Protein AF-A0A1T5NK84-F1 (afdb_monomer_lite)

pLDDT: mean 93.51, std 9.57, range [36.28, 98.75]

Organism: NCBI:txid393003

Radius of gyration: 29.42 Å; chains: 1; bounding box: 71×47×74 Å

Foldseek 3Di:
DVQLVVLQVQQVCVVVAQEAEAELDDHDDAFDAQLNLQVVDPQAPFVVQWDADPVNQWIDGNLVCQCVQAFVLADPVLSVVCSVPDDTDGRVRRHDGHHHDCVGSVPHQYEYEAACAHNHQHSVSVVVSCVVSVHDHYHYDPGYNCCCRRPVPVVVVVVVVVVVPDDCPLVQQKWKKKKKFQFDPVCLVVLLVLLQVLQVVLVPDPQWLDWFKWAFPVDNRIIMIITIGSHPVSVVVSCVDPSVVSNVVCSVPTGPDDMDMWIKRWDPDDGSVLNPQDAALPFDKKKKKFKFQFAPPCLVVLSVLCVVCVVVQCVQPFWSDWIKIATPVDSRMIMIITMGRYPVSVVCVVVPVSCVSVCVCCPPTTPDPDSCVRMTIIDTDPPPDSD

InterPro domains:
  IPR007138 Antibiotic biosynthesis monooxygenase domain [PF03992] (176-247)
  IPR007138 Antibiotic biosynthesis monooxygenase domain [PF03992] (286-353)
  IPR007138 Antibiotic biosynthesis monooxygenase domain [PS51725] (175-263)
  IPR007138 Antibiotic biosynthesis monooxygenase domain [PS51725] (286-375)
  IPR011008 Dimeric alpha-beta barrel [SSF54909] (178-265)
  IPR011008 Dimeric alpha-beta barrel [SSF54909] (285-371)
  IPR029058 Alpha/Beta hydrolase fold [G3DSA:3.40.50.1820] (1-165)
  IPR029058 Alpha/Beta hydrolase fold [SSF53474] (1-161)
  IPR050744 AI-2 Signaling Cycle Isomerase LsrG [PTHR33336] (280-368)

Sequence (387 aa):
MGGMVITDVAEKIPSKIRKLVYIGAFLPSSGQALTDLSYSDPDSKLGPLLIPSADQLTLDVKRDSLTYLFINDGSDAAKQQVLNHYRAEPAIPFTGKVTLTRENFGAVEKVYIKTLQDMVISPGLQDRMIAGAGIKTIYSVNTSHSPFLSRPHELSDLLLKIGKQEKPDRLNSVVARLIRYEVQPEFQAAFRQAVSDYVFHSLKSETNVLSEAYHEQADTTVLWVIERWSNKNELDKANKSSRFKAIESLSRSALKQPAKIIYVKDLEPLSKQQWRSVAQKQDQPLTIMLFVDAKPGTENNFKEVYHTVMPQFRSEPGVISYQLSQLEEDSTQFVTYEKFRNEDAFQYHLNFPPIQPVIDYLNTSIKQQPFETGLHRLIEFAPVIRQ

Structure (mmCIF, N/CA/C/O backbone):
data_AF-A0A1T5NK84-F1
#
_entry.id   AF-A0A1T5NK84-F1
#
loop_
_atom_site.group_PDB
_atom_site.id
_atom_site.type_symbol
_atom_site.label_atom_id
_atom_site.label_alt_id
_atom_site.label_comp_id
_atom_site.label_asym_id
_atom_site.label_entity_id
_atom_site.label_seq_id
_atom_site.pdbx_PDB_ins_code
_atom_site.Cartn_x
_atom_site.Cartn_y
_atom_site.Cartn_z
_atom_site.occupancy
_atom_site.B_iso_or_equiv
_atom_site.auth_seq_id
_atom_site.auth_comp_id
_atom_site.auth_asym_id
_atom_site.auth_atom_id
_atom_site.pdbx_PDB_model_num
ATOM 1 N N . MET A 1 1 ? 19.108 -3.271 -26.938 1.00 83.88 1 MET A N 1
ATOM 2 C CA . MET A 1 1 ? 17.937 -3.917 -27.592 1.00 83.88 1 MET A CA 1
ATOM 3 C C . MET A 1 1 ? 16.759 -4.199 -26.659 1.00 83.88 1 MET A C 1
ATOM 5 O O . MET A 1 1 ? 15.631 -4.133 -27.129 1.00 83.88 1 MET A O 1
ATOM 9 N N . GLY A 1 2 ? 16.967 -4.486 -25.365 1.00 90.31 2 GLY A N 1
ATOM 10 C CA . GLY A 1 2 ? 15.885 -4.898 -24.448 1.00 90.31 2 GLY A CA 1
ATOM 11 C C . GLY A 1 2 ? 14.645 -3.992 -24.425 1.00 90.31 2 GLY A C 1
ATOM 12 O O . GLY A 1 2 ? 13.531 -4.494 -24.323 1.00 90.31 2 GLY A O 1
ATOM 13 N N . GLY A 1 3 ? 14.813 -2.682 -24.622 1.00 95.44 3 GLY A N 1
ATOM 14 C CA . GLY A 1 3 ? 13.697 -1.741 -24.726 1.00 95.44 3 GLY A CA 1
ATOM 15 C C . GLY A 1 3 ? 12.720 -2.024 -25.881 1.00 95.44 3 GLY A C 1
ATOM 16 O O . GLY A 1 3 ? 11.512 -1.918 -25.683 1.00 95.44 3 GLY A O 1
ATOM 17 N N . MET A 1 4 ? 13.196 -2.496 -27.042 1.00 95.00 4 MET A N 1
ATOM 18 C CA . MET A 1 4 ? 12.323 -2.948 -28.141 1.00 95.00 4 MET A CA 1
ATOM 19 C C . MET A 1 4 ? 11.502 -4.172 -27.720 1.00 95.00 4 MET A C 1
ATOM 21 O O . MET A 1 4 ? 10.293 -4.222 -27.933 1.00 95.00 4 MET A O 1
ATOM 25 N N . VAL A 1 5 ? 12.162 -5.137 -27.070 1.00 94.06 5 VAL A N 1
ATOM 26 C CA . VAL A 1 5 ? 11.559 -6.412 -26.661 1.00 94.06 5 VAL A CA 1
ATOM 27 C C . VAL A 1 5 ? 10.460 -6.187 -25.631 1.00 94.06 5 VAL A C 1
ATOM 29 O O . VAL A 1 5 ? 9.336 -6.631 -25.834 1.00 94.06 5 VAL A O 1
ATOM 32 N N . ILE A 1 6 ? 10.743 -5.466 -24.542 1.00 96.75 6 ILE A N 1
ATOM 33 C CA . ILE A 1 6 ? 9.738 -5.248 -23.490 1.00 96.75 6 ILE A CA 1
ATOM 34 C C . ILE A 1 6 ? 8.552 -4.412 -23.987 1.00 96.75 6 ILE A C 1
ATOM 36 O O . ILE A 1 6 ? 7.444 -4.573 -23.484 1.00 96.75 6 ILE A O 1
ATOM 40 N N . THR A 1 7 ? 8.777 -3.558 -24.990 1.00 97.31 7 THR A N 1
ATOM 41 C CA . THR A 1 7 ? 7.727 -2.770 -25.643 1.00 97.31 7 THR A CA 1
ATOM 42 C C . THR A 1 7 ? 6.770 -3.676 -26.423 1.00 97.31 7 THR A C 1
ATOM 44 O O . THR A 1 7 ? 5.564 -3.610 -26.205 1.00 97.31 7 THR A O 1
ATOM 47 N N . ASP A 1 8 ? 7.294 -4.584 -27.251 1.00 96.00 8 ASP A N 1
ATOM 48 C CA . ASP A 1 8 ? 6.483 -5.558 -28.000 1.00 96.00 8 ASP A CA 1
ATOM 49 C C . ASP A 1 8 ? 5.783 -6.577 -27.080 1.00 96.00 8 ASP A C 1
ATOM 51 O O . ASP A 1 8 ? 4.620 -6.929 -27.274 1.00 96.00 8 ASP A O 1
ATOM 55 N N . VAL A 1 9 ? 6.452 -7.020 -26.011 1.00 97.50 9 VAL A N 1
ATOM 56 C CA . VAL A 1 9 ? 5.838 -7.918 -25.021 1.00 97.50 9 VAL A CA 1
ATOM 57 C C . VAL A 1 9 ? 4.685 -7.221 -24.289 1.00 97.50 9 VAL A C 1
ATOM 59 O O . VAL A 1 9 ? 3.639 -7.834 -24.079 1.00 97.50 9 VAL A O 1
ATOM 62 N N . ALA A 1 10 ? 4.836 -5.945 -23.926 1.00 97.88 10 ALA A N 1
ATOM 63 C CA . ALA A 1 10 ? 3.771 -5.176 -23.286 1.00 97.88 10 ALA A CA 1
ATOM 64 C C . ALA A 1 10 ? 2.571 -4.918 -24.196 1.00 97.88 10 ALA A C 1
ATOM 66 O O . ALA A 1 10 ? 1.456 -4.823 -23.693 1.00 97.88 10 ALA A O 1
ATOM 67 N N . GLU A 1 11 ? 2.770 -4.864 -25.511 1.00 98.00 11 GLU A N 1
ATOM 68 C CA . GLU A 1 11 ? 1.655 -4.881 -26.455 1.00 98.00 11 GLU A CA 1
ATOM 69 C C . GLU A 1 11 ? 0.909 -6.224 -26.424 1.00 98.00 11 GLU A C 1
ATOM 71 O O . GLU A 1 11 ? -0.318 -6.261 -26.426 1.00 98.00 11 GLU A O 1
ATOM 76 N N . LYS A 1 12 ? 1.633 -7.346 -26.364 1.00 98.06 12 LYS A N 1
ATOM 77 C CA . LYS A 1 12 ? 1.036 -8.689 -26.453 1.00 98.06 12 LYS A CA 1
ATOM 78 C C . LYS A 1 12 ? 0.339 -9.146 -25.173 1.00 98.06 12 LYS A C 1
ATOM 80 O O . LYS A 1 12 ? -0.655 -9.865 -25.241 1.00 98.06 12 LYS A O 1
ATOM 85 N N . ILE A 1 13 ? 0.876 -8.794 -24.005 1.00 97.25 13 ILE A N 1
ATOM 86 C CA . ILE A 1 13 ? 0.387 -9.273 -22.699 1.00 97.25 13 ILE A CA 1
ATOM 87 C C . ILE A 1 13 ? 0.307 -8.156 -21.639 1.00 97.25 13 ILE A C 1
ATOM 89 O O . ILE A 1 13 ? 0.807 -8.332 -20.522 1.00 97.25 13 ILE A O 1
ATOM 93 N N . PRO A 1 14 ? -0.352 -7.017 -21.929 1.00 94.25 14 PRO A N 1
ATOM 94 C CA . PRO A 1 14 ? -0.360 -5.844 -21.048 1.00 94.25 14 PRO A CA 1
ATOM 95 C C . PRO A 1 14 ? -0.889 -6.160 -19.644 1.00 94.25 14 PRO A C 1
ATOM 97 O O . PRO A 1 14 ? -0.352 -5.683 -18.650 1.00 94.25 14 PRO A O 1
ATOM 100 N N . SER A 1 15 ? -1.890 -7.039 -19.530 1.00 91.00 15 SER A N 1
ATOM 101 C CA . SER A 1 15 ? -2.501 -7.420 -18.249 1.00 91.00 15 SER A CA 1
ATOM 102 C C . SER A 1 15 ? -1.565 -8.181 -17.303 1.00 91.00 15 SER A C 1
ATOM 104 O O . SER A 1 15 ? -1.815 -8.218 -16.099 1.00 91.00 15 SER A O 1
ATOM 106 N N . LYS A 1 16 ? -0.481 -8.774 -17.819 1.00 95.12 16 LYS A N 1
ATOM 107 C CA . LYS A 1 16 ? 0.531 -9.478 -17.016 1.00 95.12 16 LYS A CA 1
ATOM 108 C C . LYS A 1 16 ? 1.680 -8.571 -16.585 1.00 95.12 16 LYS A C 1
ATOM 110 O O . LYS A 1 16 ? 2.538 -9.001 -15.817 1.00 95.12 16 LYS A O 1
ATOM 115 N N . ILE A 1 17 ? 1.716 -7.332 -17.072 1.00 94.94 17 ILE A N 1
ATOM 116 C CA . ILE A 1 17 ? 2.828 -6.414 -16.858 1.00 94.94 17 ILE A CA 1
ATOM 117 C C . ILE A 1 17 ? 2.321 -5.207 -16.092 1.00 94.94 17 ILE A C 1
ATOM 119 O O . ILE A 1 17 ? 1.598 -4.359 -16.601 1.00 94.94 17 ILE A O 1
ATOM 123 N N . ARG A 1 18 ? 2.756 -5.106 -14.837 1.00 88.00 18 ARG A N 1
ATOM 124 C CA . ARG A 1 18 ? 2.422 -3.956 -13.994 1.00 88.00 18 ARG A CA 1
ATOM 125 C C . ARG A 1 18 ? 3.087 -2.673 -14.487 1.00 88.00 18 ARG A C 1
ATOM 127 O O . ARG A 1 18 ? 2.479 -1.611 -14.436 1.00 88.00 18 ARG A O 1
ATOM 134 N N . LYS A 1 19 ? 4.368 -2.761 -14.842 1.00 94.31 19 LYS A N 1
ATOM 135 C CA . LYS A 1 19 ? 5.227 -1.600 -15.069 1.00 94.31 19 LYS A CA 1
ATOM 136 C C . LYS A 1 19 ? 6.412 -1.982 -15.943 1.00 94.31 19 LYS A C 1
ATOM 138 O O . LYS A 1 19 ? 6.991 -3.049 -15.748 1.00 94.31 19 LYS A O 1
ATOM 143 N N . LEU A 1 20 ? 6.784 -1.089 -16.849 1.00 97.62 20 LEU A N 1
ATOM 144 C CA . LEU A 1 20 ? 8.005 -1.171 -17.642 1.00 97.62 20 LEU A CA 1
ATOM 145 C C . LEU A 1 20 ? 9.028 -0.179 -17.094 1.00 97.62 20 LEU A C 1
ATOM 147 O O . LEU A 1 20 ? 8.696 0.984 -16.858 1.00 97.62 20 LEU A O 1
ATOM 151 N N . VAL A 1 21 ? 10.267 -0.629 -16.911 1.00 97.88 21 VAL A N 1
ATOM 152 C CA . VAL A 1 21 ? 11.386 0.236 -16.526 1.00 97.88 21 VAL A CA 1
ATOM 153 C C . VAL A 1 21 ? 12.432 0.181 -17.628 1.00 97.88 21 VAL A C 1
ATOM 155 O O . VAL A 1 21 ? 13.027 -0.864 -17.876 1.00 97.88 21 VAL A O 1
ATOM 158 N N . TYR A 1 22 ? 12.632 1.311 -18.297 1.00 98.50 22 TYR A N 1
ATOM 159 C CA . TYR A 1 22 ? 13.654 1.492 -19.323 1.00 98.50 22 TYR A CA 1
ATOM 160 C C . TYR A 1 22 ? 14.902 2.081 -18.674 1.00 98.50 22 TYR A C 1
ATOM 162 O O . TYR A 1 22 ? 14.792 3.019 -17.890 1.00 98.50 22 TYR A O 1
ATOM 170 N N . ILE A 1 23 ? 16.079 1.548 -18.991 1.00 98.44 23 ILE A N 1
ATOM 171 C CA . ILE A 1 23 ? 17.361 2.012 -18.447 1.00 98.44 23 ILE A CA 1
ATOM 172 C C . ILE A 1 23 ? 18.268 2.284 -19.637 1.00 98.44 23 ILE A C 1
ATOM 174 O O . ILE A 1 23 ? 18.687 1.324 -20.278 1.00 98.44 23 ILE A O 1
ATOM 178 N N . GLY A 1 24 ? 18.489 3.559 -19.977 1.00 97.19 24 GLY A N 1
ATOM 179 C CA . GLY A 1 24 ? 19.297 3.944 -21.143 1.00 97.19 24 GLY A CA 1
ATOM 180 C C . GLY A 1 24 ? 18.946 3.145 -22.406 1.00 97.19 24 GLY A C 1
ATOM 181 O O . GLY A 1 24 ? 19.832 2.634 -23.079 1.00 97.19 24 GLY A O 1
ATOM 182 N N . ALA A 1 25 ? 17.654 2.923 -22.675 1.00 97.56 25 ALA A N 1
ATOM 183 C CA . ALA A 1 25 ? 17.180 1.925 -23.632 1.00 97.56 25 ALA A CA 1
ATOM 184 C C . ALA A 1 25 ? 16.347 2.544 -24.762 1.00 97.56 25 ALA A C 1
ATOM 186 O O . ALA A 1 25 ? 15.612 3.505 -24.555 1.00 97.56 25 ALA A O 1
ATOM 187 N N . PHE A 1 26 ? 16.385 1.928 -25.947 1.00 97.75 26 PHE A N 1
ATOM 188 C CA . PHE A 1 26 ? 15.475 2.280 -27.039 1.00 97.75 26 PHE A CA 1
ATOM 189 C C . PHE A 1 26 ? 14.011 2.134 -26.611 1.00 97.75 26 PHE A C 1
ATOM 191 O O . PHE A 1 26 ? 13.622 1.120 -26.034 1.00 97.75 26 PHE A O 1
ATOM 198 N N . LEU A 1 27 ? 13.200 3.130 -26.941 1.00 97.88 27 LEU A N 1
ATOM 199 C CA . LEU A 1 27 ? 11.773 3.186 -26.656 1.00 97.88 27 LEU A CA 1
ATOM 200 C C . LEU A 1 27 ? 11.058 3.601 -27.956 1.00 97.88 27 LEU A C 1
ATOM 202 O O . LEU A 1 27 ? 10.982 4.793 -28.257 1.00 97.88 27 LEU A O 1
ATOM 206 N N . PRO A 1 28 ? 10.615 2.628 -28.772 1.00 97.38 28 PRO A N 1
ATOM 207 C CA . PRO A 1 28 ? 10.039 2.896 -30.086 1.00 97.38 28 PRO A CA 1
ATOM 208 C C . PRO A 1 28 ? 8.605 3.421 -30.004 1.00 97.38 28 PRO A C 1
ATOM 210 O O . PRO A 1 28 ? 7.840 3.070 -29.105 1.00 97.38 28 PRO A O 1
ATOM 213 N N . SER A 1 29 ? 8.222 4.208 -31.007 1.00 97.19 29 SER A N 1
ATOM 214 C CA . SER A 1 29 ? 6.822 4.478 -31.344 1.00 97.19 29 SER A CA 1
ATOM 215 C C . SER A 1 29 ? 6.269 3.386 -32.265 1.00 97.19 29 SER A C 1
ATOM 217 O O . SER A 1 29 ? 7.021 2.636 -32.891 1.00 97.19 29 SER A O 1
ATOM 219 N N . SER A 1 30 ? 4.939 3.309 -32.382 1.00 97.62 30 SER A N 1
ATOM 220 C CA . SER A 1 30 ? 4.283 2.379 -33.310 1.00 97.62 30 SER A CA 1
ATOM 221 C C . SER A 1 30 ? 4.807 2.574 -34.739 1.00 97.62 30 SER A C 1
ATOM 223 O O . SER A 1 30 ? 4.918 3.702 -35.219 1.00 97.62 30 SER A O 1
ATOM 225 N N . GLY A 1 31 ? 5.153 1.477 -35.408 1.00 96.94 31 GLY A N 1
ATOM 226 C CA . GLY A 1 31 ? 5.719 1.449 -36.754 1.00 96.94 31 GLY A CA 1
ATOM 227 C C . GLY A 1 31 ? 7.239 1.634 -36.837 1.00 96.94 31 GLY A C 1
ATOM 228 O O . GLY A 1 31 ? 7.774 1.531 -37.942 1.00 96.94 31 GLY A O 1
ATOM 229 N N . GLN A 1 32 ? 7.938 1.880 -35.722 1.00 96.75 32 GLN A N 1
ATOM 230 C CA . GLN A 1 32 ? 9.396 2.051 -35.715 1.00 96.75 32 GLN A CA 1
ATOM 231 C C . GLN A 1 32 ? 10.133 0.734 -35.456 1.00 96.75 32 GLN A C 1
ATOM 233 O O . GLN A 1 32 ? 9.726 -0.079 -34.621 1.00 96.75 32 GLN A O 1
ATOM 238 N N . ALA A 1 33 ? 11.247 0.555 -36.159 1.00 95.69 33 ALA A N 1
ATOM 239 C CA . ALA A 1 33 ? 12.293 -0.404 -35.835 1.00 95.69 33 ALA A CA 1
ATOM 240 C C . ALA A 1 33 ? 13.417 0.279 -35.033 1.00 95.69 33 ALA A C 1
ATOM 242 O O . ALA A 1 33 ? 13.483 1.507 -34.934 1.00 95.69 33 ALA A O 1
ATOM 243 N N . LEU A 1 34 ? 14.338 -0.510 -34.475 1.00 94.62 34 LEU A N 1
ATOM 244 C CA . LEU A 1 34 ? 15.497 0.033 -33.759 1.00 94.62 34 LEU A CA 1
ATOM 245 C C . LEU A 1 34 ? 16.382 0.864 -34.695 1.00 94.62 34 LEU A C 1
ATOM 247 O O . LEU A 1 34 ? 16.837 1.934 -34.298 1.00 94.62 34 LEU A O 1
ATOM 251 N N . THR A 1 35 ? 16.577 0.413 -35.938 1.00 93.81 35 THR A N 1
ATOM 252 C CA . THR A 1 35 ? 17.369 1.140 -36.944 1.00 93.81 35 THR A CA 1
ATOM 253 C C . THR A 1 35 ? 16.839 2.544 -37.210 1.00 93.81 35 THR A C 1
ATOM 255 O O . THR A 1 35 ? 17.628 3.477 -37.340 1.00 93.81 35 THR A O 1
ATOM 258 N N . ASP A 1 36 ? 15.514 2.718 -37.232 1.00 96.00 36 ASP A N 1
ATOM 259 C CA . ASP A 1 36 ? 14.889 4.029 -37.444 1.00 96.00 36 ASP A CA 1
ATOM 260 C C . ASP A 1 36 ? 15.275 5.005 -36.321 1.00 96.00 36 ASP A C 1
ATOM 262 O O . ASP A 1 36 ? 15.583 6.171 -36.570 1.00 96.00 36 ASP A O 1
ATOM 266 N N . LEU A 1 37 ? 15.315 4.514 -35.077 1.00 96.31 37 LEU A N 1
ATOM 267 C CA . LEU A 1 37 ? 15.739 5.296 -33.917 1.00 96.31 37 LEU A CA 1
ATOM 268 C C . LEU A 1 37 ? 17.240 5.583 -33.957 1.00 96.31 37 LEU A C 1
ATOM 270 O O . LEU A 1 37 ? 17.630 6.738 -33.794 1.00 96.31 37 LEU A O 1
ATOM 274 N N . SER A 1 38 ? 18.075 4.568 -34.201 1.00 93.38 38 SER A N 1
ATOM 275 C CA . SER A 1 38 ? 19.531 4.734 -34.206 1.00 93.38 38 SER A CA 1
ATOM 276 C C . SER A 1 38 ? 20.006 5.674 -35.311 1.00 93.38 38 SER A C 1
ATOM 278 O O . SER A 1 38 ? 20.892 6.484 -35.073 1.00 93.38 38 SER A O 1
ATOM 280 N N . TYR A 1 39 ? 19.399 5.627 -36.503 1.00 94.44 39 TYR A N 1
ATOM 281 C CA . TYR A 1 39 ? 19.740 6.558 -37.585 1.00 94.44 39 TYR A CA 1
ATOM 282 C C . TYR A 1 39 ? 19.302 7.994 -37.304 1.00 94.44 39 TYR A C 1
ATOM 284 O O . TYR A 1 39 ? 19.842 8.929 -37.889 1.00 94.44 39 TYR A O 1
ATOM 292 N N . SER A 1 40 ? 18.349 8.184 -36.392 1.00 96.12 40 SER A N 1
ATOM 293 C CA . SER A 1 40 ? 17.927 9.510 -35.954 1.00 96.12 40 SER A CA 1
ATOM 294 C C . SER A 1 40 ? 18.818 10.105 -34.857 1.00 96.12 40 SER A C 1
ATOM 296 O O . SER A 1 40 ? 18.556 11.237 -34.448 1.00 96.12 40 SER A O 1
ATOM 298 N N . ASP A 1 41 ? 19.811 9.368 -34.342 1.00 97.81 41 ASP A N 1
ATOM 299 C CA . ASP A 1 41 ? 20.695 9.779 -33.244 1.00 97.81 41 ASP A CA 1
ATOM 300 C C . ASP A 1 41 ? 22.081 10.213 -33.758 1.00 97.81 41 ASP A C 1
ATOM 302 O O . ASP A 1 41 ? 22.974 9.374 -33.895 1.00 97.81 41 ASP A O 1
ATOM 306 N N . PRO A 1 42 ? 22.292 11.513 -34.044 1.00 95.81 42 PRO A N 1
ATOM 307 C CA . PRO A 1 42 ? 23.557 11.997 -34.602 1.00 95.81 42 PRO A CA 1
ATOM 308 C C . PRO A 1 42 ? 24.732 11.899 -33.618 1.00 95.81 42 PRO A C 1
ATOM 310 O O . PRO A 1 42 ? 25.890 11.939 -34.035 1.00 95.81 42 PRO A O 1
ATOM 313 N N . ASP A 1 43 ? 24.446 11.770 -32.321 1.00 97.44 43 ASP A N 1
ATOM 314 C CA . ASP A 1 43 ? 25.460 11.771 -31.270 1.00 97.44 43 ASP A CA 1
ATOM 315 C C . ASP A 1 43 ? 25.940 10.359 -30.907 1.00 97.44 43 ASP A C 1
ATOM 317 O O . ASP A 1 43 ? 26.984 10.218 -30.259 1.00 97.44 43 ASP A O 1
ATOM 321 N N . SER A 1 44 ? 25.238 9.315 -31.369 1.00 97.50 44 SER A N 1
ATOM 322 C CA . SER A 1 44 ? 25.632 7.924 -31.143 1.00 97.50 44 SER A CA 1
ATOM 323 C C . SER A 1 44 ? 26.992 7.616 -31.772 1.00 97.50 44 SER A C 1
ATOM 325 O O . SER A 1 44 ? 27.272 7.933 -32.930 1.00 97.50 44 SER A O 1
ATOM 327 N N . LYS A 1 45 ? 27.857 6.948 -31.006 1.00 97.62 45 LYS A N 1
ATOM 328 C CA . LYS A 1 45 ? 29.181 6.483 -31.449 1.00 97.62 45 LYS A CA 1
ATOM 329 C C . LYS A 1 45 ? 29.184 5.014 -31.862 1.00 97.62 45 LYS A C 1
ATOM 331 O O . LYS A 1 45 ? 30.199 4.534 -32.356 1.00 97.62 45 LYS A O 1
ATOM 336 N N . LEU A 1 46 ? 28.069 4.302 -31.682 1.00 95.38 46 LEU A N 1
ATOM 337 C CA . LEU A 1 46 ? 27.992 2.858 -31.911 1.00 95.38 46 LEU A CA 1
ATOM 338 C C . LEU A 1 46 ? 28.090 2.488 -33.399 1.00 95.38 46 LEU A C 1
ATOM 340 O O . LEU A 1 46 ? 28.819 1.564 -33.742 1.00 95.38 46 LEU A O 1
ATOM 344 N N . GLY A 1 47 ? 27.370 3.196 -34.275 1.00 92.62 47 GLY A N 1
ATOM 345 C CA . GLY A 1 47 ? 27.163 2.800 -35.677 1.00 92.62 47 GLY A CA 1
ATOM 346 C C . GLY A 1 47 ? 28.441 2.427 -36.447 1.00 92.62 47 GLY A C 1
ATOM 347 O O . GLY A 1 47 ? 28.516 1.310 -36.956 1.00 92.62 47 GLY A O 1
ATOM 348 N N . PRO A 1 48 ? 29.472 3.294 -36.493 1.00 94.56 48 PRO A N 1
ATOM 349 C CA . PRO A 1 48 ? 30.732 3.009 -37.193 1.00 94.56 48 PRO A CA 1
ATOM 350 C C . PRO A 1 48 ? 31.558 1.853 -36.608 1.00 94.56 48 PRO A C 1
ATOM 352 O O . PRO A 1 48 ? 32.547 1.443 -37.210 1.00 94.56 48 PRO A O 1
ATOM 355 N N . LEU A 1 49 ? 31.203 1.374 -35.415 1.00 96.81 49 LEU A N 1
ATOM 356 C CA . LEU A 1 49 ? 31.936 0.354 -34.666 1.00 96.81 49 LEU A CA 1
ATOM 357 C C . LEU A 1 49 ? 31.225 -1.005 -34.682 1.00 96.81 49 LEU A C 1
ATOM 359 O O . LEU A 1 49 ? 31.730 -1.951 -34.073 1.00 96.81 49 LEU A O 1
ATOM 363 N N . LEU A 1 50 ? 30.086 -1.107 -35.374 1.00 95.12 50 LEU A N 1
ATOM 364 C CA . LEU A 1 50 ? 29.373 -2.361 -35.591 1.00 95.12 50 LEU A CA 1
ATOM 365 C C . LEU A 1 50 ? 30.076 -3.222 -36.646 1.00 95.12 50 LEU A C 1
ATOM 367 O O . LEU A 1 50 ? 30.536 -2.725 -37.673 1.00 95.12 50 LEU A O 1
ATOM 371 N N . ILE A 1 51 ? 30.118 -4.529 -36.400 1.00 96.62 51 ILE A N 1
ATOM 372 C CA . ILE A 1 51 ? 30.730 -5.530 -37.273 1.00 96.62 51 ILE A CA 1
ATOM 373 C C . ILE A 1 51 ? 29.677 -6.608 -37.564 1.00 96.62 51 ILE A C 1
ATOM 375 O O . ILE A 1 51 ? 29.388 -7.420 -36.683 1.00 96.62 51 ILE A O 1
ATOM 379 N N . PRO A 1 52 ? 29.075 -6.637 -38.764 1.00 95.19 52 PRO A N 1
ATOM 380 C CA . PRO A 1 52 ? 28.172 -7.719 -39.135 1.00 95.19 52 PRO A CA 1
ATOM 381 C C . PRO A 1 52 ? 28.928 -9.035 -39.314 1.00 95.19 52 PRO A C 1
ATOM 383 O O . PRO A 1 52 ? 30.046 -9.061 -39.837 1.00 95.19 52 PRO A O 1
ATOM 386 N N . SER A 1 53 ? 28.301 -10.138 -38.906 1.00 96.50 53 SER A N 1
ATOM 387 C CA . SER A 1 53 ? 28.788 -11.480 -39.223 1.00 96.50 53 SER A CA 1
ATOM 388 C C . SER A 1 53 ? 28.717 -11.755 -40.729 1.00 96.50 53 SER A C 1
ATOM 390 O O . SER A 1 53 ? 27.954 -11.127 -41.465 1.00 96.50 53 SER A O 1
ATOM 392 N N . ALA A 1 54 ? 29.492 -12.736 -41.203 1.00 96.12 54 ALA A N 1
ATOM 393 C CA . ALA A 1 54 ? 29.507 -13.119 -42.617 1.00 96.12 54 ALA A CA 1
ATOM 394 C C . ALA A 1 54 ? 28.128 -13.581 -43.134 1.00 96.12 54 ALA A C 1
ATOM 396 O O . ALA A 1 54 ? 27.796 -13.343 -44.292 1.00 96.12 54 ALA A O 1
ATOM 397 N N . ASP A 1 55 ? 27.324 -14.207 -42.270 1.00 95.19 55 ASP A N 1
ATOM 398 C CA . ASP A 1 55 ? 25.950 -14.642 -42.553 1.00 95.19 55 ASP A CA 1
ATOM 399 C C . ASP A 1 55 ? 24.885 -13.567 -42.254 1.00 95.19 55 ASP A C 1
ATOM 401 O O . ASP A 1 55 ? 23.700 -13.802 -42.479 1.00 95.19 55 ASP A O 1
ATOM 405 N N . GLN A 1 56 ? 25.297 -12.392 -41.761 1.00 91.19 56 GLN A N 1
ATOM 406 C CA . GLN A 1 56 ? 24.443 -11.265 -41.368 1.00 91.19 56 G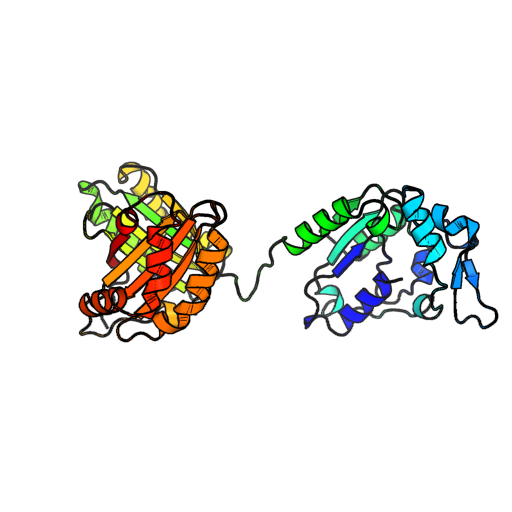LN A CA 1
ATOM 407 C C . GLN A 1 56 ? 23.402 -11.584 -40.278 1.00 91.19 56 GLN A C 1
ATOM 409 O O . GLN A 1 56 ? 22.472 -10.806 -40.060 1.00 91.19 56 GLN A O 1
ATOM 414 N N . LEU A 1 57 ? 23.544 -12.708 -39.568 1.00 93.31 57 LEU A N 1
ATOM 415 C CA . LEU A 1 57 ? 22.621 -13.099 -38.501 1.00 93.31 57 LEU A CA 1
ATOM 416 C C . LEU A 1 57 ? 22.930 -12.412 -37.168 1.00 93.31 57 LEU A C 1
ATOM 418 O O . LEU A 1 57 ? 22.039 -12.313 -36.317 1.00 93.31 57 LEU A O 1
ATOM 422 N N . THR A 1 58 ? 24.153 -11.909 -36.983 1.00 95.50 58 THR A N 1
ATOM 423 C CA . THR A 1 58 ? 24.564 -11.184 -35.777 1.00 95.50 58 THR A CA 1
ATOM 424 C C . THR A 1 58 ? 25.282 -9.874 -36.094 1.00 95.50 58 THR A C 1
ATOM 426 O O . THR A 1 58 ? 25.852 -9.675 -37.170 1.00 95.50 58 THR A O 1
ATOM 429 N N . LEU A 1 59 ? 25.231 -8.960 -35.127 1.00 94.25 59 LEU A N 1
ATOM 430 C CA . LEU A 1 59 ? 25.987 -7.715 -35.111 1.00 94.25 59 LEU A CA 1
ATOM 431 C C . LEU A 1 59 ? 26.886 -7.713 -33.876 1.00 94.25 59 LEU A C 1
ATOM 433 O O . LEU A 1 59 ? 26.414 -7.774 -32.738 1.00 94.25 59 LEU A O 1
ATOM 437 N N . ASP A 1 60 ? 28.189 -7.652 -34.113 1.00 96.62 60 ASP A N 1
ATOM 438 C CA . ASP A 1 60 ? 29.205 -7.493 -33.081 1.00 96.62 60 ASP A CA 1
ATOM 439 C C . ASP A 1 60 ? 29.637 -6.019 -32.979 1.00 96.62 60 ASP A C 1
ATOM 441 O O . ASP A 1 60 ? 29.269 -5.182 -33.805 1.00 96.62 60 ASP A O 1
ATOM 445 N N . VAL A 1 61 ? 30.423 -5.686 -31.960 1.00 97.44 61 VAL A N 1
ATOM 446 C CA . VAL A 1 61 ? 31.052 -4.377 -31.777 1.00 97.44 61 VAL A CA 1
ATOM 447 C C . VAL A 1 61 ? 32.559 -4.569 -31.742 1.00 97.44 61 VAL A C 1
ATOM 449 O O . VAL A 1 61 ? 33.065 -5.505 -31.122 1.00 97.44 61 VAL A O 1
ATOM 452 N N . LYS A 1 62 ? 33.304 -3.660 -32.378 1.00 97.75 62 LYS A N 1
ATOM 453 C CA . LYS A 1 62 ? 34.769 -3.670 -32.341 1.00 97.75 62 LYS A CA 1
ATOM 454 C C . LYS A 1 62 ? 35.265 -3.803 -30.897 1.00 97.75 62 LYS A C 1
ATOM 456 O O . LYS A 1 62 ? 35.014 -2.937 -30.061 1.00 97.75 62 LYS A O 1
ATOM 461 N N . ARG A 1 63 ? 36.005 -4.884 -30.628 1.00 96.44 63 ARG A N 1
ATOM 462 C CA . ARG A 1 63 ? 36.372 -5.316 -29.270 1.00 96.44 63 ARG A CA 1
ATOM 463 C C . ARG A 1 63 ? 37.043 -4.221 -28.437 1.00 96.44 63 ARG A C 1
ATOM 465 O O . ARG A 1 63 ? 36.653 -4.008 -27.292 1.00 96.44 63 ARG A O 1
ATOM 472 N N . ASP A 1 64 ? 37.976 -3.483 -29.032 1.00 97.06 64 ASP A N 1
ATOM 473 C CA . ASP A 1 64 ? 38.720 -2.410 -28.350 1.00 97.06 64 ASP A CA 1
ATOM 474 C C . ASP A 1 64 ? 37.851 -1.191 -28.002 1.00 97.06 64 ASP A C 1
ATOM 476 O O . ASP A 1 64 ? 38.265 -0.319 -27.243 1.00 97.06 64 ASP A O 1
ATOM 480 N N . SER A 1 65 ? 36.635 -1.113 -28.544 1.00 97.94 65 SER A N 1
ATOM 481 C CA . SER A 1 65 ? 35.687 -0.031 -28.288 1.00 97.94 65 SER A CA 1
ATOM 482 C C . SER A 1 65 ? 34.624 -0.384 -27.247 1.00 97.94 65 SER A C 1
ATOM 484 O O . SER A 1 65 ? 33.879 0.502 -26.838 1.00 97.94 65 SER A O 1
ATOM 486 N N . LEU A 1 66 ? 34.546 -1.640 -26.790 1.00 98.06 66 LEU A N 1
ATOM 487 C CA . LEU A 1 66 ? 33.482 -2.109 -25.893 1.00 98.06 66 LEU A CA 1
ATOM 488 C C . LEU A 1 66 ? 33.423 -1.322 -24.581 1.00 98.06 66 LEU A C 1
ATOM 490 O O . LEU A 1 66 ? 32.362 -0.854 -24.176 1.00 98.06 66 LEU A O 1
ATOM 494 N N . THR A 1 67 ? 34.563 -1.156 -23.913 1.00 98.19 67 THR A N 1
ATOM 495 C CA . THR A 1 67 ? 34.617 -0.475 -22.613 1.00 98.19 67 THR A CA 1
ATOM 496 C C . THR A 1 67 ? 34.404 1.025 -22.755 1.00 98.19 67 THR A C 1
ATOM 498 O O . THR A 1 67 ? 33.716 1.612 -21.925 1.00 98.19 67 THR A O 1
ATOM 501 N N . TYR A 1 68 ? 34.921 1.623 -23.831 1.00 97.94 68 TYR A N 1
ATOM 502 C CA . TYR A 1 68 ? 34.672 3.017 -24.187 1.00 97.94 68 TYR A CA 1
ATOM 503 C C . TYR A 1 68 ? 33.181 3.276 -24.426 1.00 97.94 68 TYR A C 1
ATOM 505 O O . TYR A 1 68 ? 32.632 4.205 -23.852 1.00 97.94 68 TYR A O 1
ATOM 513 N N . LEU A 1 69 ? 32.501 2.446 -25.219 1.00 97.81 69 LEU A N 1
ATOM 514 C CA . LEU A 1 69 ? 31.094 2.657 -25.565 1.00 97.81 69 LEU A CA 1
ATOM 515 C C . LEU A 1 69 ? 30.140 2.360 -24.404 1.00 97.81 69 LEU A C 1
ATOM 517 O O . LEU A 1 69 ? 29.240 3.150 -24.124 1.00 97.81 69 LEU A O 1
ATOM 521 N N . PHE A 1 70 ? 30.313 1.211 -23.748 1.00 97.81 70 PHE A N 1
ATOM 522 C CA . PHE A 1 70 ? 29.282 0.666 -22.867 1.00 97.81 70 PHE A CA 1
ATOM 523 C C . PHE A 1 70 ? 29.502 0.945 -21.381 1.00 97.81 70 PHE A C 1
ATOM 525 O O . PHE A 1 70 ? 28.532 0.905 -20.622 1.00 97.81 70 PHE A O 1
ATOM 532 N N . ILE A 1 71 ? 30.745 1.174 -20.944 1.00 98.06 71 ILE A N 1
ATOM 533 C CA . ILE A 1 71 ? 31.075 1.290 -19.517 1.00 98.06 71 ILE A CA 1
ATOM 534 C C . ILE A 1 71 ? 32.280 2.219 -19.254 1.00 98.06 71 ILE A C 1
ATOM 536 O O . ILE A 1 71 ? 33.183 1.904 -18.474 1.00 98.06 71 ILE A O 1
ATOM 540 N N . ASN A 1 72 ? 32.327 3.381 -19.916 1.00 97.88 72 ASN A N 1
ATOM 541 C CA . ASN A 1 72 ? 33.485 4.287 -19.866 1.00 97.88 72 ASN A CA 1
ATOM 542 C C . ASN A 1 72 ? 33.858 4.705 -18.427 1.00 97.88 72 ASN A C 1
ATOM 544 O O . ASN A 1 72 ? 35.036 4.755 -18.066 1.00 97.88 72 ASN A O 1
ATOM 548 N N . ASP A 1 73 ? 32.836 4.930 -17.598 1.00 97.69 73 ASP A N 1
ATOM 549 C CA . ASP A 1 73 ? 32.896 5.294 -16.177 1.00 97.69 73 ASP A CA 1
ATOM 550 C C . ASP A 1 73 ? 33.090 4.096 -15.226 1.00 97.69 73 ASP A C 1
ATOM 552 O O . ASP A 1 73 ? 33.143 4.275 -14.010 1.00 97.69 73 ASP A O 1
ATOM 556 N N . GLY A 1 74 ? 33.181 2.871 -15.751 1.00 96.88 74 GLY A N 1
ATOM 557 C CA . GLY A 1 74 ? 33.383 1.664 -14.953 1.00 96.88 74 GLY A CA 1
ATOM 558 C C . GLY A 1 74 ? 34.800 1.527 -14.402 1.00 96.88 74 GLY A C 1
ATOM 559 O O . GLY A 1 74 ? 35.775 1.971 -15.016 1.00 96.88 74 GLY A O 1
ATOM 560 N N . SER A 1 75 ? 34.909 0.830 -13.269 1.00 97.69 75 SER A N 1
ATOM 561 C CA . SER A 1 75 ? 36.193 0.355 -12.746 1.00 97.69 75 SER A CA 1
ATOM 562 C C . SER A 1 75 ? 36.852 -0.630 -13.714 1.00 97.69 75 SER A C 1
ATOM 564 O O . SER A 1 75 ? 36.171 -1.268 -14.521 1.00 97.69 75 SER A O 1
ATOM 566 N N . ASP A 1 76 ? 38.166 -0.818 -13.603 1.00 98.00 76 ASP A N 1
ATOM 567 C CA . ASP A 1 76 ? 38.895 -1.778 -14.445 1.00 98.00 76 ASP A CA 1
ATOM 568 C C . ASP A 1 76 ? 38.346 -3.201 -14.300 1.00 98.00 76 ASP A C 1
ATOM 570 O O . ASP A 1 76 ? 38.187 -3.918 -15.287 1.00 98.00 76 ASP A O 1
ATOM 574 N N . ALA A 1 77 ? 37.947 -3.581 -13.083 1.00 97.69 77 ALA A N 1
ATOM 575 C CA . ALA A 1 77 ? 37.281 -4.852 -12.831 1.00 97.69 77 ALA A CA 1
ATOM 576 C C . ALA A 1 77 ? 35.960 -4.965 -13.613 1.00 97.69 77 ALA A C 1
ATOM 578 O O . ALA A 1 77 ? 35.735 -5.966 -14.291 1.00 97.69 77 ALA A O 1
ATOM 579 N N . ALA A 1 78 ? 35.101 -3.940 -13.577 1.00 97.38 78 ALA A N 1
ATOM 580 C CA . ALA A 1 78 ? 33.834 -3.940 -14.309 1.00 97.38 78 ALA A CA 1
ATOM 581 C C . ALA A 1 78 ? 34.042 -3.916 -15.837 1.00 97.38 78 ALA A C 1
ATOM 583 O O . ALA A 1 78 ? 33.351 -4.620 -16.574 1.00 97.38 78 ALA A O 1
ATOM 584 N N . LYS A 1 79 ? 35.043 -3.174 -16.321 1.00 98.25 79 LYS A N 1
ATOM 585 C CA . LYS A 1 79 ? 35.467 -3.170 -17.729 1.00 98.25 79 LYS A CA 1
ATOM 586 C C . LYS A 1 79 ? 35.914 -4.559 -18.184 1.00 98.25 79 LYS A C 1
ATOM 588 O O . LYS A 1 79 ? 35.490 -5.023 -19.242 1.00 98.25 79 LYS A O 1
ATOM 593 N N . GLN A 1 80 ? 36.693 -5.260 -17.362 1.00 97.94 80 GLN A N 1
ATOM 594 C CA . GLN A 1 80 ? 37.106 -6.631 -17.648 1.00 97.94 80 GLN A CA 1
ATOM 595 C C . GLN A 1 80 ? 35.912 -7.596 -17.681 1.00 97.94 80 GLN A C 1
ATOM 597 O O . GLN A 1 80 ? 35.866 -8.480 -18.539 1.00 97.94 80 GLN A O 1
ATOM 602 N N . GLN A 1 81 ? 34.918 -7.409 -16.803 1.00 96.69 81 GLN A N 1
ATOM 603 C CA . GLN A 1 81 ? 33.677 -8.192 -16.845 1.00 96.69 81 GLN A CA 1
ATOM 604 C C . GLN A 1 81 ? 32.958 -8.031 -18.189 1.00 96.69 81 GLN A C 1
ATOM 606 O O . GLN A 1 81 ? 32.560 -9.041 -18.771 1.00 96.69 81 GLN A O 1
ATOM 611 N N . VAL A 1 82 ? 32.859 -6.807 -18.723 1.00 97.44 82 VAL A N 1
ATOM 612 C CA . VAL A 1 82 ? 32.291 -6.567 -20.062 1.00 97.44 82 VAL A CA 1
ATOM 613 C C . VAL A 1 82 ? 33.097 -7.302 -21.134 1.00 97.44 82 VAL A C 1
ATOM 615 O O . VAL A 1 82 ? 32.525 -8.072 -21.899 1.00 97.44 82 VAL A O 1
ATOM 618 N N . LEU A 1 83 ? 34.423 -7.152 -21.164 1.00 97.56 83 LEU A N 1
ATOM 619 C CA . LEU A 1 83 ? 35.271 -7.790 -22.183 1.00 97.56 83 LEU A CA 1
ATOM 620 C C . LEU A 1 83 ? 35.197 -9.328 -22.178 1.00 97.56 83 LEU A C 1
ATOM 622 O O . LEU A 1 83 ? 35.321 -9.952 -23.238 1.00 97.56 83 LEU A O 1
ATOM 626 N N . ASN A 1 84 ? 35.010 -9.937 -21.006 1.00 97.50 84 ASN A N 1
ATOM 627 C CA . ASN A 1 84 ? 34.936 -11.392 -20.845 1.00 97.50 84 ASN A CA 1
ATOM 628 C C . ASN A 1 84 ? 33.568 -11.964 -21.263 1.00 97.50 84 ASN A C 1
ATOM 630 O O . ASN A 1 84 ? 33.491 -13.053 -21.845 1.00 97.50 84 ASN A O 1
ATOM 634 N N . HIS A 1 85 ? 32.486 -11.234 -20.987 1.00 96.56 85 HIS A N 1
ATOM 635 C CA . HIS A 1 85 ? 31.120 -11.748 -21.121 1.00 96.56 85 HIS A CA 1
ATOM 636 C C . HIS A 1 85 ? 30.356 -11.200 -22.326 1.00 96.56 85 HIS A C 1
ATOM 638 O O . HIS A 1 85 ? 29.339 -11.781 -22.692 1.00 96.56 85 HIS A O 1
ATOM 644 N N . TYR A 1 86 ? 30.845 -10.140 -22.975 1.00 96.31 86 TYR A N 1
ATOM 645 C CA . TYR A 1 86 ? 30.219 -9.592 -24.175 1.00 96.31 86 TYR A CA 1
ATOM 646 C C . TYR A 1 86 ? 30.113 -10.646 -25.288 1.00 96.31 86 TYR A C 1
ATOM 648 O O . TYR A 1 86 ? 31.033 -11.446 -25.497 1.00 96.31 86 TYR A O 1
ATOM 656 N N . ARG A 1 87 ? 28.986 -10.645 -26.003 1.00 95.81 87 ARG A N 1
ATOM 657 C CA . ARG A 1 87 ? 28.698 -11.503 -27.158 1.00 95.81 87 ARG A CA 1
ATOM 658 C C . ARG A 1 87 ? 28.016 -10.672 -28.241 1.00 95.81 87 ARG A C 1
ATOM 660 O O . ARG A 1 87 ? 27.321 -9.713 -27.920 1.00 95.81 87 ARG A O 1
ATOM 667 N N . ALA A 1 88 ? 28.205 -11.067 -29.498 1.00 95.62 88 ALA A N 1
ATOM 668 C CA . ALA A 1 88 ? 27.469 -10.493 -30.616 1.00 95.62 88 ALA A CA 1
ATOM 669 C C . ALA A 1 88 ? 25.957 -10.687 -30.422 1.00 95.62 88 ALA A C 1
ATOM 671 O O . ALA A 1 88 ? 25.509 -11.736 -29.949 1.00 95.62 88 ALA A O 1
ATOM 672 N N . GLU A 1 89 ? 25.184 -9.678 -30.802 1.00 92.38 89 GLU A N 1
ATOM 673 C CA . GLU A 1 89 ? 23.733 -9.662 -30.633 1.00 92.38 89 GLU A CA 1
ATOM 674 C C . GLU A 1 89 ? 23.035 -10.167 -31.905 1.00 92.38 89 GLU A C 1
ATOM 676 O O . GLU A 1 89 ? 23.539 -9.943 -33.012 1.00 92.38 89 GLU A O 1
ATOM 681 N N . PRO A 1 90 ? 21.856 -10.809 -31.804 1.00 92.00 90 PRO A N 1
ATOM 682 C CA . PRO A 1 90 ? 21.055 -11.149 -32.975 1.00 92.00 90 PRO A CA 1
ATOM 683 C C . PRO A 1 90 ? 20.712 -9.903 -33.805 1.00 92.00 90 PRO A C 1
ATOM 685 O O . PRO A 1 90 ? 20.257 -8.896 -33.263 1.00 92.00 90 PRO A O 1
ATOM 688 N N . ALA A 1 91 ? 20.861 -9.972 -35.128 1.00 88.81 91 ALA A N 1
ATOM 689 C CA . ALA A 1 91 ? 20.591 -8.838 -36.015 1.00 88.81 91 ALA A CA 1
ATOM 690 C C . ALA A 1 91 ? 19.084 -8.606 -36.252 1.00 88.81 91 ALA A C 1
ATOM 692 O O . ALA A 1 91 ? 18.651 -7.479 -36.475 1.00 88.81 91 ALA A O 1
ATOM 693 N N . ILE A 1 92 ? 18.255 -9.653 -36.164 1.00 84.81 92 ILE A N 1
ATOM 694 C CA . ILE A 1 92 ? 16.815 -9.598 -36.497 1.00 84.81 92 ILE A CA 1
ATOM 695 C C . ILE A 1 92 ? 16.051 -8.495 -35.732 1.00 84.81 92 ILE A C 1
ATOM 697 O O . ILE A 1 92 ? 15.303 -7.747 -36.367 1.00 84.81 92 ILE A O 1
ATOM 701 N N . PRO A 1 93 ? 16.223 -8.308 -34.407 1.00 82.12 93 PRO A N 1
ATOM 702 C CA . PRO A 1 93 ? 15.473 -7.284 -33.682 1.00 82.12 93 PRO A CA 1
ATOM 703 C C . PRO A 1 93 ? 15.852 -5.841 -34.052 1.00 82.12 93 PRO A C 1
ATOM 705 O O . PRO A 1 93 ? 15.193 -4.915 -33.583 1.00 82.12 93 PRO A O 1
ATOM 708 N N . PHE A 1 94 ? 16.883 -5.621 -34.880 1.00 85.88 94 PHE A N 1
ATOM 709 C CA . PHE A 1 94 ? 17.225 -4.283 -35.362 1.00 85.88 94 PHE A CA 1
ATOM 710 C C . PHE A 1 94 ? 16.201 -3.750 -36.371 1.00 85.88 94 PHE A C 1
ATOM 712 O O . PHE A 1 94 ? 15.890 -2.560 -36.349 1.00 85.88 94 PHE A O 1
ATOM 719 N N . THR A 1 95 ? 15.660 -4.624 -37.225 1.00 88.62 95 THR A N 1
ATOM 720 C CA . THR A 1 95 ? 14.780 -4.255 -38.350 1.00 88.62 95 THR A CA 1
ATOM 721 C C . THR A 1 95 ? 13.303 -4.557 -38.094 1.00 88.62 95 THR A C 1
ATOM 723 O O . THR A 1 95 ? 12.433 -4.046 -38.800 1.00 88.62 95 THR A O 1
ATOM 726 N N . GLY A 1 96 ? 12.997 -5.357 -37.068 1.00 89.50 96 GLY A N 1
ATOM 727 C CA . GLY A 1 96 ? 11.627 -5.657 -36.662 1.00 89.50 96 GLY A CA 1
ATOM 728 C C . GLY A 1 96 ? 10.889 -4.411 -36.169 1.00 89.50 96 GLY A C 1
ATOM 729 O O . GLY A 1 96 ? 11.256 -3.824 -35.151 1.00 89.50 96 GLY A O 1
ATOM 730 N N . LYS A 1 97 ? 9.826 -4.026 -36.880 1.00 95.38 97 LYS A N 1
ATOM 731 C CA . LYS A 1 97 ? 8.932 -2.939 -36.470 1.00 95.38 97 LYS A CA 1
ATOM 732 C C . LYS A 1 97 ? 7.963 -3.413 -35.398 1.00 95.38 97 LYS A C 1
ATOM 734 O O . LYS A 1 97 ? 7.399 -4.501 -35.506 1.00 95.38 97 LYS A O 1
ATOM 739 N N . VAL A 1 98 ? 7.716 -2.562 -34.410 1.00 95.44 98 VAL A N 1
ATOM 740 C CA . VAL A 1 98 ? 6.669 -2.797 -33.408 1.00 95.44 98 VAL A CA 1
ATOM 741 C C . VAL A 1 98 ? 5.354 -2.170 -33.860 1.00 95.44 98 VAL A C 1
ATOM 743 O O . VAL A 1 98 ? 5.351 -1.110 -34.478 1.00 95.44 98 VAL A O 1
ATOM 746 N N . THR A 1 99 ? 4.226 -2.798 -33.544 1.00 97.56 99 THR A N 1
ATOM 747 C CA . THR A 1 99 ? 2.894 -2.197 -33.722 1.00 97.56 99 THR A CA 1
ATOM 748 C C . THR A 1 99 ? 2.304 -2.002 -32.343 1.00 97.56 99 THR A C 1
ATOM 750 O O . THR A 1 99 ? 2.109 -2.982 -31.642 1.00 97.56 99 THR A O 1
ATOM 753 N N . LEU A 1 100 ? 2.074 -0.757 -31.936 1.00 98.00 100 LEU A N 1
ATOM 754 C CA . LEU A 1 100 ? 1.680 -0.410 -30.570 1.00 98.00 100 LEU A CA 1
ATOM 755 C C . LEU A 1 100 ? 0.312 0.265 -30.560 1.00 98.00 100 LEU A C 1
ATOM 757 O O . LEU A 1 100 ? 0.027 1.101 -31.425 1.00 98.00 100 LEU A O 1
ATOM 761 N N . THR A 1 101 ? -0.499 -0.060 -29.558 1.00 97.38 101 THR A N 1
ATOM 762 C CA . THR A 1 101 ? -1.836 0.510 -29.353 1.00 97.38 101 THR A CA 1
ATOM 763 C C . THR A 1 101 ? -1.922 1.277 -28.035 1.00 97.38 101 THR A C 1
ATOM 765 O O . THR A 1 101 ? -1.077 1.144 -27.142 1.00 97.38 101 THR A O 1
ATOM 768 N N . ARG A 1 102 ? -2.955 2.117 -27.896 1.00 94.19 102 ARG A N 1
ATOM 769 C CA . ARG A 1 102 ? -3.212 2.847 -26.648 1.00 94.19 102 ARG A CA 1
ATOM 770 C C . ARG A 1 102 ? -3.717 1.902 -25.557 1.00 94.19 102 ARG A C 1
ATOM 772 O O . ARG A 1 102 ? -3.407 2.107 -24.387 1.00 94.19 102 ARG A O 1
ATOM 779 N N . GLU A 1 103 ? -4.486 0.898 -25.953 1.00 93.38 103 GLU A N 1
ATOM 780 C CA . GLU A 1 103 ? -5.185 -0.050 -25.091 1.00 93.38 103 GLU A CA 1
ATOM 781 C C . GLU A 1 103 ? -4.235 -1.078 -24.470 1.00 93.38 103 GLU A C 1
ATOM 783 O O . GLU A 1 103 ? -4.453 -1.482 -23.329 1.00 93.38 103 GLU A O 1
ATOM 788 N N . ASN A 1 104 ? -3.166 -1.456 -25.180 1.00 97.69 104 ASN A N 1
ATOM 789 C CA . ASN A 1 104 ? -2.189 -2.425 -24.694 1.00 97.69 104 ASN A CA 1
ATOM 790 C C . ASN A 1 104 ? -0.920 -1.733 -24.191 1.00 97.69 104 ASN A C 1
ATOM 792 O O . ASN A 1 104 ? -0.879 -1.307 -23.035 1.00 97.69 104 ASN A O 1
ATOM 796 N N . PHE A 1 105 ? 0.106 -1.567 -25.039 1.00 97.62 105 PHE A N 1
ATOM 797 C CA . PHE A 1 105 ? 1.361 -0.938 -24.634 1.00 97.62 105 PHE A CA 1
ATOM 798 C C . PHE A 1 105 ? 1.116 0.421 -23.979 1.00 97.62 105 PHE A C 1
ATOM 800 O O . PHE A 1 105 ? 1.683 0.711 -22.925 1.00 97.62 105 PHE A O 1
ATOM 807 N N . GLY A 1 106 ? 0.241 1.246 -24.560 1.00 94.75 106 GLY A N 1
ATOM 808 C CA . GLY A 1 106 ? -0.104 2.568 -24.044 1.00 94.75 106 GLY A CA 1
ATOM 809 C C . GLY A 1 106 ? -0.675 2.561 -22.622 1.00 94.75 106 GLY A C 1
ATOM 810 O O . GLY A 1 106 ? -0.401 3.498 -21.872 1.00 94.75 106 GLY A O 1
ATOM 811 N N . ALA A 1 107 ? -1.382 1.501 -22.221 1.00 93.00 107 ALA A N 1
ATOM 812 C CA . ALA A 1 107 ? -2.025 1.384 -20.913 1.00 93.00 107 ALA A CA 1
ATOM 813 C C . ALA A 1 107 ? -1.065 0.970 -19.786 1.00 93.00 107 ALA A C 1
ATOM 815 O O . ALA A 1 107 ? -1.357 1.213 -18.613 1.00 93.00 107 ALA A O 1
ATOM 816 N N . VAL A 1 108 ? 0.081 0.366 -20.114 1.00 95.44 108 VAL A N 1
ATOM 817 C CA . VAL A 1 108 ? 1.069 -0.071 -19.117 1.00 95.44 108 VAL A CA 1
ATOM 818 C C . VAL A 1 108 ? 1.854 1.129 -18.581 1.00 95.44 108 VAL A C 1
ATOM 820 O O . VAL A 1 108 ? 2.344 1.956 -19.353 1.00 95.44 108 VAL A O 1
ATOM 823 N N . GLU A 1 109 ? 2.012 1.226 -17.258 1.00 94.50 109 GLU A N 1
ATOM 824 C CA . GLU A 1 109 ? 2.826 2.271 -16.626 1.00 94.50 109 GLU A CA 1
ATOM 825 C C . GLU A 1 109 ? 4.298 2.144 -17.050 1.00 94.50 109 GLU A C 1
ATOM 827 O O . GLU A 1 109 ? 4.857 1.046 -17.091 1.00 94.50 109 GLU A O 1
ATOM 832 N N . LYS A 1 110 ? 4.942 3.275 -17.348 1.00 96.62 110 LYS A N 1
ATOM 833 C CA . LYS A 1 110 ? 6.331 3.326 -17.816 1.00 96.62 110 LYS A CA 1
ATOM 834 C C . LYS A 1 110 ? 7.145 4.262 -16.940 1.00 96.62 110 LYS A C 1
ATOM 836 O O . LYS A 1 110 ? 6.699 5.360 -16.609 1.00 96.62 110 LYS A O 1
ATOM 841 N N . VAL A 1 111 ? 8.354 3.829 -16.620 1.00 98.00 111 VAL A N 1
ATOM 842 C CA . VAL A 1 111 ? 9.388 4.628 -15.968 1.00 98.00 111 VAL A CA 1
ATOM 843 C C . VAL A 1 111 ? 10.635 4.578 -16.830 1.00 98.00 111 VAL A C 1
ATOM 845 O O . VAL A 1 111 ? 10.955 3.533 -17.400 1.00 98.00 111 VAL A O 1
ATOM 848 N N . TYR A 1 112 ? 11.347 5.695 -16.904 1.00 98.62 112 TYR A N 1
ATOM 849 C CA . TYR A 1 112 ? 12.613 5.769 -17.616 1.00 98.62 112 TYR A CA 1
ATOM 850 C C . TYR A 1 112 ? 13.737 6.197 -16.666 1.00 98.62 112 TYR A C 1
ATOM 852 O O . TYR A 1 112 ? 13.583 7.149 -15.904 1.00 98.62 112 TYR A O 1
ATOM 860 N N . ILE A 1 113 ? 14.868 5.499 -16.709 1.00 98.56 113 ILE A N 1
ATOM 861 C CA . ILE A 1 113 ? 16.113 5.840 -16.020 1.00 98.56 113 ILE A CA 1
ATOM 862 C C . ILE A 1 113 ? 17.125 6.255 -17.090 1.00 98.56 113 ILE A C 1
ATOM 864 O O . ILE A 1 113 ? 17.592 5.425 -17.873 1.00 98.56 113 ILE A O 1
ATOM 868 N N . LYS A 1 114 ? 17.432 7.552 -17.144 1.00 98.50 114 LYS A N 1
ATOM 869 C CA . LYS A 1 114 ? 18.385 8.135 -18.091 1.00 98.50 114 LYS A CA 1
ATOM 870 C C . LYS A 1 114 ? 19.824 7.846 -17.684 1.00 98.50 114 LYS A C 1
ATOM 872 O O . LYS A 1 114 ? 20.165 7.989 -16.514 1.00 98.50 114 LYS A O 1
ATOM 877 N N . THR A 1 115 ? 20.664 7.544 -18.661 1.00 98.38 115 THR A N 1
ATOM 878 C CA . THR A 1 115 ? 22.126 7.431 -18.538 1.00 98.38 115 THR A CA 1
ATOM 879 C C . THR A 1 115 ? 22.757 8.690 -19.137 1.00 98.38 115 THR A C 1
ATOM 881 O O . THR A 1 115 ? 22.675 8.925 -20.340 1.00 98.38 115 THR A O 1
ATOM 884 N N . LEU A 1 116 ? 23.312 9.574 -18.302 1.00 97.94 116 LEU A N 1
ATOM 885 C CA . LEU A 1 116 ? 23.661 10.940 -18.739 1.00 97.94 116 LEU A CA 1
ATOM 886 C C . LEU A 1 116 ? 24.947 11.046 -19.577 1.00 97.94 116 LEU A C 1
ATOM 888 O O . LEU A 1 116 ? 25.151 12.064 -20.231 1.00 97.94 116 LEU A O 1
ATOM 892 N N . GLN A 1 117 ? 25.796 10.018 -19.574 1.00 98.00 117 GLN A N 1
ATOM 893 C CA . GLN A 1 117 ? 27.049 9.953 -20.342 1.00 98.00 117 GLN A CA 1
ATOM 894 C C . GLN A 1 117 ? 27.004 8.847 -21.407 1.00 98.00 117 GLN A C 1
ATOM 896 O O . GLN A 1 117 ? 28.033 8.308 -21.815 1.00 98.00 117 GLN A O 1
ATOM 901 N N . ASP A 1 118 ? 25.802 8.443 -21.809 1.00 98.44 118 ASP A N 1
ATOM 902 C CA . ASP A 1 118 ? 25.592 7.372 -22.772 1.00 98.44 118 ASP A CA 1
ATOM 903 C C . ASP A 1 118 ? 26.004 7.801 -24.184 1.00 98.44 118 ASP A C 1
ATOM 905 O O . ASP A 1 118 ? 25.507 8.789 -24.724 1.00 98.44 118 ASP A O 1
ATOM 909 N N . MET A 1 119 ? 26.930 7.051 -24.780 1.00 97.69 119 MET A N 1
ATOM 910 C CA . MET A 1 119 ? 27.421 7.276 -26.143 1.00 97.69 119 MET A CA 1
ATOM 911 C C . MET A 1 119 ? 26.811 6.297 -27.153 1.00 97.69 119 MET A C 1
ATOM 913 O O . MET A 1 119 ? 27.110 6.374 -28.343 1.00 97.69 119 MET A O 1
ATOM 917 N N . VAL A 1 120 ? 25.981 5.361 -26.691 1.00 97.38 120 VAL A N 1
ATOM 918 C CA . VAL A 1 120 ? 25.302 4.365 -27.521 1.00 97.38 120 VAL A CA 1
ATOM 919 C C . VAL A 1 120 ? 23.902 4.850 -27.872 1.00 97.38 120 VAL A C 1
ATOM 921 O O . VAL A 1 120 ? 23.540 4.857 -29.048 1.00 97.38 120 VAL A O 1
ATOM 924 N N . ILE A 1 121 ? 23.149 5.293 -26.864 1.00 98.12 121 ILE A N 1
ATOM 925 C CA . ILE A 1 121 ? 21.849 5.955 -27.010 1.00 98.12 121 ILE A CA 1
ATOM 926 C C . ILE A 1 121 ? 21.985 7.324 -26.363 1.00 98.12 121 ILE A C 1
ATOM 928 O O . ILE A 1 121 ? 21.914 7.439 -25.138 1.00 98.12 121 ILE A O 1
ATOM 932 N N . SER A 1 122 ? 22.209 8.357 -27.169 1.00 98.31 122 SER A N 1
ATOM 933 C CA . SER A 1 122 ? 22.554 9.674 -26.639 1.00 98.31 122 SER A CA 1
ATOM 934 C C . SER A 1 122 ? 21.463 10.214 -25.707 1.00 98.31 122 SER A C 1
ATOM 936 O O . SER A 1 122 ? 20.274 9.951 -25.933 1.00 98.31 122 SER A O 1
ATOM 938 N N . PRO A 1 123 ? 21.808 11.024 -24.687 1.00 98.38 123 PRO A N 1
ATOM 939 C CA . PRO A 1 123 ? 20.809 11.671 -23.838 1.00 98.38 123 PRO A CA 1
ATOM 940 C C . PRO A 1 123 ? 19.737 12.423 -24.643 1.00 98.38 123 PRO A C 1
ATOM 942 O O . PRO A 1 123 ? 18.563 12.383 -24.278 1.00 98.38 123 PRO A O 1
ATOM 945 N N . GLY A 1 124 ? 20.115 13.025 -25.778 1.00 98.38 124 GLY A N 1
ATOM 946 C CA . GLY A 1 124 ? 19.189 13.700 -26.688 1.00 98.38 124 GLY A CA 1
ATOM 947 C C . GLY A 1 124 ? 18.193 12.755 -27.370 1.00 98.38 124 GLY A C 1
ATOM 948 O O . GLY A 1 124 ? 17.011 13.086 -27.490 1.00 98.38 124 GLY A O 1
ATOM 949 N N . LEU A 1 125 ? 18.615 11.558 -27.799 1.00 98.62 125 LEU A N 1
ATOM 950 C CA . LEU A 1 125 ? 17.678 10.542 -28.288 1.00 98.62 125 LEU A CA 1
ATOM 951 C C . LEU A 1 125 ? 16.791 10.011 -27.152 1.00 98.62 125 LEU A C 1
ATOM 953 O O . LEU A 1 125 ? 15.582 9.880 -27.353 1.00 98.62 125 LEU A O 1
ATOM 957 N N . GLN A 1 126 ? 17.353 9.752 -25.966 1.00 98.75 126 GLN A N 1
ATOM 958 C CA . GLN A 1 126 ? 16.576 9.318 -24.797 1.00 98.75 126 GLN A CA 1
ATOM 959 C C . GLN A 1 126 ? 15.448 10.314 -24.495 1.00 98.75 126 GLN A C 1
ATOM 961 O O . GLN A 1 126 ? 14.291 9.910 -24.391 1.00 98.75 126 GLN A O 1
ATOM 966 N N . ASP A 1 127 ? 15.752 11.614 -24.456 1.00 98.56 127 ASP A N 1
ATOM 967 C CA . ASP A 1 127 ? 14.764 12.670 -24.212 1.00 98.56 127 ASP A CA 1
ATOM 968 C C . ASP A 1 127 ? 13.653 12.707 -25.268 1.00 98.56 127 ASP A C 1
ATOM 970 O O . ASP A 1 127 ? 12.473 12.799 -24.920 1.00 98.56 127 ASP A O 1
ATOM 974 N N . ARG A 1 128 ? 13.993 12.556 -26.555 1.00 98.44 128 ARG A N 1
ATOM 975 C CA . ARG A 1 128 ? 12.986 12.488 -27.627 1.00 98.44 128 ARG A CA 1
ATOM 976 C C . ARG A 1 128 ? 12.063 11.283 -27.486 1.00 98.44 128 ARG A C 1
ATOM 978 O O . ARG A 1 128 ? 10.853 11.432 -27.647 1.00 98.44 128 ARG A O 1
ATOM 985 N N . MET A 1 129 ? 12.603 10.105 -27.174 1.00 98.56 129 MET A N 1
ATOM 986 C CA . MET A 1 129 ? 11.792 8.895 -27.005 1.00 98.56 129 MET A CA 1
ATOM 987 C C . MET A 1 129 ? 10.894 8.981 -25.762 1.00 98.56 129 MET A C 1
ATOM 989 O O . MET A 1 129 ? 9.715 8.638 -25.828 1.00 98.56 129 MET A O 1
ATOM 993 N N . ILE A 1 130 ? 11.423 9.495 -24.644 1.00 98.44 130 ILE A N 1
ATOM 994 C CA . ILE A 1 130 ? 10.666 9.752 -23.408 1.00 98.44 130 ILE A CA 1
ATOM 995 C C . ILE A 1 130 ? 9.481 10.681 -23.691 1.00 98.44 130 ILE A C 1
ATOM 997 O O . ILE A 1 130 ? 8.351 10.374 -23.300 1.00 98.44 130 ILE A O 1
ATOM 1001 N N . ALA A 1 131 ? 9.734 11.791 -24.393 1.00 97.62 131 ALA A N 1
ATOM 1002 C CA . ALA A 1 131 ? 8.710 12.760 -24.760 1.00 97.62 131 ALA A CA 1
ATOM 1003 C C . ALA A 1 131 ? 7.665 12.153 -25.709 1.00 97.62 131 ALA A C 1
ATOM 1005 O O . ALA A 1 131 ? 6.468 12.280 -25.456 1.00 97.62 131 ALA A O 1
ATOM 1006 N N . GLY A 1 132 ? 8.102 11.440 -26.754 1.00 95.44 132 GLY A N 1
ATOM 1007 C CA . GLY A 1 132 ? 7.215 10.784 -27.720 1.00 95.44 132 GLY A CA 1
ATOM 1008 C C . GLY A 1 132 ? 6.293 9.736 -27.089 1.00 95.44 132 GLY A C 1
ATOM 1009 O O . GLY A 1 132 ? 5.134 9.617 -27.479 1.00 95.44 132 GLY A O 1
ATOM 1010 N N . ALA A 1 133 ? 6.768 9.026 -26.064 1.00 95.25 133 ALA A N 1
ATOM 1011 C CA . ALA A 1 133 ? 5.977 8.044 -25.325 1.00 95.25 133 ALA A CA 1
ATOM 1012 C C . ALA A 1 133 ? 5.150 8.643 -24.169 1.00 95.25 133 ALA A C 1
ATOM 1014 O O . ALA A 1 133 ? 4.395 7.917 -23.517 1.00 95.25 133 ALA A O 1
ATOM 1015 N N . GLY A 1 134 ? 5.302 9.939 -23.873 1.00 94.38 134 GLY A N 1
ATOM 1016 C CA . GLY A 1 134 ? 4.599 10.615 -22.780 1.00 94.38 134 GLY A CA 1
ATOM 1017 C C . GLY A 1 134 ? 4.948 10.084 -21.382 1.00 94.38 134 GLY A C 1
ATOM 1018 O O . GLY A 1 134 ? 4.086 10.074 -20.497 1.00 94.38 134 GLY A O 1
ATOM 1019 N N . ILE A 1 135 ? 6.184 9.613 -21.168 1.00 95.62 135 ILE A N 1
ATOM 1020 C CA . ILE A 1 135 ? 6.621 9.103 -19.859 1.00 95.62 135 ILE A CA 1
ATOM 1021 C C . ILE A 1 135 ? 6.741 10.262 -18.866 1.00 95.62 135 ILE A C 1
ATOM 1023 O O . ILE A 1 135 ? 7.446 11.237 -19.107 1.00 95.62 135 ILE A O 1
ATOM 1027 N N . LYS A 1 136 ? 6.070 10.133 -17.717 1.00 89.50 136 LYS A N 1
ATOM 1028 C CA . LYS A 1 136 ? 6.054 11.162 -16.661 1.00 89.50 136 LYS A CA 1
ATOM 1029 C C . LYS A 1 136 ? 7.088 10.925 -15.566 1.00 89.50 136 LYS A C 1
ATOM 1031 O O . LYS A 1 136 ? 7.592 11.875 -14.979 1.00 89.50 136 LYS A O 1
ATOM 1036 N N . THR A 1 137 ? 7.385 9.662 -15.275 1.00 94.50 137 THR A N 1
ATOM 1037 C CA . THR A 1 137 ? 8.306 9.286 -14.202 1.00 94.50 137 THR A CA 1
ATOM 1038 C C . THR A 1 137 ? 9.680 9.030 -14.797 1.00 94.50 137 THR A C 1
ATOM 1040 O O . THR A 1 137 ? 9.905 8.012 -15.455 1.00 94.50 137 THR A O 1
ATOM 1043 N N . ILE A 1 138 ? 10.588 9.975 -14.570 1.00 97.50 138 ILE A N 1
ATOM 1044 C CA . ILE A 1 138 ? 11.932 9.967 -15.139 1.00 97.50 138 ILE A CA 1
ATOM 1045 C C . ILE A 1 138 ? 12.936 10.110 -13.998 1.00 97.50 138 ILE A C 1
ATOM 1047 O O . ILE A 1 138 ? 12.843 11.027 -13.184 1.00 97.50 138 ILE A O 1
ATOM 1051 N N . TYR A 1 139 ? 13.903 9.204 -13.956 1.00 97.06 139 TYR A N 1
ATOM 1052 C CA . TYR A 1 139 ? 15.088 9.291 -13.109 1.00 97.06 139 TYR A CA 1
ATOM 1053 C C . TYR A 1 139 ? 16.322 9.441 -13.989 1.00 97.06 139 TYR A C 1
ATOM 1055 O O . TYR A 1 139 ? 16.266 9.217 -15.197 1.00 97.06 139 TYR A O 1
ATOM 1063 N N . SER A 1 140 ? 17.443 9.826 -13.395 1.00 96.69 140 SER A N 1
ATOM 1064 C CA . SER A 1 140 ? 18.725 9.897 -14.089 1.00 96.69 140 SER A CA 1
ATOM 1065 C C . SER A 1 140 ? 19.816 9.310 -13.210 1.00 96.69 140 SER A C 1
ATOM 1067 O O . SER A 1 140 ? 19.778 9.486 -11.996 1.00 96.69 140 SER A O 1
ATOM 1069 N N . VAL A 1 141 ? 20.779 8.656 -13.845 1.00 93.94 141 VAL A N 1
ATOM 1070 C CA . VAL A 1 141 ? 22.047 8.221 -13.262 1.00 93.94 141 VAL A CA 1
ATOM 1071 C C . VAL A 1 141 ? 23.173 8.814 -14.101 1.00 93.94 141 VAL A C 1
ATOM 1073 O O . VAL A 1 141 ? 23.130 8.806 -15.337 1.00 93.94 141 VAL A O 1
ATOM 1076 N N . ASN A 1 142 ? 24.174 9.391 -13.440 1.00 96.88 142 ASN A N 1
ATOM 1077 C CA . ASN A 1 142 ? 25.286 10.042 -14.128 1.00 96.88 142 ASN A CA 1
ATOM 1078 C C . ASN A 1 142 ? 26.352 9.018 -14.551 1.00 96.88 142 ASN A C 1
ATOM 1080 O O . ASN A 1 142 ? 27.446 8.984 -13.988 1.00 96.88 142 ASN A O 1
ATOM 1084 N N . THR A 1 143 ? 26.003 8.166 -15.515 1.00 97.50 143 THR A N 1
ATOM 1085 C CA . THR A 1 143 ? 26.819 7.036 -15.986 1.00 97.50 143 THR A CA 1
ATOM 1086 C C . THR A 1 143 ? 26.828 6.941 -17.504 1.00 97.50 143 THR A C 1
ATOM 1088 O O . THR A 1 143 ? 25.980 7.538 -18.175 1.00 97.50 143 THR A O 1
ATOM 1091 N N . SER A 1 144 ? 27.730 6.116 -18.041 1.00 97.88 144 SER A N 1
ATOM 1092 C CA . SER A 1 144 ? 27.609 5.603 -19.410 1.00 97.88 144 SER A CA 1
ATOM 1093 C C . SER A 1 144 ? 26.480 4.555 -19.521 1.00 97.88 144 SER A C 1
ATOM 1095 O O . SER A 1 144 ? 25.593 4.496 -18.663 1.00 97.88 144 SER A O 1
ATOM 1097 N N . HIS A 1 145 ? 26.482 3.735 -20.578 1.00 97.75 145 HIS A N 1
ATOM 1098 C CA . HIS A 1 145 ? 25.366 2.858 -20.957 1.00 97.75 145 HIS A CA 1
ATOM 1099 C C . HIS A 1 145 ? 25.025 1.753 -19.939 1.00 97.75 145 HIS A C 1
ATOM 1101 O O . HIS A 1 145 ? 23.889 1.286 -19.907 1.00 97.75 145 HIS A O 1
ATOM 1107 N N . SER A 1 146 ? 25.982 1.322 -19.106 1.00 97.38 146 SER A N 1
ATOM 1108 C CA . SER A 1 146 ? 25.831 0.138 -18.236 1.00 97.38 146 SER A CA 1
ATOM 1109 C C . SER A 1 146 ? 25.823 0.469 -16.733 1.00 97.38 146 SER A C 1
ATOM 1111 O O . SER A 1 146 ? 26.697 -0.006 -15.997 1.00 97.38 146 SER A O 1
ATOM 1113 N N . PRO A 1 147 ? 24.830 1.227 -16.219 1.00 97.06 147 PRO A N 1
ATOM 1114 C CA . PRO A 1 147 ? 24.763 1.600 -14.802 1.00 97.06 147 PRO A CA 1
ATOM 1115 C C . PRO A 1 147 ? 24.627 0.391 -13.870 1.00 97.06 147 PRO A C 1
ATOM 1117 O O . PRO A 1 147 ? 25.032 0.455 -12.715 1.00 97.06 147 PRO A O 1
ATOM 1120 N N . PHE A 1 148 ? 24.111 -0.737 -14.363 1.00 95.94 148 PHE A N 1
ATOM 1121 C CA . PHE A 1 148 ? 24.018 -1.991 -13.607 1.00 95.94 148 PHE A CA 1
ATOM 1122 C C . PHE A 1 148 ? 25.388 -2.619 -13.304 1.00 95.94 148 PHE A C 1
ATOM 1124 O O . PHE A 1 148 ? 25.477 -3.462 -12.417 1.00 95.94 148 PHE A O 1
ATOM 1131 N N . LEU A 1 149 ? 26.450 -2.197 -14.000 1.00 96.38 149 LEU A N 1
ATOM 1132 C CA . LEU A 1 149 ? 27.832 -2.578 -13.699 1.00 96.38 149 LEU A CA 1
ATOM 1133 C C . LEU A 1 149 ? 28.630 -1.427 -13.080 1.00 96.38 149 LEU A C 1
ATOM 1135 O O . LEU A 1 149 ? 29.399 -1.667 -12.153 1.00 96.38 149 LEU A O 1
ATOM 1139 N N . SER A 1 150 ? 28.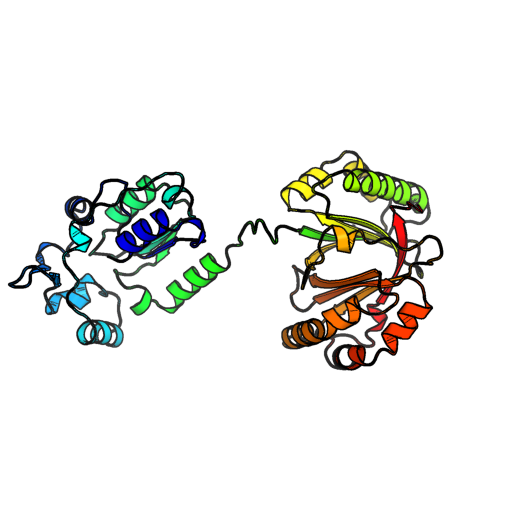471 -0.188 -13.566 1.00 96.06 150 SER A N 1
ATOM 1140 C CA . SER A 1 150 ? 29.264 0.946 -13.067 1.00 96.06 150 SER A CA 1
ATOM 1141 C C . SER A 1 150 ? 28.729 1.544 -11.761 1.00 96.06 150 SER A C 1
ATOM 1143 O O . SER A 1 150 ? 29.517 2.003 -10.934 1.00 96.06 150 SER A O 1
ATOM 1145 N N . ARG A 1 151 ? 27.407 1.515 -11.538 1.00 96.12 151 ARG A N 1
ATOM 1146 C CA . ARG A 1 151 ? 26.714 2.071 -10.358 1.00 96.12 151 ARG A CA 1
ATOM 1147 C C . ARG A 1 151 ? 25.591 1.144 -9.845 1.00 96.12 151 ARG A C 1
ATOM 1149 O O . ARG A 1 151 ? 24.445 1.580 -9.709 1.00 96.12 151 ARG A O 1
ATOM 1156 N N . PRO A 1 152 ? 25.885 -0.129 -9.517 1.00 94.94 152 PRO A N 1
ATOM 1157 C CA . PRO A 1 152 ? 24.858 -1.120 -9.182 1.00 94.94 152 PRO A CA 1
ATOM 1158 C C . PRO A 1 152 ? 23.995 -0.734 -7.971 1.00 94.94 152 PRO A C 1
ATOM 1160 O O . PRO A 1 152 ? 22.791 -0.974 -7.987 1.00 94.94 152 PRO A O 1
ATOM 1163 N N . HIS A 1 153 ? 24.574 -0.102 -6.943 1.00 92.75 153 HIS A N 1
ATOM 1164 C CA . HIS A 1 153 ? 23.829 0.322 -5.750 1.00 92.75 153 HIS A CA 1
ATOM 1165 C C . HIS A 1 153 ? 22.860 1.469 -6.043 1.00 92.75 153 HIS A C 1
ATOM 1167 O O . HIS A 1 153 ? 21.682 1.359 -5.724 1.00 92.75 153 HIS A O 1
ATOM 1173 N N . GLU A 1 154 ? 23.322 2.518 -6.728 1.00 93.31 154 GLU A N 1
ATOM 1174 C CA . GLU A 1 154 ? 22.480 3.657 -7.119 1.00 93.31 154 GLU A CA 1
ATOM 1175 C C . GLU A 1 154 ? 21.311 3.202 -8.003 1.00 93.31 154 GLU A C 1
ATOM 1177 O O . GLU A 1 154 ? 20.160 3.580 -7.778 1.00 93.31 154 GLU A O 1
ATOM 1182 N N . LEU A 1 155 ? 21.583 2.320 -8.973 1.00 96.94 155 LEU A N 1
ATOM 1183 C CA . LEU A 1 155 ? 20.535 1.748 -9.811 1.00 96.94 155 LEU A CA 1
ATOM 1184 C C . LEU A 1 155 ? 19.571 0.868 -9.002 1.00 96.94 155 LEU A C 1
ATOM 1186 O O . LEU A 1 155 ? 18.359 0.957 -9.197 1.00 96.94 155 LEU A O 1
ATOM 1190 N N . SER A 1 156 ? 20.083 0.035 -8.092 1.00 94.88 156 SER A N 1
ATOM 1191 C CA . SER A 1 156 ? 19.262 -0.803 -7.213 1.00 94.88 156 SER A CA 1
ATOM 1192 C C . SER A 1 156 ? 18.345 0.040 -6.328 1.00 94.88 156 SER A C 1
ATOM 1194 O O . SER A 1 156 ? 17.161 -0.268 -6.217 1.00 94.88 156 SER A O 1
ATOM 1196 N N . ASP A 1 157 ? 18.842 1.132 -5.752 1.00 91.38 157 ASP A N 1
ATOM 1197 C CA . ASP A 1 157 ? 18.044 2.040 -4.927 1.00 91.38 157 ASP A CA 1
ATOM 1198 C C . ASP A 1 157 ? 16.914 2.684 -5.733 1.00 91.38 157 ASP A C 1
ATOM 1200 O O . ASP A 1 157 ? 15.772 2.750 -5.267 1.00 91.38 157 ASP A O 1
ATOM 1204 N N . LEU A 1 158 ? 17.190 3.090 -6.978 1.00 92.38 158 LEU A N 1
ATOM 1205 C CA . LEU A 1 158 ? 16.159 3.577 -7.894 1.00 92.38 158 LEU A CA 1
ATOM 1206 C C . LEU A 1 158 ? 15.135 2.491 -8.227 1.00 92.38 158 LEU A C 1
ATOM 1208 O O . LEU A 1 158 ? 13.938 2.761 -8.181 1.00 92.38 158 LEU A O 1
ATOM 1212 N N . LEU A 1 159 ? 15.561 1.262 -8.522 1.00 95.38 159 LEU A N 1
ATOM 1213 C CA . LEU A 1 159 ? 14.650 0.153 -8.815 1.00 95.38 159 LEU A CA 1
ATOM 1214 C C . LEU A 1 159 ? 13.793 -0.221 -7.602 1.00 95.38 159 LEU A C 1
ATOM 1216 O O . LEU A 1 159 ? 12.588 -0.427 -7.748 1.00 95.38 159 LEU A O 1
ATOM 1220 N N . LEU A 1 160 ? 14.372 -0.237 -6.400 1.00 91.62 160 LEU A N 1
ATOM 1221 C CA . LEU A 1 160 ? 13.643 -0.424 -5.149 1.00 91.62 160 LEU A CA 1
ATOM 1222 C C . LEU A 1 160 ? 12.650 0.714 -4.931 1.00 91.62 160 LEU A C 1
ATOM 1224 O O . LEU A 1 160 ? 11.503 0.448 -4.591 1.00 91.62 160 LEU A O 1
ATOM 1228 N N . LYS A 1 161 ? 13.039 1.967 -5.180 1.00 85.94 161 LYS A N 1
ATOM 1229 C CA . LYS A 1 161 ? 12.136 3.122 -5.118 1.00 85.94 161 LYS A CA 1
ATOM 1230 C C . LYS A 1 161 ? 10.996 3.003 -6.128 1.00 85.94 161 LYS A C 1
ATOM 1232 O O . LYS A 1 161 ? 9.851 3.220 -5.759 1.00 85.94 161 LYS A O 1
ATOM 1237 N N . ILE A 1 162 ? 11.271 2.623 -7.372 1.00 89.69 162 ILE A N 1
ATOM 1238 C CA . ILE A 1 162 ? 10.264 2.421 -8.428 1.00 89.69 162 ILE A CA 1
ATOM 1239 C C . ILE A 1 162 ? 9.327 1.258 -8.085 1.00 89.69 162 ILE A C 1
ATOM 1241 O O . ILE A 1 162 ? 8.126 1.315 -8.363 1.00 89.69 162 ILE A O 1
ATOM 1245 N N . GLY A 1 163 ? 9.873 0.205 -7.472 1.00 82.81 163 GLY A N 1
ATOM 1246 C CA . GLY A 1 163 ? 9.129 -0.944 -6.973 1.00 82.81 163 GLY A CA 1
ATOM 1247 C C . GLY A 1 163 ? 8.240 -0.601 -5.777 1.00 82.81 163 GLY A C 1
ATOM 1248 O O . GLY A 1 163 ? 7.111 -1.092 -5.729 1.00 82.81 163 GLY A O 1
ATOM 1249 N N . LYS A 1 164 ? 8.744 0.256 -4.872 1.00 72.56 164 LYS A N 1
ATOM 1250 C CA . LYS A 1 164 ? 8.078 0.786 -3.670 1.00 72.56 164 LYS A CA 1
ATOM 1251 C C . LYS A 1 164 ? 7.099 1.918 -3.962 1.00 72.56 164 LYS A C 1
ATOM 1253 O O . LYS A 1 164 ? 6.205 2.113 -3.152 1.00 72.56 164 LYS A O 1
ATOM 1258 N N . GLN A 1 165 ? 7.250 2.649 -5.074 1.00 54.41 165 GLN A N 1
ATOM 1259 C CA . GLN A 1 165 ? 6.260 3.624 -5.526 1.00 54.41 165 GLN A CA 1
ATOM 1260 C C . GLN A 1 165 ? 4.931 2.895 -5.678 1.00 54.41 165 GLN A C 1
ATOM 1262 O O . GLN A 1 165 ? 4.746 2.052 -6.565 1.00 54.41 165 GLN A O 1
ATOM 1267 N N . GLU A 1 166 ? 4.080 3.182 -4.700 1.00 40.53 166 GLU A N 1
ATOM 1268 C CA . GLU A 1 166 ? 2.872 2.464 -4.363 1.00 40.53 166 GLU A CA 1
ATOM 1269 C C . GLU A 1 166 ? 1.990 2.328 -5.592 1.00 40.53 166 GLU A C 1
ATOM 1271 O O . GLU A 1 166 ? 1.749 3.276 -6.343 1.00 40.53 166 GLU A O 1
ATOM 1276 N N . LYS A 1 167 ? 1.477 1.118 -5.796 1.00 39.06 167 LYS A N 1
ATOM 1277 C CA . LYS A 1 167 ? 0.298 0.982 -6.632 1.00 39.06 167 LYS A CA 1
ATOM 1278 C C . LYS A 1 167 ? -0.823 1.822 -5.992 1.00 39.06 167 LYS A C 1
ATOM 1280 O O . LYS A 1 167 ? -1.048 1.680 -4.791 1.00 39.06 167 LYS A O 1
ATOM 1285 N N . PRO A 1 168 ? -1.661 2.515 -6.778 1.00 37.47 168 PRO A N 1
ATOM 1286 C CA . PRO A 1 168 ? -3.087 2.477 -6.512 1.00 37.47 168 PRO A CA 1
ATOM 1287 C C . PRO A 1 168 ? -3.517 1.028 -6.763 1.00 37.47 168 PRO A C 1
ATOM 1289 O O . PRO A 1 168 ? -3.863 0.633 -7.877 1.00 37.47 168 PRO A O 1
ATOM 1292 N N . ASP A 1 169 ? -3.354 0.189 -5.748 1.00 39.50 169 ASP A N 1
ATOM 1293 C CA . ASP A 1 169 ? -3.698 -1.221 -5.808 1.00 39.50 169 ASP A CA 1
ATOM 1294 C C . ASP A 1 169 ? -5.228 -1.271 -5.885 1.00 39.50 169 ASP A C 1
ATOM 1296 O O . ASP A 1 169 ? -5.907 -1.095 -4.881 1.00 39.50 169 ASP A O 1
ATOM 1300 N N . ARG A 1 170 ? -5.809 -1.473 -7.076 1.00 40.66 170 ARG A N 1
ATOM 1301 C CA . ARG A 1 170 ? -7.275 -1.574 -7.246 1.00 40.66 170 ARG A CA 1
ATOM 1302 C C . ARG A 1 170 ? -7.902 -2.757 -6.483 1.00 40.66 170 ARG A C 1
ATOM 1304 O O . ARG A 1 170 ? -9.111 -2.939 -6.550 1.00 40.66 170 ARG A O 1
ATOM 1311 N N . LEU A 1 171 ? -7.096 -3.537 -5.759 1.00 39.81 171 LEU A N 1
ATOM 1312 C CA . LEU A 1 171 ? -7.517 -4.624 -4.874 1.00 39.81 171 LEU A CA 1
ATOM 1313 C C . LEU A 1 171 ? -6.952 -4.522 -3.433 1.00 39.81 171 LEU A C 1
ATOM 1315 O O . LEU A 1 171 ? -7.318 -5.352 -2.616 1.00 39.81 171 LEU A O 1
ATOM 1319 N N . ASN A 1 172 ? -6.147 -3.499 -3.091 1.00 47.81 172 ASN A N 1
ATOM 1320 C CA . ASN A 1 172 ? -5.708 -3.173 -1.709 1.00 47.81 172 ASN A CA 1
ATOM 1321 C C . ASN A 1 172 ? -5.879 -1.676 -1.392 1.00 47.81 172 ASN A C 1
ATOM 1323 O O . ASN A 1 172 ? -5.169 -1.096 -0.579 1.00 47.81 172 ASN A O 1
ATOM 1327 N N . SER A 1 173 ? -6.827 -1.018 -2.050 1.00 66.12 173 SER A N 1
ATOM 1328 C CA . SER A 1 173 ? -7.043 0.418 -1.932 1.00 66.12 173 SER A CA 1
ATOM 1329 C C . SER A 1 173 ? -7.681 0.835 -0.607 1.00 66.12 173 SER A C 1
ATOM 1331 O O . SER A 1 173 ? -7.964 2.010 -0.434 1.00 66.12 173 SER A O 1
ATOM 1333 N N . VAL A 1 174 ? -7.932 -0.079 0.330 1.00 86.44 174 VAL A N 1
ATOM 1334 C CA . VAL A 1 174 ? -8.628 0.266 1.568 1.00 86.44 174 VAL A CA 1
ATOM 1335 C C . VAL A 1 174 ? -7.735 1.129 2.459 1.00 86.44 174 VAL A C 1
ATOM 1337 O O . VAL A 1 174 ? -6.663 0.703 2.866 1.00 86.44 174 VAL A O 1
ATOM 1340 N N . VAL A 1 175 ? -8.193 2.339 2.778 1.00 93.25 175 VAL A N 1
ATOM 1341 C CA . VAL A 1 175 ? -7.579 3.203 3.792 1.00 93.25 175 VAL A CA 1
ATOM 1342 C C . VAL A 1 175 ? -8.302 2.978 5.107 1.00 93.25 175 VAL A C 1
ATOM 1344 O O . VAL A 1 175 ? -9.526 3.143 5.167 1.00 93.25 175 VAL A O 1
ATOM 1347 N N . ALA A 1 176 ? -7.553 2.634 6.151 1.00 96.12 176 ALA A N 1
ATOM 1348 C CA . ALA A 1 176 ? -8.073 2.432 7.493 1.00 96.12 176 ALA A CA 1
ATOM 1349 C C . ALA A 1 176 ? -7.534 3.498 8.452 1.00 96.12 176 ALA A C 1
ATOM 1351 O O . ALA A 1 176 ? -6.367 3.890 8.393 1.00 96.12 176 ALA A O 1
ATOM 1352 N N . ARG A 1 177 ? -8.402 3.983 9.342 1.00 97.69 177 ARG A N 1
ATOM 1353 C CA . ARG A 1 177 ? -7.998 4.886 10.422 1.00 97.69 177 ARG A CA 1
ATOM 1354 C C . ARG A 1 177 ? -8.768 4.622 11.705 1.00 97.69 177 ARG A C 1
ATOM 1356 O O . ARG A 1 177 ? -9.920 4.184 11.673 1.00 97.69 177 ARG A O 1
ATOM 1363 N N . LEU A 1 178 ? -8.132 4.968 12.815 1.00 98.56 178 LEU A N 1
ATOM 1364 C CA . LEU A 1 178 ? -8.721 5.070 14.143 1.00 98.56 178 LEU A CA 1
ATOM 1365 C C . LEU A 1 178 ? -8.643 6.538 14.567 1.00 98.56 178 LEU A C 1
ATOM 1367 O O . LEU A 1 178 ? -7.580 7.150 14.475 1.00 98.56 178 LEU A O 1
ATOM 1371 N N . ILE A 1 179 ? -9.750 7.118 15.017 1.00 98.56 179 ILE A N 1
ATOM 1372 C CA . ILE A 1 179 ? -9.771 8.470 15.576 1.00 98.56 179 ILE A CA 1
ATOM 1373 C C . ILE A 1 179 ? -10.145 8.376 17.042 1.00 98.56 179 ILE A C 1
ATOM 1375 O O . ILE A 1 179 ? -11.209 7.858 17.369 1.00 98.56 179 ILE A O 1
ATOM 1379 N N . ARG A 1 180 ? -9.291 8.909 17.909 1.00 98.56 180 ARG A N 1
ATOM 1380 C CA . ARG A 1 180 ? -9.531 9.005 19.343 1.00 98.56 180 ARG A CA 1
ATOM 1381 C C . ARG A 1 180 ? -9.900 10.432 19.715 1.00 98.56 180 ARG A C 1
ATOM 1383 O O . ARG A 1 180 ? -9.159 11.370 19.410 1.00 98.56 180 ARG A O 1
ATOM 1390 N N . TYR A 1 181 ? -11.003 10.577 20.431 1.00 98.62 181 TYR A N 1
ATOM 1391 C CA . TYR A 1 181 ? -11.464 11.831 21.009 1.00 98.62 181 TYR A CA 1
ATOM 1392 C C . TYR A 1 181 ? -11.513 11.705 22.531 1.00 98.62 181 TYR A C 1
ATOM 1394 O O . TYR A 1 181 ? -12.040 10.727 23.049 1.00 98.62 181 TYR A O 1
ATOM 1402 N N . GLU A 1 182 ? -11.025 12.714 23.247 1.00 98.31 182 GLU A N 1
ATOM 1403 C CA . GLU A 1 182 ? -11.311 12.881 24.675 1.00 98.31 182 GLU A CA 1
ATOM 1404 C C . GLU A 1 182 ? -12.237 14.073 24.846 1.00 98.31 182 GLU A C 1
ATOM 1406 O O . GLU A 1 182 ? -11.814 15.222 24.716 1.00 98.31 182 GLU A O 1
ATOM 1411 N N . VAL A 1 183 ? -13.513 13.803 25.088 1.00 98.50 183 VAL A N 1
ATOM 1412 C CA . VAL A 1 183 ? -14.566 14.820 25.061 1.00 98.50 183 VAL A CA 1
ATOM 1413 C C . VAL A 1 183 ? -14.905 15.240 26.491 1.00 98.50 183 VAL A C 1
ATOM 1415 O O . VAL A 1 183 ? -15.118 14.400 27.366 1.00 98.50 183 VAL A O 1
ATOM 1418 N N . GLN A 1 184 ? -14.971 16.543 26.745 1.00 97.81 184 GLN A N 1
ATOM 1419 C CA . GLN A 1 184 ? -15.363 17.088 28.044 1.00 97.81 184 GLN A CA 1
ATOM 1420 C C . GLN A 1 184 ? -16.785 16.617 28.433 1.00 97.81 184 GLN A C 1
ATOM 1422 O O . GLN A 1 184 ? -17.644 16.508 27.549 1.00 97.81 184 GLN A O 1
ATOM 1427 N N . PRO A 1 185 ? -17.052 16.296 29.717 1.00 96.19 185 PRO A N 1
ATOM 1428 C CA . PRO A 1 185 ? -18.315 15.686 30.149 1.00 96.19 185 PRO A CA 1
ATOM 1429 C C . PRO A 1 185 ? -19.580 16.419 29.677 1.00 96.19 185 PRO A C 1
ATOM 1431 O O . PRO A 1 185 ? -20.531 15.783 29.227 1.00 96.19 185 PRO A O 1
ATOM 1434 N N . GLU A 1 186 ? -19.580 17.749 29.705 1.00 97.00 186 GLU A N 1
ATOM 1435 C CA . GLU A 1 186 ? -20.706 18.604 29.325 1.00 97.00 186 GLU A CA 1
ATOM 1436 C C . GLU A 1 186 ? -21.027 18.582 27.820 1.00 97.00 186 GLU A C 1
ATOM 1438 O O . GLU A 1 186 ? -22.152 18.886 27.426 1.00 97.00 186 GLU A O 1
ATOM 1443 N N . PHE A 1 187 ? -20.080 18.159 26.974 1.00 98.00 187 PHE A N 1
ATOM 1444 C CA . PHE A 1 187 ? -20.278 18.026 25.527 1.00 98.00 187 PHE A CA 1
ATOM 1445 C C . PHE A 1 187 ? -20.566 16.586 25.078 1.00 98.00 187 PHE A C 1
ATOM 1447 O O . PHE A 1 187 ? -20.846 16.372 23.897 1.00 98.00 187 PHE A O 1
ATOM 1454 N N . GLN A 1 188 ? -20.537 15.599 25.984 1.00 96.75 188 GLN A N 1
ATOM 1455 C CA . GLN A 1 188 ? -20.651 14.171 25.648 1.00 96.75 188 GLN A CA 1
ATOM 1456 C C . GLN A 1 188 ? -21.864 13.839 24.778 1.00 96.75 188 GLN A C 1
ATOM 1458 O O . GLN A 1 188 ? -21.718 13.215 23.728 1.00 96.75 188 GLN A O 1
ATOM 1463 N N . ALA A 1 189 ? -23.058 14.269 25.191 1.00 97.00 189 ALA A N 1
ATOM 1464 C CA . ALA A 1 189 ? -24.294 13.948 24.481 1.00 97.00 189 ALA A CA 1
ATOM 1465 C C . ALA A 1 189 ? -24.302 14.532 23.057 1.00 97.00 189 ALA A C 1
ATOM 1467 O O . ALA A 1 189 ? -24.548 13.814 22.089 1.00 97.00 189 ALA A O 1
ATOM 1468 N N . ALA A 1 190 ? -23.959 15.818 22.923 1.00 97.88 190 ALA A N 1
ATOM 1469 C CA . ALA A 1 190 ? -23.905 16.497 21.630 1.00 97.88 190 ALA A CA 1
ATOM 1470 C C . ALA A 1 190 ? -22.831 15.896 20.707 1.00 97.88 190 ALA A C 1
ATOM 1472 O O . ALA A 1 190 ? -23.070 15.710 19.513 1.00 97.88 190 ALA A O 1
ATOM 1473 N N . PHE A 1 191 ? -21.664 15.545 21.254 1.00 98.50 191 PHE A N 1
ATOM 1474 C CA . PHE A 1 191 ? -20.567 14.974 20.476 1.00 98.50 191 PHE A CA 1
ATOM 1475 C C . PHE A 1 191 ? -20.880 13.556 19.997 1.00 98.50 191 PHE A C 1
ATOM 1477 O O . PHE A 1 191 ? -20.690 13.252 18.820 1.00 98.50 191 PHE A O 1
ATOM 1484 N N . ARG A 1 192 ? -21.429 12.699 20.871 1.00 98.00 192 ARG A N 1
ATOM 1485 C CA . ARG A 1 192 ? -21.886 11.352 20.493 1.00 98.00 192 ARG A CA 1
ATOM 1486 C C . ARG A 1 192 ? -22.969 11.407 19.419 1.00 98.00 192 ARG A C 1
ATOM 1488 O O . ARG A 1 192 ? -22.919 10.605 18.489 1.00 98.00 192 ARG A O 1
ATOM 1495 N N . GLN A 1 193 ? -23.896 12.366 19.496 1.00 98.06 193 GLN A N 1
ATOM 1496 C CA . GLN A 1 193 ? -24.904 12.565 18.452 1.00 98.06 193 GLN A CA 1
ATOM 1497 C C . GLN A 1 193 ? -24.259 12.936 17.110 1.00 98.06 193 GLN A C 1
ATOM 1499 O O . GLN A 1 193 ? -24.537 12.288 16.105 1.00 98.06 193 GLN A O 1
ATOM 1504 N N . ALA A 1 194 ? -23.346 13.913 17.092 1.00 98.38 194 ALA A N 1
ATOM 1505 C CA . ALA A 1 194 ? -22.662 14.332 15.867 1.00 98.38 194 ALA A CA 1
ATOM 1506 C C . ALA A 1 194 ? -21.843 13.192 15.227 1.00 98.38 194 ALA A C 1
ATOM 1508 O O . ALA A 1 194 ? -21.879 13.002 14.009 1.00 98.38 194 ALA A O 1
ATOM 1509 N N . VAL A 1 195 ? -21.141 12.402 16.048 1.00 98.56 195 VAL A N 1
ATOM 1510 C CA . VAL A 1 195 ? -20.411 11.206 15.598 1.00 98.56 195 VAL A CA 1
ATOM 1511 C C . VAL A 1 195 ? -21.368 10.153 15.042 1.00 98.56 195 VAL A C 1
ATOM 1513 O O . VAL A 1 195 ? -21.119 9.617 13.963 1.00 98.56 195 VAL A O 1
ATOM 1516 N N . SER A 1 196 ? -22.482 9.892 15.727 1.00 98.19 196 SER A N 1
ATOM 1517 C CA . SER A 1 196 ? -23.494 8.933 15.271 1.00 98.19 196 SER A CA 1
ATOM 1518 C C . SER A 1 196 ? -24.077 9.341 13.920 1.00 98.19 196 SER A C 1
ATOM 1520 O O . SER A 1 196 ? -24.127 8.527 13.000 1.00 98.19 196 SER A O 1
ATOM 1522 N N . ASP A 1 197 ? -24.446 10.615 13.757 1.00 97.81 197 ASP A N 1
ATOM 1523 C CA . ASP A 1 197 ? -24.985 11.146 12.503 1.00 97.81 197 ASP A CA 1
ATOM 1524 C C . ASP A 1 197 ? -24.006 10.960 11.340 1.00 97.81 197 ASP A C 1
ATOM 1526 O O . ASP A 1 197 ? -24.415 10.596 10.231 1.00 97.81 197 ASP A O 1
ATOM 1530 N N . TYR A 1 198 ? -22.713 11.197 11.583 1.00 98.31 198 TYR A N 1
ATOM 1531 C CA . TYR A 1 198 ? -21.656 10.950 10.608 1.00 98.31 198 TYR A CA 1
ATOM 1532 C C . TYR A 1 198 ? -21.528 9.464 10.263 1.00 98.31 198 TYR A C 1
ATOM 1534 O O . TYR A 1 198 ? -21.563 9.140 9.078 1.00 98.31 198 TYR A O 1
ATOM 1542 N N . VAL A 1 199 ? -21.450 8.575 11.258 1.00 97.94 199 VAL A N 1
ATOM 1543 C CA . VAL A 1 199 ? -21.343 7.120 11.052 1.00 97.94 199 VAL A CA 1
ATOM 1544 C C . VAL A 1 199 ? -22.539 6.580 10.259 1.00 97.94 199 VAL A C 1
ATOM 1546 O O . VAL A 1 199 ? -22.374 5.894 9.251 1.00 97.94 199 VAL A O 1
ATOM 1549 N N . PHE A 1 200 ? -23.769 6.948 10.627 1.00 95.81 200 PHE A N 1
ATOM 1550 C CA . PHE A 1 200 ? -24.960 6.524 9.883 1.00 95.81 200 PHE A CA 1
ATOM 1551 C C . PHE A 1 200 ? -24.974 7.042 8.442 1.00 95.81 200 PHE A C 1
ATOM 1553 O O . PHE A 1 200 ? -25.534 6.401 7.551 1.00 95.81 200 PHE A O 1
ATOM 1560 N N . HIS A 1 201 ? -24.392 8.213 8.192 1.00 95.62 201 HIS A N 1
ATOM 1561 C CA . HIS A 1 201 ? -24.288 8.757 6.846 1.00 95.62 201 HIS A CA 1
ATOM 1562 C C . HIS A 1 201 ? -23.169 8.110 6.031 1.00 95.62 201 HIS A C 1
ATOM 1564 O O . HIS A 1 201 ? -23.394 7.802 4.862 1.00 95.62 201 HIS A O 1
ATOM 1570 N N . SER A 1 202 ? -21.995 7.882 6.622 1.00 96.62 202 SER A N 1
ATOM 1571 C CA . SER A 1 202 ? -20.846 7.277 5.946 1.00 96.62 202 SER A CA 1
ATOM 1572 C C . SER A 1 202 ? -21.163 5.854 5.484 1.00 96.62 202 SER A C 1
ATOM 1574 O O . SER A 1 202 ? -20.848 5.495 4.350 1.00 96.62 202 SER A O 1
ATOM 1576 N N . LEU A 1 203 ? -21.882 5.080 6.303 1.00 94.75 203 LEU A N 1
ATOM 1577 C CA . LEU A 1 203 ? -22.284 3.704 5.997 1.00 94.75 203 LEU A CA 1
ATOM 1578 C C . LEU A 1 203 ? -23.206 3.578 4.776 1.00 94.75 203 LEU A C 1
ATOM 1580 O O . LEU A 1 203 ? -23.230 2.509 4.159 1.00 94.75 203 LEU A O 1
ATOM 1584 N N . LYS A 1 204 ? -23.923 4.651 4.403 1.00 93.81 204 LYS A N 1
ATOM 1585 C CA . LYS A 1 204 ? -24.751 4.708 3.181 1.00 93.81 204 LYS A CA 1
ATOM 1586 C C . LYS A 1 204 ? -23.914 4.750 1.904 1.00 93.81 204 LYS A C 1
ATOM 1588 O O . LYS A 1 204 ? -24.447 4.476 0.834 1.00 93.81 204 LYS A O 1
ATOM 1593 N N . SER A 1 205 ? -22.631 5.101 1.993 1.00 93.25 205 SER A N 1
ATOM 1594 C CA . SER A 1 205 ? -21.741 5.068 0.838 1.00 93.25 205 SER A CA 1
ATOM 1595 C C . SER A 1 205 ? -21.376 3.630 0.470 1.00 93.25 205 SER A C 1
ATOM 1597 O O . SER A 1 205 ? -20.921 2.849 1.311 1.00 93.25 205 SER A O 1
ATOM 1599 N N . GLU A 1 206 ? -21.472 3.287 -0.815 1.00 91.00 206 GLU A N 1
ATOM 1600 C CA . GLU A 1 206 ? -20.972 2.008 -1.329 1.00 91.00 206 GLU A CA 1
ATOM 1601 C C . GLU A 1 206 ? -19.454 1.873 -1.148 1.00 91.00 206 GLU A C 1
ATOM 1603 O O . GLU A 1 206 ? -18.946 0.771 -0.929 1.00 91.00 206 GLU A O 1
ATOM 1608 N N . THR A 1 207 ? -18.743 3.003 -1.149 1.00 92.38 207 THR A N 1
ATOM 1609 C CA . THR A 1 207 ? -17.287 3.080 -1.001 1.00 92.38 207 THR A CA 1
ATOM 1610 C C . THR A 1 207 ? -16.814 3.035 0.451 1.00 92.38 207 THR A C 1
ATOM 1612 O O . THR A 1 207 ? -15.611 2.885 0.684 1.00 92.38 207 THR A O 1
ATOM 1615 N N . ASN A 1 208 ? -17.723 3.127 1.428 1.00 95.44 208 ASN A N 1
ATOM 1616 C CA . ASN A 1 208 ? -17.408 2.863 2.827 1.00 95.44 208 ASN A CA 1
ATOM 1617 C C . ASN A 1 208 ? -17.378 1.345 3.072 1.00 95.44 208 ASN A C 1
ATOM 1619 O O . ASN A 1 208 ? -18.314 0.627 2.710 1.00 95.44 208 ASN A O 1
ATOM 1623 N N . VAL A 1 209 ? -16.301 0.855 3.685 1.00 94.75 209 VAL A N 1
ATOM 1624 C CA . VAL A 1 209 ? -16.143 -0.554 4.075 1.00 94.75 209 VAL A CA 1
ATOM 1625 C C . VAL A 1 209 ? -16.652 -0.742 5.504 1.00 94.75 209 VAL A C 1
ATOM 1627 O O . VAL A 1 209 ? -17.538 -1.565 5.727 1.00 94.75 209 VAL A O 1
ATOM 1630 N N . LEU A 1 210 ? -16.163 0.086 6.429 1.00 95.31 210 LEU A N 1
ATOM 1631 C CA . LEU A 1 210 ? -16.523 0.099 7.847 1.00 95.31 210 LEU A CA 1
ATOM 1632 C C . LEU A 1 210 ? -16.622 1.548 8.341 1.00 95.31 210 LEU A C 1
ATOM 1634 O O . LEU A 1 210 ? -15.823 2.400 7.938 1.00 95.31 210 LEU A O 1
ATOM 1638 N N . SER A 1 211 ? -17.568 1.827 9.229 1.00 96.94 211 SER A N 1
ATOM 1639 C CA . SER A 1 211 ? -17.593 3.049 10.032 1.00 96.94 211 SER A CA 1
ATOM 1640 C C . SER A 1 211 ? -18.374 2.750 11.296 1.00 96.94 211 SER A C 1
ATOM 1642 O O . SER A 1 211 ? -19.556 2.421 11.222 1.00 96.94 211 SER A O 1
ATOM 1644 N N . GLU A 1 212 ? -17.696 2.801 12.431 1.00 96.88 212 GLU A N 1
ATOM 1645 C CA . GLU A 1 212 ? -18.262 2.459 13.730 1.00 96.88 212 GLU A CA 1
ATOM 1646 C C . GLU A 1 212 ? -17.698 3.404 14.785 1.00 96.88 212 GLU A C 1
ATOM 1648 O O . GLU A 1 212 ? -16.590 3.932 14.638 1.00 96.88 212 GLU A O 1
ATOM 1653 N N . ALA A 1 213 ? -18.470 3.642 15.838 1.00 97.88 213 ALA A N 1
ATOM 1654 C CA . ALA A 1 213 ? -18.083 4.496 16.939 1.00 97.88 213 ALA A CA 1
ATOM 1655 C C . ALA A 1 213 ? -18.353 3.840 18.288 1.00 97.88 213 ALA A C 1
ATOM 1657 O O . ALA A 1 213 ? -19.409 3.248 18.528 1.00 97.88 213 ALA A O 1
ATOM 1658 N N . TYR A 1 214 ? -17.380 4.008 19.175 1.00 97.75 214 TYR A N 1
ATOM 1659 C CA . TYR A 1 214 ? -17.315 3.374 20.480 1.00 97.75 214 TYR A CA 1
ATOM 1660 C C . TYR A 1 214 ? -16.979 4.390 21.554 1.00 97.75 214 TYR A C 1
ATOM 1662 O O . TYR A 1 214 ? -16.306 5.384 21.285 1.00 97.75 214 TYR A O 1
ATOM 1670 N N . HIS A 1 215 ? -17.380 4.110 22.785 1.00 97.31 215 HIS A N 1
ATOM 1671 C CA . HIS A 1 215 ? -16.741 4.704 23.951 1.00 97.31 215 HIS A CA 1
ATOM 1672 C C . HIS A 1 215 ? -16.015 3.630 24.752 1.00 97.31 215 HIS A C 1
ATOM 1674 O O . HIS A 1 215 ? -16.381 2.454 24.693 1.00 97.31 215 HIS A O 1
ATOM 1680 N N . GLU A 1 216 ? -15.004 4.022 25.519 1.00 97.12 216 GLU A N 1
ATOM 1681 C CA . GLU A 1 216 ? -14.368 3.083 26.439 1.00 97.12 216 GLU A CA 1
ATOM 1682 C C . GLU A 1 216 ? -15.309 2.750 27.601 1.00 97.12 216 GLU A C 1
ATOM 1684 O O . GLU A 1 216 ? -16.089 3.587 28.071 1.00 97.12 216 GLU A O 1
ATOM 1689 N N . GLN A 1 217 ? -15.263 1.496 28.049 1.00 95.38 217 GLN A N 1
ATOM 1690 C CA . GLN A 1 217 ? -16.053 1.027 29.185 1.00 95.38 217 GLN A CA 1
ATOM 1691 C C . GLN A 1 217 ? -15.570 1.657 30.502 1.00 95.38 217 GLN A C 1
ATOM 1693 O O . GLN A 1 217 ? -16.393 1.996 31.349 1.00 95.38 217 GLN A O 1
ATOM 1698 N N . ALA A 1 218 ? -14.252 1.820 30.667 1.00 95.19 218 ALA A N 1
ATOM 1699 C CA . ALA A 1 218 ? -13.644 2.372 31.880 1.00 95.19 218 ALA A CA 1
ATOM 1700 C C . ALA A 1 218 ? -13.730 3.907 31.953 1.00 95.19 218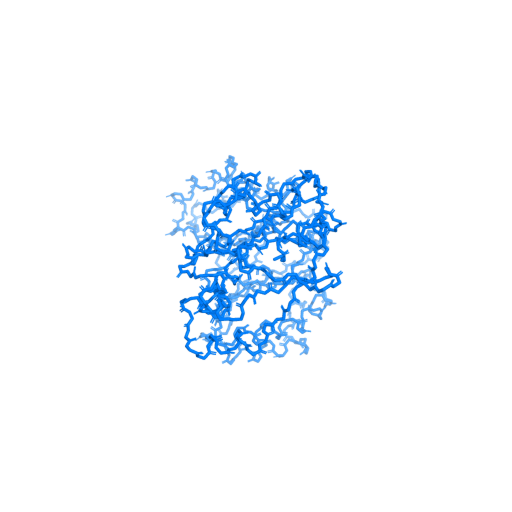 ALA A C 1
ATOM 1702 O O . ALA A 1 218 ? -13.920 4.458 33.035 1.00 95.19 218 ALA A O 1
ATOM 1703 N N . ASP A 1 219 ? -13.635 4.593 30.810 1.00 96.19 219 ASP A N 1
ATOM 1704 C CA . ASP A 1 219 ? -13.797 6.043 30.708 1.00 96.19 219 ASP A CA 1
ATOM 1705 C C . ASP A 1 219 ? -14.704 6.398 29.527 1.00 96.19 219 ASP A C 1
ATOM 1707 O O . ASP A 1 219 ? -14.288 6.518 28.375 1.00 96.19 219 ASP A O 1
ATOM 1711 N N . THR A 1 220 ? -15.977 6.638 29.838 1.00 96.00 220 THR A N 1
ATOM 1712 C CA . THR A 1 220 ? -16.982 7.022 28.838 1.00 96.00 220 THR A CA 1
ATOM 1713 C C . THR A 1 220 ? -16.680 8.354 28.145 1.00 96.00 220 THR A C 1
ATOM 1715 O O . THR A 1 220 ? -17.345 8.672 27.152 1.00 96.00 220 THR A O 1
ATOM 1718 N N . THR A 1 221 ? -15.695 9.124 28.638 1.00 97.69 221 THR A N 1
ATOM 1719 C CA . THR A 1 221 ? -15.256 10.368 28.008 1.00 97.69 221 THR A CA 1
ATOM 1720 C C . THR A 1 221 ? -14.346 10.169 26.800 1.00 97.69 221 THR A C 1
ATOM 1722 O O . THR A 1 221 ? -14.237 11.074 25.964 1.00 97.69 221 THR A O 1
ATOM 1725 N N . VAL A 1 222 ? -13.758 8.978 26.668 1.00 98.38 222 VAL A N 1
ATOM 1726 C CA . VAL A 1 222 ? -12.932 8.582 25.531 1.00 98.38 222 VAL A CA 1
ATOM 1727 C C . VAL A 1 222 ? -13.810 7.929 24.473 1.00 98.38 222 VAL A C 1
ATOM 1729 O O . VAL A 1 222 ? -14.448 6.904 24.721 1.00 98.38 222 VAL A O 1
ATOM 1732 N N . LEU A 1 223 ? -13.832 8.524 23.282 1.00 98.56 223 LEU A N 1
ATOM 1733 C CA . LEU A 1 223 ? -14.556 8.012 22.124 1.00 98.56 223 LEU A CA 1
ATOM 1734 C C . LEU A 1 223 ? -13.582 7.585 21.029 1.00 98.56 223 LEU A C 1
ATOM 1736 O O . LEU A 1 223 ? -12.563 8.237 20.793 1.00 98.56 223 LEU A O 1
ATOM 1740 N N . TRP A 1 224 ? -13.954 6.538 20.309 1.00 98.62 224 TRP A N 1
ATOM 1741 C CA . TRP A 1 224 ? -13.227 6.007 19.170 1.00 98.62 224 TRP A CA 1
ATOM 1742 C C . TRP A 1 224 ? -14.125 5.983 17.943 1.00 98.62 224 TRP A C 1
ATOM 1744 O O . TRP A 1 224 ? -15.263 5.537 18.026 1.00 98.62 224 TRP A O 1
ATOM 1754 N N . VAL A 1 225 ? -13.608 6.435 16.803 1.00 98.56 225 VAL A N 1
ATOM 1755 C CA . VAL A 1 225 ? -14.225 6.249 15.485 1.00 98.56 225 VAL A CA 1
ATOM 1756 C C . VAL A 1 225 ? -13.291 5.391 14.646 1.00 98.56 225 VAL A C 1
ATOM 1758 O O . VAL A 1 225 ? -12.126 5.733 14.448 1.00 98.56 225 VAL A O 1
ATOM 1761 N N . ILE A 1 226 ? -13.798 4.256 14.184 1.00 97.94 226 ILE A N 1
ATOM 1762 C CA . ILE A 1 226 ? -13.036 3.193 13.534 1.00 97.94 226 ILE A CA 1
ATOM 1763 C C . ILE A 1 226 ? -13.575 3.055 12.115 1.00 97.94 226 ILE A C 1
ATOM 1765 O O . ILE A 1 226 ? -14.745 2.741 11.906 1.00 97.94 226 ILE A O 1
ATOM 1769 N N . GLU A 1 227 ? -12.735 3.342 11.118 1.00 96.88 227 GLU A N 1
ATOM 1770 C CA . GLU A 1 227 ? -13.191 3.463 9.733 1.00 96.88 227 GLU A CA 1
ATOM 1771 C C . GLU A 1 227 ? -12.297 2.716 8.758 1.00 96.88 227 GLU A C 1
ATOM 1773 O O . GLU A 1 227 ? -11.079 2.653 8.926 1.00 96.88 227 GLU A O 1
ATOM 1778 N N . ARG A 1 228 ? -12.925 2.192 7.705 1.00 96.75 228 ARG A N 1
ATOM 1779 C CA . ARG A 1 228 ? -12.266 1.707 6.495 1.00 96.75 228 ARG A CA 1
ATOM 1780 C C . ARG A 1 228 ? -13.002 2.236 5.274 1.00 96.75 228 ARG A C 1
ATOM 1782 O O . ARG A 1 228 ? -14.224 2.115 5.170 1.00 96.75 228 ARG A O 1
ATOM 1789 N N . TRP A 1 229 ? -12.256 2.783 4.328 1.00 95.62 229 TRP A N 1
ATOM 1790 C CA . TRP A 1 229 ? -12.772 3.335 3.079 1.00 95.62 229 TRP A CA 1
ATOM 1791 C C . TRP A 1 229 ? -12.083 2.685 1.904 1.00 95.62 229 TRP A C 1
ATOM 1793 O O . TRP A 1 229 ? -10.888 2.453 1.957 1.00 95.62 229 TRP A O 1
ATOM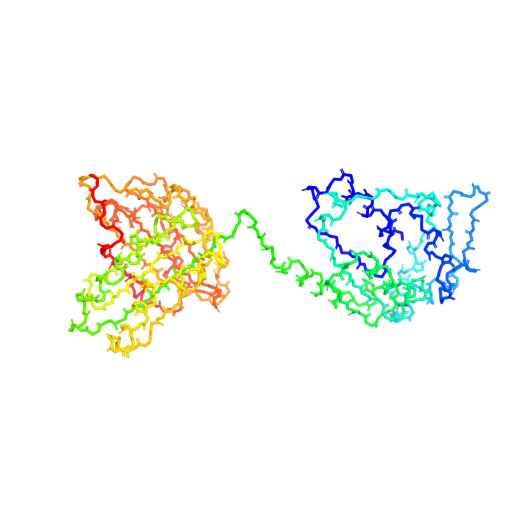 1803 N N . SER A 1 230 ? -12.813 2.451 0.817 1.00 91.31 230 SER A N 1
ATOM 1804 C CA . SER A 1 230 ? -12.277 1.789 -0.376 1.00 91.31 230 SER A CA 1
ATOM 1805 C C . SER A 1 230 ? -11.071 2.487 -1.005 1.00 91.31 230 SER A C 1
ATOM 1807 O O . SER A 1 230 ? -10.417 1.844 -1.812 1.00 91.31 230 SER A O 1
ATOM 1809 N N . ASN A 1 231 ? -10.825 3.774 -0.714 1.00 88.31 231 ASN A N 1
ATOM 1810 C CA . ASN A 1 231 ? -9.604 4.523 -1.035 1.00 88.31 231 ASN A CA 1
ATOM 1811 C C . ASN A 1 231 ? -9.551 5.890 -0.344 1.00 88.31 231 ASN A C 1
ATOM 1813 O O . ASN A 1 231 ? -10.547 6.386 0.187 1.00 88.31 231 ASN A O 1
ATOM 1817 N N . LYS A 1 232 ? -8.364 6.510 -0.395 1.00 88.25 232 LYS A N 1
ATOM 1818 C CA . LYS A 1 232 ? -8.082 7.823 0.194 1.00 88.25 232 LYS A CA 1
ATOM 1819 C C . LYS A 1 232 ? -8.980 8.930 -0.353 1.00 88.25 232 LYS A C 1
ATOM 1821 O O . LYS A 1 232 ? -9.451 9.747 0.428 1.00 88.25 232 LYS A O 1
ATOM 1826 N N . ASN A 1 233 ? -9.270 8.935 -1.657 1.00 89.19 233 ASN A N 1
ATOM 1827 C CA . ASN A 1 233 ? -10.124 9.965 -2.256 1.00 89.19 233 ASN A CA 1
ATOM 1828 C C . ASN A 1 233 ? -11.551 9.895 -1.698 1.00 89.19 233 ASN A C 1
ATOM 1830 O O . ASN A 1 233 ? -12.171 10.929 -1.458 1.00 89.19 233 ASN A O 1
ATOM 1834 N N . GLU A 1 234 ? -12.069 8.688 -1.470 1.00 94.00 234 GLU A N 1
ATOM 1835 C CA . GLU A 1 234 ? -13.392 8.484 -0.873 1.00 94.00 234 GLU A CA 1
ATOM 1836 C C . GLU A 1 234 ? -13.420 8.902 0.602 1.00 94.00 234 GLU A C 1
ATOM 1838 O O . GLU A 1 234 ? -14.339 9.606 1.021 1.00 94.00 234 GLU A O 1
ATOM 1843 N N . LEU A 1 235 ? -12.366 8.588 1.361 1.00 94.94 235 LEU A N 1
ATOM 1844 C CA . LEU A 1 235 ? -12.189 9.113 2.717 1.00 94.94 235 LEU A CA 1
ATOM 1845 C C . LEU A 1 235 ? -12.118 10.654 2.733 1.00 94.94 235 LEU A C 1
ATOM 1847 O O . LEU A 1 235 ? -12.735 11.304 3.574 1.00 94.94 235 LEU A O 1
ATOM 1851 N N . ASP A 1 236 ? -11.405 11.267 1.790 1.00 93.38 236 ASP A N 1
ATOM 1852 C CA . ASP A 1 236 ? -11.277 12.725 1.706 1.00 93.38 236 ASP A CA 1
ATOM 1853 C C . ASP A 1 236 ? -12.596 13.409 1.333 1.00 93.38 236 ASP A C 1
ATOM 1855 O O . ASP A 1 236 ? -12.873 14.514 1.806 1.00 93.38 236 ASP A O 1
ATOM 1859 N N . LYS A 1 237 ? -13.442 12.756 0.527 1.00 94.00 237 LYS A N 1
ATOM 1860 C CA . LYS A 1 237 ? -14.826 13.198 0.301 1.00 94.00 237 LYS A CA 1
ATOM 1861 C C . LYS A 1 237 ? -15.638 13.124 1.594 1.00 94.00 237 LYS A C 1
ATOM 1863 O O . LYS A 1 237 ? -16.331 14.088 1.917 1.00 94.00 237 LYS A O 1
ATOM 1868 N N . ALA A 1 238 ? -15.517 12.038 2.360 1.00 96.19 238 ALA A N 1
ATOM 1869 C CA . ALA A 1 238 ? -16.203 11.889 3.644 1.00 96.19 238 ALA A CA 1
ATOM 1870 C C . ALA A 1 238 ? -15.791 12.976 4.654 1.00 96.19 238 ALA A C 1
ATOM 1872 O O . ALA A 1 238 ? -16.659 13.591 5.279 1.00 96.19 238 ALA A O 1
ATOM 1873 N N . ASN A 1 239 ? -14.497 13.308 4.719 1.00 95.25 239 ASN A N 1
ATOM 1874 C CA . ASN A 1 239 ? -13.958 14.392 5.552 1.00 95.25 239 ASN A CA 1
ATOM 1875 C C . ASN A 1 239 ? -14.482 15.788 5.157 1.00 95.25 239 ASN A C 1
ATOM 1877 O O . ASN A 1 239 ? -14.459 16.725 5.953 1.00 95.25 239 ASN A O 1
ATOM 1881 N N . LYS A 1 240 ? -14.956 15.958 3.918 1.00 96.19 240 LYS A N 1
ATOM 1882 C CA . LYS A 1 240 ? -15.566 17.207 3.431 1.00 96.19 240 LYS A CA 1
ATOM 1883 C C . LYS A 1 240 ? -17.084 17.246 3.621 1.00 96.19 240 LYS A C 1
ATOM 1885 O O . LYS A 1 240 ? -17.693 18.272 3.330 1.00 96.19 240 LYS A O 1
ATOM 1890 N N . SER A 1 241 ? -17.700 16.162 4.096 1.00 96.75 241 SER A N 1
ATOM 1891 C CA . SER A 1 241 ? -19.142 16.119 4.347 1.00 96.75 241 SER A CA 1
ATOM 1892 C C . SER A 1 241 ? -19.548 17.102 5.448 1.00 96.75 241 SER A C 1
ATOM 1894 O O . SER A 1 241 ? -18.805 17.334 6.403 1.00 96.75 241 SER A O 1
ATOM 1896 N N . SER A 1 242 ? -20.764 17.646 5.356 1.00 97.69 242 SER A N 1
ATOM 1897 C CA . SER A 1 242 ? -21.306 18.558 6.374 1.00 97.69 242 SER A CA 1
ATOM 1898 C C . SER A 1 242 ? -21.348 17.930 7.772 1.00 97.69 242 SER A C 1
ATOM 1900 O O . SER A 1 242 ? -21.129 18.622 8.760 1.00 97.69 242 SER A O 1
ATOM 1902 N N . ARG A 1 243 ? -21.566 16.612 7.859 1.00 97.75 243 ARG A N 1
ATOM 1903 C CA . ARG A 1 243 ? -21.591 15.862 9.124 1.00 97.75 243 ARG A CA 1
ATOM 1904 C C . ARG A 1 243 ? -20.211 15.733 9.757 1.00 97.75 243 ARG A C 1
ATOM 1906 O O . ARG A 1 243 ? -20.077 15.993 10.946 1.00 97.75 243 ARG A O 1
ATOM 1913 N N . PHE A 1 244 ? -19.176 15.417 8.974 1.00 97.69 244 PHE A N 1
ATOM 1914 C CA . PHE A 1 244 ? -17.811 15.410 9.507 1.00 97.69 244 PHE A CA 1
ATOM 1915 C C . PHE A 1 244 ? -17.365 16.822 9.914 1.00 97.69 244 PHE A C 1
ATOM 1917 O O . PHE A 1 244 ? -16.788 17.010 10.981 1.00 97.69 244 PHE A O 1
ATOM 1924 N N . LYS A 1 245 ? -17.725 17.843 9.121 1.00 97.81 245 LYS A N 1
ATOM 1925 C CA . LYS A 1 245 ? -17.473 19.255 9.453 1.00 97.81 245 LYS A CA 1
ATOM 1926 C C . LYS A 1 245 ? -18.164 19.692 10.750 1.00 97.81 245 LYS A C 1
ATOM 1928 O O . LYS A 1 245 ? -17.611 20.519 11.471 1.00 97.81 245 LYS A O 1
ATOM 1933 N N . ALA A 1 246 ? -19.332 19.135 11.074 1.00 97.94 246 ALA A N 1
ATOM 1934 C CA . ALA A 1 246 ? -20.002 19.385 12.350 1.00 97.94 246 ALA A CA 1
ATOM 1935 C C . ALA A 1 246 ? -19.199 18.827 13.539 1.00 97.94 246 ALA A C 1
ATOM 1937 O O . ALA A 1 246 ? -19.038 19.533 14.534 1.00 97.94 246 ALA A O 1
ATOM 1938 N N . ILE A 1 247 ? -18.627 17.621 13.407 1.00 98.38 247 ILE A N 1
ATOM 1939 C CA . ILE A 1 247 ? -17.708 17.053 14.409 1.00 98.38 247 ILE A CA 1
ATOM 1940 C C . ILE A 1 247 ? -16.489 17.965 14.568 1.00 98.38 247 ILE A C 1
ATOM 1942 O O . ILE A 1 247 ? -16.198 18.387 15.681 1.00 98.38 247 ILE A O 1
ATOM 1946 N N . GLU A 1 248 ? -15.823 18.343 13.471 1.00 97.38 248 GLU A N 1
ATOM 1947 C CA . GLU A 1 248 ? -14.645 19.227 13.517 1.00 97.38 248 GLU A CA 1
ATOM 1948 C C . GLU A 1 248 ? -14.947 20.588 14.155 1.00 97.38 248 GLU A C 1
ATOM 1950 O O . GLU A 1 248 ? -14.117 21.133 14.883 1.00 97.38 248 GLU A O 1
ATOM 1955 N N . SER A 1 249 ? -16.127 21.151 13.886 1.00 97.31 249 SER A N 1
ATOM 1956 C CA . SER A 1 249 ? -16.561 22.405 14.499 1.00 97.31 249 SER A CA 1
ATOM 1957 C C . SER A 1 249 ? -16.726 22.250 16.008 1.00 97.31 249 SER A C 1
ATOM 1959 O O . SER A 1 249 ? -16.214 23.075 16.763 1.00 97.31 249 SER A O 1
ATOM 1961 N N . LEU A 1 250 ? -17.405 21.189 16.450 1.00 97.19 250 LEU A N 1
ATOM 1962 C CA . LEU A 1 250 ? -17.626 20.914 17.867 1.00 97.19 250 LEU A CA 1
ATOM 1963 C C . LEU A 1 250 ? -16.311 20.585 18.589 1.00 97.19 250 LEU A C 1
ATOM 1965 O O . LEU A 1 250 ? -16.105 21.013 19.723 1.00 97.19 250 LEU A O 1
ATOM 1969 N N . SER A 1 251 ? -15.381 19.898 17.919 1.00 97.38 251 SER A N 1
ATOM 1970 C CA . SER A 1 251 ? -14.072 19.541 18.472 1.00 97.38 251 SER A CA 1
ATOM 1971 C C . SER A 1 251 ? -13.247 20.741 18.942 1.00 97.38 251 SER A C 1
ATOM 1973 O O . SER A 1 251 ? -12.408 20.575 19.821 1.00 97.38 251 SER A O 1
ATOM 1975 N N . ARG A 1 252 ? -13.486 21.946 18.404 1.00 96.06 252 ARG A N 1
ATOM 1976 C CA . ARG A 1 252 ? -12.755 23.168 18.789 1.00 96.06 252 ARG A CA 1
ATOM 1977 C C . ARG A 1 252 ? -12.977 23.578 20.243 1.00 96.06 252 ARG A C 1
ATOM 1979 O O . ARG A 1 252 ? -12.106 24.223 20.813 1.00 96.06 252 ARG A O 1
ATOM 1986 N N . SER A 1 253 ? -14.129 23.236 20.815 1.00 95.94 253 SER A N 1
ATOM 1987 C CA . SER A 1 253 ? -14.478 23.556 22.204 1.00 95.94 253 SER A CA 1
ATOM 1988 C C . SER A 1 253 ? -14.731 22.316 23.055 1.00 95.94 253 SER A C 1
ATOM 1990 O O . SER A 1 253 ? -14.587 22.380 24.267 1.00 95.94 253 SER A O 1
ATOM 1992 N N . ALA A 1 254 ? -15.115 21.191 22.450 1.00 97.56 254 ALA A N 1
ATOM 1993 C CA . ALA A 1 254 ? -15.575 20.018 23.186 1.00 97.56 254 ALA A CA 1
ATOM 1994 C C . ALA A 1 254 ? -14.460 19.070 23.646 1.00 97.56 254 ALA A C 1
ATOM 1996 O O . ALA A 1 254 ? -14.719 18.229 24.503 1.00 97.56 254 ALA A O 1
ATOM 1997 N N . LEU A 1 255 ? -13.250 19.147 23.083 1.00 98.19 255 LEU A N 1
ATOM 1998 C CA . LEU A 1 255 ? -12.187 18.190 23.399 1.00 98.19 255 LEU A CA 1
ATOM 1999 C C . LEU A 1 255 ? -11.256 18.692 24.506 1.00 98.19 255 LEU A C 1
ATOM 2001 O O . LEU A 1 255 ? -10.848 19.849 24.495 1.00 98.19 255 LEU A O 1
ATOM 2005 N N . LYS A 1 256 ? -10.857 17.789 25.409 1.00 97.44 256 LYS A N 1
ATOM 2006 C CA . LYS A 1 256 ? -9.803 18.028 26.412 1.00 97.44 256 LYS A CA 1
ATOM 2007 C C . LYS A 1 256 ? -8.432 18.228 25.755 1.00 97.44 256 LYS A C 1
ATOM 2009 O O . LYS A 1 256 ? -7.583 18.938 26.282 1.00 97.44 256 LYS 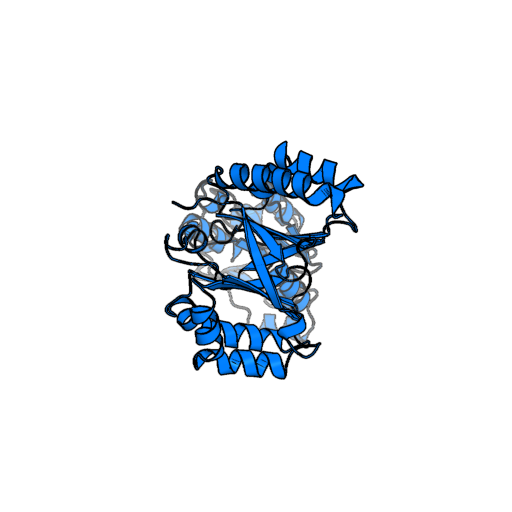A O 1
ATOM 2014 N N . GLN A 1 257 ? -8.229 17.597 24.599 1.00 96.75 257 GLN A N 1
ATOM 2015 C CA . GLN A 1 257 ? -7.021 17.681 23.784 1.00 96.75 257 GLN A CA 1
ATOM 2016 C C . GLN A 1 257 ? -7.350 17.425 22.305 1.00 96.75 257 GLN A C 1
ATOM 2018 O O . GLN A 1 257 ? -8.390 16.826 22.016 1.00 96.75 257 GLN A O 1
ATOM 2023 N N . PRO A 1 258 ? -6.496 17.844 21.351 1.00 97.56 258 PRO A N 1
ATOM 2024 C CA . PRO A 1 258 ? -6.713 17.561 19.936 1.00 97.56 258 PRO A CA 1
ATOM 2025 C C . PRO A 1 258 ? -6.962 16.071 19.673 1.00 97.56 258 PRO A C 1
ATOM 2027 O O . PRO A 1 258 ? -6.334 15.206 20.284 1.00 97.56 258 PRO A O 1
ATOM 2030 N N . ALA A 1 259 ? -7.878 15.772 18.750 1.00 97.56 259 ALA A N 1
ATOM 2031 C CA . ALA A 1 259 ? -8.173 14.395 18.372 1.00 97.56 259 ALA A CA 1
ATOM 2032 C C . ALA A 1 259 ? -6.915 13.705 17.824 1.00 97.56 259 ALA A C 1
ATOM 2034 O O . ALA A 1 259 ? -6.205 14.270 16.989 1.00 97.56 259 ALA A O 1
ATOM 2035 N N . LYS A 1 260 ? -6.664 12.467 18.256 1.00 97.88 260 LYS A N 1
ATOM 2036 C CA . LYS A 1 260 ? -5.562 11.651 17.734 1.00 97.88 260 LYS A CA 1
ATOM 2037 C C . LYS A 1 260 ? -6.078 10.828 16.562 1.00 97.88 260 LYS A C 1
ATOM 2039 O O . LYS A 1 260 ? -7.012 10.050 16.729 1.00 97.88 260 LYS A O 1
ATOM 2044 N N . ILE A 1 261 ? -5.475 10.990 15.389 1.00 97.50 261 ILE A N 1
ATOM 2045 C CA . ILE A 1 261 ? -5.790 10.203 14.192 1.00 97.50 261 ILE A CA 1
ATOM 2046 C C . ILE A 1 261 ? -4.644 9.224 13.973 1.00 97.50 261 ILE A C 1
ATOM 2048 O O . ILE A 1 261 ? -3.492 9.635 13.943 1.00 97.50 261 ILE A O 1
ATOM 2052 N N . ILE A 1 262 ? -4.965 7.944 13.828 1.00 97.88 262 ILE A N 1
ATOM 2053 C CA . ILE A 1 262 ? -4.000 6.864 13.644 1.00 97.88 262 ILE A CA 1
ATOM 2054 C C . ILE A 1 262 ? -4.351 6.160 12.339 1.00 97.88 262 ILE A C 1
ATOM 2056 O O . ILE A 1 262 ? -5.412 5.541 12.241 1.00 97.88 262 ILE A O 1
ATOM 2060 N N . TYR A 1 263 ? -3.483 6.268 11.336 1.00 97.31 263 TYR A N 1
ATOM 2061 C CA . TYR A 1 263 ? -3.605 5.485 10.107 1.00 97.31 263 TYR A CA 1
ATOM 2062 C C . TYR A 1 263 ? -2.987 4.108 10.309 1.00 97.31 263 TYR A C 1
ATOM 2064 O O . TYR A 1 263 ? -1.924 3.972 10.921 1.00 97.31 263 TYR A O 1
ATOM 2072 N N . VAL A 1 264 ? -3.687 3.087 9.823 1.00 97.19 264 VAL A N 1
ATOM 2073 C CA . VAL A 1 264 ? -3.275 1.696 9.986 1.00 97.19 264 VAL A CA 1
ATOM 2074 C C . VAL A 1 264 ? -3.393 0.945 8.671 1.00 97.19 264 VAL A C 1
ATOM 2076 O O . VAL A 1 264 ? -4.296 1.180 7.870 1.00 97.19 264 VAL A O 1
ATOM 2079 N N . LYS A 1 265 ? -2.499 -0.018 8.492 1.00 94.81 265 LYS A N 1
ATOM 2080 C CA . LYS A 1 265 ? -2.527 -1.003 7.425 1.00 94.81 265 LYS A CA 1
ATOM 2081 C C . LYS A 1 265 ? -3.053 -2.322 7.978 1.00 94.81 265 LYS A C 1
ATOM 2083 O O . LYS A 1 265 ? -2.381 -2.965 8.785 1.00 94.81 265 LYS A O 1
ATOM 2088 N N . ASP A 1 266 ? -4.231 -2.731 7.520 1.00 95.12 266 ASP A N 1
ATOM 2089 C CA . ASP A 1 266 ? -4.801 -4.041 7.842 1.00 95.12 266 ASP A CA 1
ATOM 2090 C C . ASP A 1 266 ? -3.879 -5.157 7.305 1.00 95.12 266 ASP A C 1
ATOM 2092 O O . ASP A 1 266 ? -3.506 -5.178 6.127 1.00 95.12 266 ASP A O 1
ATOM 2096 N N . LEU A 1 267 ? -3.502 -6.097 8.173 1.00 92.38 267 LEU A N 1
ATOM 2097 C CA . LEU A 1 267 ? -2.778 -7.315 7.812 1.00 92.38 267 LEU A CA 1
ATOM 2098 C C . LEU A 1 267 ? -3.799 -8.436 7.582 1.00 92.38 267 LEU A C 1
ATOM 2100 O O . LEU A 1 267 ? -4.679 -8.645 8.411 1.00 92.38 267 LEU A O 1
ATOM 2104 N N . GLU A 1 268 ? -3.720 -9.134 6.446 1.00 87.81 268 GLU A N 1
ATOM 2105 C CA . GLU A 1 268 ? -4.743 -10.112 6.022 1.00 87.81 268 GLU A CA 1
ATOM 2106 C C . GLU A 1 268 ? -6.172 -9.533 6.055 1.00 87.81 268 GLU A C 1
ATOM 2108 O O . GLU A 1 268 ? -7.016 -9.996 6.834 1.00 87.81 268 GLU A O 1
ATOM 2113 N N . PRO A 1 269 ? -6.447 -8.488 5.251 1.00 88.50 269 PRO A N 1
ATOM 2114 C CA . PRO A 1 269 ? -7.646 -7.671 5.389 1.00 88.50 269 PRO A CA 1
ATOM 2115 C C . PRO A 1 269 ? -8.931 -8.483 5.216 1.00 88.50 269 PRO A C 1
ATOM 2117 O O . PRO A 1 269 ? -9.063 -9.299 4.300 1.00 88.50 269 PRO A O 1
ATOM 2120 N N . LEU A 1 270 ? -9.910 -8.209 6.077 1.00 88.19 270 LEU A N 1
ATOM 2121 C CA . LEU A 1 270 ? -11.268 -8.722 5.929 1.00 88.19 270 LEU A CA 1
ATOM 2122 C C . LEU A 1 270 ? -11.976 -8.073 4.726 1.00 88.19 270 LEU A C 1
ATOM 2124 O O . LEU A 1 270 ? -11.821 -6.883 4.437 1.00 88.19 270 LEU A O 1
ATOM 2128 N N . SER A 1 271 ? -12.819 -8.846 4.040 1.00 87.88 271 SER A N 1
ATOM 2129 C CA . SER A 1 271 ? -13.750 -8.307 3.043 1.00 87.88 271 SER A CA 1
ATOM 2130 C C . SER A 1 271 ? -14.797 -7.393 3.692 1.00 87.88 271 SER A C 1
ATOM 2132 O O . SER A 1 271 ? -15.092 -7.499 4.883 1.00 87.88 271 SER A O 1
ATOM 2134 N N . LYS A 1 272 ? -15.444 -6.528 2.898 1.00 86.50 272 LYS A N 1
ATOM 2135 C CA . LYS A 1 272 ? -16.543 -5.666 3.377 1.00 86.50 272 LYS A CA 1
ATOM 2136 C C . LYS A 1 272 ? -17.674 -6.457 4.047 1.00 86.50 272 LYS A C 1
ATOM 2138 O O . LYS A 1 272 ? -18.242 -5.984 5.024 1.00 86.50 272 LYS A O 1
ATOM 2143 N N . GLN A 1 273 ? -17.996 -7.646 3.534 1.00 86.75 273 GLN A N 1
ATOM 2144 C CA . GLN A 1 273 ? -19.014 -8.512 4.131 1.00 86.75 273 GLN A CA 1
ATOM 2145 C C . GLN A 1 273 ? -18.566 -9.035 5.498 1.00 86.75 273 GLN A C 1
ATOM 2147 O O . GLN A 1 273 ? -19.344 -8.980 6.440 1.00 86.75 273 GLN A O 1
ATOM 2152 N N . GLN A 1 274 ? -17.311 -9.479 5.617 1.00 89.19 274 GLN A N 1
ATOM 2153 C CA . GLN A 1 274 ? -16.758 -9.951 6.888 1.00 89.19 274 GLN A CA 1
ATOM 2154 C C . GLN A 1 274 ? -16.696 -8.829 7.931 1.00 89.19 274 GLN A C 1
ATOM 2156 O O . GLN A 1 274 ? -17.117 -9.049 9.061 1.00 89.19 274 GLN A O 1
ATOM 2161 N N . TRP A 1 275 ? -16.259 -7.627 7.537 1.00 89.38 275 TRP A N 1
ATOM 2162 C CA . TRP A 1 275 ? -16.250 -6.433 8.392 1.00 89.38 275 TRP A CA 1
ATOM 2163 C C . TRP A 1 275 ? -17.634 -6.064 8.928 1.00 89.38 275 TRP A C 1
ATOM 2165 O O . TRP A 1 275 ? -17.752 -5.608 10.058 1.00 89.38 275 TRP A O 1
ATOM 2175 N N . ARG A 1 276 ? -18.678 -6.257 8.117 1.00 86.88 276 ARG A N 1
ATOM 2176 C CA . ARG A 1 276 ? -20.069 -5.934 8.459 1.00 86.88 276 ARG A CA 1
ATOM 2177 C C . ARG A 1 276 ? -20.849 -7.141 8.985 1.00 86.88 276 ARG A C 1
ATOM 2179 O O . ARG A 1 276 ? -22.079 -7.129 8.949 1.00 86.88 276 ARG A O 1
ATOM 2186 N N . SER A 1 277 ? -20.158 -8.183 9.445 1.00 85.00 277 SER A N 1
ATOM 2187 C CA . SER A 1 277 ? -20.813 -9.292 10.136 1.00 85.00 277 SER A CA 1
ATOM 2188 C C . SER A 1 277 ? -21.410 -8.760 11.434 1.00 85.00 277 SER A C 1
ATOM 2190 O O . SER A 1 277 ? -20.697 -8.211 12.270 1.00 85.00 277 SER A O 1
ATOM 2192 N N . VAL A 1 278 ? -22.725 -8.886 11.583 1.00 76.50 278 VAL A N 1
ATOM 2193 C CA . VAL A 1 278 ? -23.442 -8.400 12.764 1.00 76.50 278 VAL A CA 1
ATOM 2194 C C . VAL A 1 278 ? -23.612 -9.509 13.787 1.00 76.50 278 VAL A C 1
ATOM 2196 O O . VAL A 1 278 ? -23.709 -10.692 13.450 1.00 76.50 278 VAL A O 1
ATOM 2199 N N . ALA A 1 279 ? -23.685 -9.102 15.047 1.00 78.19 279 ALA A N 1
ATOM 2200 C CA . ALA A 1 279 ? -24.104 -9.979 16.118 1.00 78.19 279 ALA A CA 1
ATOM 2201 C C . ALA A 1 279 ? -25.586 -10.359 15.971 1.00 78.19 279 ALA A C 1
ATOM 2203 O O . ALA A 1 279 ? -26.384 -9.625 15.382 1.00 78.19 279 ALA A O 1
ATOM 2204 N N . GLN A 1 280 ? -25.959 -11.513 16.512 1.00 80.62 280 GLN A N 1
ATOM 2205 C CA . GLN A 1 280 ? -27.343 -11.971 16.558 1.00 80.62 280 GLN A CA 1
ATOM 2206 C C . GLN A 1 280 ? -28.123 -11.221 17.647 1.00 80.62 280 GLN A C 1
ATOM 2208 O O . GLN A 1 280 ? -27.547 -10.642 18.563 1.00 80.62 280 GLN A O 1
ATOM 2213 N N . LYS A 1 281 ? -29.458 -11.235 17.580 1.00 78.75 281 LYS A N 1
ATOM 2214 C CA . LYS A 1 281 ? -30.325 -10.463 18.490 1.00 78.75 281 LYS A CA 1
ATOM 2215 C C . LYS A 1 281 ? -30.116 -10.785 19.978 1.00 78.75 281 LYS A C 1
ATOM 2217 O O . LYS A 1 281 ? -30.355 -9.933 20.829 1.00 78.75 281 LYS A O 1
ATOM 2222 N N . GLN A 1 282 ? -29.712 -12.014 20.278 1.00 83.56 282 GLN A N 1
ATOM 2223 C CA . GLN A 1 282 ? -29.427 -12.504 21.625 1.00 83.56 282 GLN A CA 1
ATOM 2224 C C . GLN A 1 282 ? -27.989 -12.238 22.096 1.00 83.56 282 GLN A C 1
ATOM 2226 O O . GLN A 1 282 ? -27.695 -12.456 23.269 1.00 83.56 282 GLN A O 1
ATOM 2231 N N . ASP A 1 283 ? -27.101 -11.805 21.200 1.00 87.69 283 ASP A N 1
ATOM 2232 C CA . ASP A 1 283 ? -25.704 -11.548 21.530 1.00 87.69 283 ASP A CA 1
ATOM 2233 C C . ASP A 1 283 ? -25.574 -10.260 22.363 1.00 87.69 283 ASP A C 1
ATOM 2235 O O . ASP A 1 283 ? -26.387 -9.334 22.272 1.00 87.69 283 ASP A O 1
ATOM 2239 N N . GLN A 1 284 ? -24.510 -10.186 23.162 1.00 89.38 284 GLN A N 1
ATOM 2240 C CA . GLN A 1 284 ? -24.095 -8.989 23.895 1.00 89.38 284 GLN A CA 1
ATOM 2241 C C . GLN A 1 284 ? -22.660 -8.651 23.489 1.00 89.38 284 GLN A C 1
ATOM 2243 O O . GLN A 1 284 ? -21.726 -9.009 24.206 1.00 89.38 284 GLN A O 1
ATOM 2248 N N . PRO A 1 285 ? -22.459 -8.023 22.318 1.00 90.44 285 PRO A N 1
ATOM 2249 C CA . PRO A 1 285 ? -21.143 -7.965 21.705 1.00 90.44 285 PRO A CA 1
ATOM 2250 C C . PRO A 1 285 ? -20.128 -7.229 22.569 1.00 90.44 285 PRO A C 1
ATOM 2252 O O . PRO A 1 285 ? -20.400 -6.138 23.072 1.00 90.44 285 PRO A O 1
ATOM 2255 N N . LEU A 1 286 ? -18.939 -7.811 22.676 1.00 92.19 286 LEU A N 1
ATOM 2256 C CA . LEU A 1 286 ? -17.780 -7.207 23.312 1.00 92.19 286 LEU A CA 1
ATOM 2257 C C . LEU A 1 286 ? -16.755 -6.878 22.232 1.00 92.19 286 LEU A C 1
ATOM 2259 O O . LEU A 1 286 ? -16.372 -7.750 21.453 1.00 92.19 286 LEU A O 1
ATOM 2263 N N . THR A 1 287 ? -16.311 -5.624 22.189 1.00 96.06 287 THR A N 1
ATOM 2264 C CA . THR A 1 287 ? -15.234 -5.199 21.291 1.00 96.06 287 THR A CA 1
ATOM 2265 C C . THR A 1 287 ? -13.974 -4.927 22.101 1.00 96.06 287 THR A C 1
ATOM 2267 O O . THR A 1 287 ? -13.993 -4.122 23.036 1.00 96.06 287 THR A O 1
ATOM 2270 N N . ILE A 1 288 ? -12.884 -5.593 21.732 1.00 97.62 288 ILE A N 1
ATOM 2271 C CA . ILE A 1 288 ? -11.554 -5.421 22.311 1.00 97.62 288 ILE A CA 1
ATOM 2272 C C . ILE A 1 288 ? -10.653 -4.772 21.268 1.00 97.62 288 ILE A C 1
ATOM 2274 O O . ILE A 1 288 ? -10.641 -5.152 20.097 1.00 97.62 288 ILE A O 1
ATOM 2278 N N . MET A 1 289 ? -9.896 -3.774 21.705 1.00 97.88 289 MET A N 1
ATOM 2279 C CA . MET A 1 289 ? -8.822 -3.185 20.924 1.00 97.88 289 MET A CA 1
ATOM 2280 C C . MET A 1 289 ? -7.544 -3.212 21.753 1.00 97.88 289 MET A C 1
ATOM 2282 O O . MET A 1 289 ? -7.523 -2.646 22.842 1.00 97.88 289 MET A O 1
ATOM 2286 N N . LEU A 1 290 ? -6.494 -3.863 21.258 1.00 97.81 290 LEU A N 1
ATOM 2287 C CA . LEU A 1 290 ? -5.211 -3.971 21.956 1.00 97.81 290 LEU A CA 1
ATOM 2288 C C . LEU A 1 290 ? -4.118 -3.298 21.131 1.00 97.81 290 LEU A C 1
ATOM 2290 O O . LEU A 1 290 ? -3.788 -3.766 20.042 1.00 97.81 290 LEU A O 1
ATOM 2294 N N . PHE A 1 291 ? -3.543 -2.214 21.651 1.00 98.25 291 PHE A N 1
ATOM 2295 C CA . PHE A 1 291 ? -2.328 -1.625 21.091 1.00 98.25 291 PHE A CA 1
ATOM 2296 C C . PHE A 1 291 ? -1.096 -2.382 21.581 1.00 98.25 291 PHE A C 1
ATOM 2298 O O . PHE A 1 291 ? -0.930 -2.622 22.775 1.00 98.25 291 PHE A O 1
ATOM 2305 N N . VAL A 1 292 ? -0.206 -2.717 20.650 1.00 98.12 292 VAL A N 1
ATOM 2306 C CA . VAL A 1 292 ? 1.029 -3.454 20.915 1.00 98.12 292 VAL A CA 1
ATOM 2307 C C . VAL A 1 292 ? 2.203 -2.647 20.389 1.00 98.12 292 VAL A C 1
ATOM 2309 O O . VAL A 1 292 ? 2.284 -2.373 19.194 1.00 98.12 292 VAL A O 1
ATOM 2312 N N . ASP A 1 293 ? 3.128 -2.292 21.276 1.00 97.81 293 ASP A N 1
ATOM 2313 C CA . ASP A 1 293 ? 4.380 -1.630 20.915 1.00 97.81 293 ASP A CA 1
ATOM 2314 C C . ASP A 1 293 ? 5.537 -2.636 21.000 1.00 97.81 293 ASP A C 1
ATOM 2316 O O . ASP A 1 293 ? 6.033 -2.951 22.087 1.00 97.81 293 ASP A O 1
ATOM 2320 N N . ALA A 1 294 ? 5.919 -3.205 19.856 1.00 97.69 294 ALA A N 1
ATOM 2321 C CA . ALA A 1 294 ? 6.939 -4.242 19.764 1.00 97.69 294 ALA A CA 1
ATOM 2322 C C . ALA A 1 294 ? 8.345 -3.692 20.040 1.00 97.69 294 ALA A C 1
ATOM 2324 O O . ALA A 1 294 ? 8.684 -2.558 19.697 1.00 97.69 294 ALA A O 1
ATOM 2325 N N . LYS A 1 295 ? 9.216 -4.525 20.617 1.00 97.69 295 LYS A N 1
ATOM 2326 C CA . LYS A 1 295 ? 10.647 -4.215 20.683 1.00 97.69 295 LYS A CA 1
ATOM 2327 C C . LYS A 1 295 ? 11.214 -4.133 19.254 1.00 97.69 295 LYS A C 1
ATOM 2329 O O . LYS A 1 295 ? 10.866 -4.965 18.417 1.00 97.69 295 LYS A O 1
ATOM 2334 N N . PRO A 1 296 ? 12.108 -3.172 18.960 1.00 94.56 296 PRO A N 1
ATOM 2335 C CA . PRO A 1 296 ? 12.726 -3.086 17.643 1.00 94.56 296 PRO A CA 1
ATOM 2336 C C . PRO A 1 296 ? 13.393 -4.404 17.232 1.00 94.56 296 PRO A C 1
ATOM 2338 O O . PRO A 1 296 ? 14.144 -4.992 18.012 1.00 94.56 296 PRO A O 1
ATOM 2341 N N . GLY A 1 297 ? 13.127 -4.857 16.009 1.00 93.44 297 GLY A N 1
ATOM 2342 C CA . GLY A 1 297 ? 13.650 -6.106 15.453 1.00 93.44 297 GLY A CA 1
ATOM 2343 C C . GLY A 1 297 ? 12.787 -7.350 15.701 1.00 93.44 297 GLY A C 1
ATOM 2344 O O . GLY A 1 297 ? 13.111 -8.410 15.163 1.00 93.44 297 GLY A O 1
ATOM 2345 N N . THR A 1 298 ? 11.697 -7.263 16.474 1.00 96.50 298 THR A N 1
ATOM 2346 C CA . THR A 1 298 ? 10.788 -8.401 16.723 1.00 96.50 298 THR A CA 1
ATOM 2347 C C . THR A 1 298 ? 9.488 -8.341 15.907 1.00 96.50 298 THR A C 1
ATOM 2349 O O . THR A 1 298 ? 8.671 -9.257 15.964 1.00 96.50 298 THR A O 1
ATOM 2352 N N . GLU A 1 299 ? 9.296 -7.308 15.087 1.00 95.06 299 GLU A N 1
ATOM 2353 C CA . GLU A 1 299 ? 8.058 -7.009 14.354 1.00 95.06 299 GLU A CA 1
ATOM 2354 C C . GLU A 1 299 ? 7.712 -8.089 13.321 1.00 95.06 299 GLU A C 1
ATOM 2356 O O . GLU A 1 299 ? 6.541 -8.384 13.083 1.00 95.06 299 GLU A O 1
ATOM 2361 N N . ASN A 1 300 ? 8.725 -8.682 12.679 1.00 92.75 300 ASN A N 1
ATOM 2362 C CA . ASN A 1 300 ? 8.517 -9.777 11.727 1.00 92.75 300 ASN A CA 1
ATOM 2363 C C . ASN A 1 300 ? 8.030 -11.045 12.425 1.00 92.75 300 ASN A C 1
ATOM 2365 O O . ASN A 1 300 ? 7.059 -11.635 11.961 1.00 92.75 300 ASN A O 1
ATOM 2369 N N . ASN A 1 301 ? 8.616 -11.382 13.577 1.00 94.38 301 ASN A N 1
ATOM 2370 C CA . ASN A 1 301 ? 8.150 -12.494 14.400 1.00 94.38 301 ASN A CA 1
ATOM 2371 C C . ASN A 1 301 ? 6.683 -12.288 14.816 1.00 94.38 301 ASN A C 1
ATOM 2373 O O . ASN A 1 301 ? 5.875 -13.197 14.684 1.00 94.38 301 ASN A O 1
ATOM 2377 N N . PHE A 1 302 ? 6.298 -11.069 15.216 1.00 95.62 302 PHE A N 1
ATOM 2378 C CA . PHE A 1 302 ? 4.901 -10.773 15.554 1.00 95.62 302 PHE A CA 1
ATOM 2379 C C . PHE A 1 302 ? 3.936 -11.057 14.400 1.00 95.62 302 PHE A C 1
ATOM 2381 O O . PHE A 1 302 ? 2.905 -11.703 14.579 1.00 95.62 302 PHE A O 1
ATOM 2388 N N . LYS A 1 303 ? 4.293 -10.595 13.196 1.00 94.38 303 LYS A N 1
ATOM 2389 C CA . LYS A 1 303 ? 3.489 -10.810 11.989 1.00 94.38 303 LYS A CA 1
ATOM 2390 C C . LYS A 1 303 ? 3.397 -12.291 11.624 1.00 94.38 303 LYS A C 1
ATOM 2392 O O . LYS A 1 303 ? 2.321 -12.734 11.246 1.00 94.38 303 LYS A O 1
ATOM 2397 N N . GLU A 1 304 ? 4.483 -13.049 11.750 1.00 92.75 304 GLU A N 1
ATOM 2398 C CA . GLU A 1 304 ? 4.511 -14.493 11.471 1.00 92.75 304 GLU A CA 1
ATOM 2399 C C . GLU A 1 304 ? 3.688 -15.301 12.483 1.00 92.75 304 GLU A C 1
ATOM 2401 O O . GLU A 1 304 ? 2.922 -16.188 12.090 1.00 92.75 304 GLU A O 1
ATOM 2406 N N . VAL A 1 305 ? 3.787 -14.954 13.771 1.00 94.31 305 VAL A N 1
ATOM 2407 C CA . VAL A 1 305 ? 2.962 -15.544 14.833 1.00 94.31 305 VAL A CA 1
ATOM 2408 C C . VAL A 1 305 ? 1.487 -15.345 14.501 1.00 94.31 305 VAL A C 1
ATOM 2410 O O . VAL A 1 305 ? 0.751 -16.326 14.402 1.00 94.31 305 VAL A O 1
ATOM 2413 N N . TYR A 1 306 ? 1.064 -14.104 14.238 1.00 95.25 306 TYR A N 1
ATOM 2414 C CA . TYR A 1 306 ? -0.328 -13.820 13.892 1.00 95.25 306 TYR A CA 1
ATOM 2415 C C . TYR A 1 306 ? -0.761 -14.469 12.581 1.00 95.25 306 TYR A C 1
ATOM 2417 O O . TYR A 1 306 ? -1.845 -15.037 12.544 1.00 95.25 306 TYR A O 1
ATOM 2425 N N . HIS A 1 307 ? 0.076 -14.462 11.541 1.00 92.12 307 HIS A N 1
ATOM 2426 C CA . HIS A 1 307 ? -0.224 -15.132 10.271 1.00 92.12 307 HIS A CA 1
ATOM 2427 C C . HIS A 1 307 ? -0.592 -16.609 10.468 1.00 92.12 307 HIS A C 1
ATOM 2429 O O . HIS A 1 307 ? -1.517 -17.130 9.846 1.00 92.12 307 HIS A O 1
ATOM 2435 N N . THR A 1 308 ? 0.101 -17.276 11.391 1.00 92.19 308 THR A N 1
ATOM 2436 C CA . THR A 1 308 ? -0.104 -18.697 11.688 1.00 92.19 308 THR A CA 1
ATOM 2437 C C . THR A 1 308 ? -1.424 -18.962 12.424 1.00 92.19 308 THR A C 1
ATOM 2439 O O . THR A 1 308 ? -2.097 -19.962 12.161 1.00 92.19 308 THR A O 1
ATOM 2442 N N . VAL A 1 309 ? -1.813 -18.086 13.355 1.00 93.56 309 VAL A N 1
ATOM 2443 C CA . VAL A 1 309 ? -2.969 -18.312 14.246 1.00 93.56 309 VAL A CA 1
ATOM 2444 C C . VAL A 1 309 ? -4.252 -17.615 13.780 1.00 93.56 309 VAL A C 1
ATOM 2446 O O . VAL A 1 309 ? -5.345 -18.036 14.157 1.00 93.56 309 VAL A O 1
ATOM 2449 N N . MET A 1 310 ? -4.156 -16.608 12.905 1.00 94.19 310 MET A N 1
ATOM 2450 C CA . MET A 1 310 ? -5.287 -15.800 12.428 1.00 94.19 310 MET A CA 1
ATOM 2451 C C . MET A 1 310 ? -6.444 -16.635 11.853 1.00 94.19 310 MET A C 1
ATOM 2453 O O . MET A 1 310 ? -7.595 -16.358 12.208 1.00 94.19 310 MET A O 1
ATOM 2457 N N . PRO A 1 311 ? -6.216 -17.672 11.014 1.00 93.00 311 PRO A N 1
ATOM 2458 C CA . PRO A 1 311 ? -7.316 -18.498 10.516 1.00 93.00 311 PRO A CA 1
ATOM 2459 C C . PRO A 1 311 ? -8.065 -19.220 11.640 1.00 93.00 311 PRO A C 1
ATOM 2461 O O . PRO A 1 311 ? -9.282 -19.369 11.562 1.00 93.00 311 PRO A O 1
ATOM 2464 N N . GLN A 1 312 ? -7.351 -19.624 12.696 1.00 94.88 312 GLN A N 1
ATOM 2465 C CA . GLN A 1 312 ? -7.922 -20.327 13.842 1.00 94.88 312 GLN A CA 1
ATOM 2466 C C . GLN A 1 312 ? -8.780 -19.373 14.677 1.00 94.88 312 GLN A C 1
ATOM 2468 O O . GLN A 1 312 ? -9.942 -19.689 14.921 1.00 94.88 312 GLN A O 1
ATOM 2473 N N . PHE A 1 313 ? -8.273 -18.174 14.995 1.00 95.00 313 PHE A N 1
ATOM 2474 C CA . PHE A 1 313 ? -9.042 -17.134 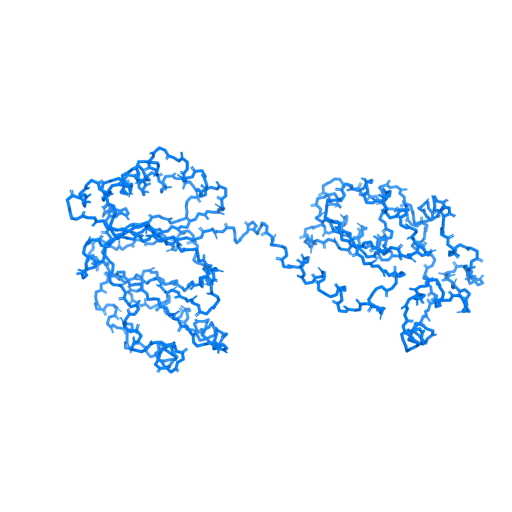15.699 1.00 95.00 313 PHE A CA 1
ATOM 2475 C C . PHE A 1 313 ? -10.308 -16.741 14.936 1.00 95.00 313 PHE A C 1
ATOM 2477 O O . PHE A 1 313 ? -11.391 -16.665 15.502 1.00 95.00 313 PHE A O 1
ATOM 2484 N N . ARG A 1 314 ? -10.213 -16.553 13.614 1.00 93.94 314 ARG A N 1
ATOM 2485 C CA . ARG A 1 314 ? -11.375 -16.199 12.780 1.00 93.94 314 ARG A CA 1
ATOM 2486 C C . ARG A 1 314 ? -12.411 -17.319 12.665 1.00 93.94 314 ARG A C 1
ATOM 2488 O O . ARG A 1 314 ? -13.556 -17.039 12.324 1.00 93.94 314 ARG A O 1
ATOM 2495 N N . SER A 1 315 ? -12.012 -18.566 12.908 1.00 91.62 315 SER A N 1
ATOM 2496 C CA . SER A 1 315 ? -12.906 -19.730 12.916 1.00 91.62 315 SER A CA 1
ATOM 2497 C C . SER A 1 315 ? -13.463 -20.068 14.302 1.00 91.62 315 SER A C 1
ATOM 2499 O O . SER A 1 315 ? -14.293 -20.969 14.425 1.00 91.62 315 SER A O 1
ATOM 2501 N N . GLU A 1 316 ? -13.005 -19.369 15.341 1.00 93.50 316 GLU A N 1
ATOM 2502 C CA . GLU A 1 316 ? -13.344 -19.662 16.725 1.00 93.50 316 GLU A CA 1
ATOM 2503 C C . GLU A 1 316 ? -14.835 -19.389 17.008 1.00 93.50 316 GLU A C 1
ATOM 2505 O O . GLU A 1 316 ? -15.360 -18.324 16.652 1.00 93.50 316 GLU A O 1
ATOM 2510 N N . PRO A 1 317 ? -15.557 -20.325 17.654 1.00 90.56 317 PRO A N 1
ATOM 2511 C CA . PRO A 1 317 ? -16.940 -20.096 18.048 1.00 90.56 317 PRO A CA 1
ATOM 2512 C C . PRO A 1 317 ? -17.076 -18.855 18.936 1.00 90.56 317 PRO A C 1
ATOM 2514 O O . PRO A 1 317 ? -16.483 -18.771 20.003 1.00 90.56 317 PRO A O 1
ATOM 2517 N N . GLY A 1 318 ? -17.906 -17.902 18.511 1.00 92.25 318 GLY A N 1
ATOM 2518 C CA . GLY A 1 318 ? -18.150 -16.671 19.267 1.00 92.25 318 GLY A CA 1
ATOM 2519 C C . GLY A 1 318 ? -17.324 -15.467 18.812 1.00 92.25 318 GLY A C 1
ATOM 2520 O O . GLY A 1 318 ? -17.674 -14.349 19.186 1.00 92.25 318 GLY A O 1
ATOM 2521 N N . VAL A 1 319 ? -16.334 -15.641 17.933 1.00 94.75 319 VAL A N 1
ATOM 2522 C CA . VAL A 1 319 ? -15.691 -14.522 17.230 1.00 94.75 319 VAL A CA 1
ATOM 2523 C C . VAL A 1 319 ? -16.617 -14.023 16.112 1.00 94.75 319 VAL A C 1
ATOM 2525 O O . VAL A 1 319 ? -17.130 -14.795 15.303 1.00 94.75 319 VAL A O 1
ATOM 2528 N N . ILE A 1 320 ? -16.874 -12.714 16.087 1.00 93.62 320 ILE A N 1
ATOM 2529 C CA . ILE A 1 320 ? -17.609 -12.014 15.020 1.00 93.62 320 ILE A CA 1
ATOM 2530 C C . ILE A 1 320 ? -16.621 -11.513 13.966 1.00 93.62 320 ILE A C 1
ATOM 2532 O O . ILE A 1 320 ? -16.827 -11.702 12.768 1.00 93.62 320 ILE A O 1
ATOM 2536 N N . SER A 1 321 ? -15.539 -10.875 14.412 1.00 93.81 321 SER A N 1
ATOM 2537 C CA . SER A 1 321 ? -14.473 -10.381 13.544 1.00 93.81 321 SER A CA 1
ATOM 2538 C C . SER A 1 321 ? -13.161 -10.290 14.307 1.00 93.81 321 SER A C 1
ATOM 2540 O O . SER A 1 321 ? -13.160 -9.919 15.478 1.00 93.81 321 SER A O 1
ATOM 2542 N N . TYR A 1 322 ? -12.051 -10.554 13.624 1.00 95.88 322 TYR A N 1
ATOM 2543 C CA . TYR A 1 322 ? -10.712 -10.428 14.187 1.00 95.88 322 TYR A CA 1
ATOM 2544 C C . TYR A 1 322 ? -9.770 -9.833 13.135 1.00 95.88 322 TYR A C 1
ATOM 2546 O O . TYR A 1 322 ? -9.579 -10.410 12.053 1.00 95.88 322 TYR A O 1
ATOM 2554 N N . GLN A 1 323 ? -9.200 -8.668 13.436 1.00 96.75 323 GLN A N 1
ATOM 2555 C CA . GLN A 1 323 ? -8.298 -7.940 12.549 1.00 96.75 323 GLN A CA 1
ATOM 2556 C C . GLN A 1 323 ? -7.037 -7.511 13.297 1.00 96.75 323 GLN A C 1
ATOM 2558 O O . GLN A 1 323 ? -7.121 -6.818 14.303 1.00 96.75 323 GLN A O 1
ATOM 2563 N N . LEU A 1 324 ? -5.869 -7.836 12.742 1.00 97.88 324 LEU A N 1
ATOM 2564 C CA . LEU A 1 324 ? -4.597 -7.233 13.138 1.00 97.88 324 LEU A CA 1
ATOM 2565 C C . LEU A 1 324 ? -4.223 -6.124 12.153 1.00 97.88 324 LEU A C 1
ATOM 2567 O O . LEU A 1 324 ? -4.281 -6.325 10.942 1.00 97.88 324 LEU A O 1
ATOM 2571 N N . SER A 1 325 ? -3.788 -4.975 12.652 1.00 97.88 325 SER A N 1
ATOM 2572 C CA . SER A 1 325 ? -3.314 -3.865 11.820 1.00 97.88 325 SER A CA 1
ATOM 2573 C C . SER A 1 325 ? -1.952 -3.381 12.304 1.00 97.88 325 SER A C 1
ATOM 2575 O O . SER A 1 325 ? -1.640 -3.471 13.489 1.00 97.88 325 SER A O 1
ATOM 2577 N N . GLN A 1 326 ? -1.146 -2.850 11.392 1.00 97.69 326 GLN A N 1
ATOM 2578 C CA . GLN A 1 326 ? 0.116 -2.176 11.699 1.00 97.69 326 GLN A CA 1
ATOM 2579 C C . GLN A 1 326 ? -0.072 -0.666 11.547 1.00 97.69 326 GLN A C 1
ATOM 2581 O O . GLN A 1 326 ? -0.729 -0.236 10.602 1.00 97.69 326 GLN A O 1
ATOM 2586 N N . LEU A 1 327 ? 0.481 0.144 12.446 1.00 97.19 327 LEU A N 1
ATOM 2587 C CA . LEU A 1 327 ? 0.428 1.599 12.305 1.00 97.19 327 LEU A CA 1
ATOM 2588 C C . LEU A 1 327 ? 1.311 2.045 11.131 1.00 97.19 327 LEU A C 1
ATOM 2590 O O . LEU A 1 327 ? 2.398 1.511 10.918 1.00 97.19 327 LEU A O 1
ATOM 2594 N N . GLU A 1 328 ? 0.846 3.025 10.356 1.00 92.81 328 GLU A N 1
ATOM 2595 C CA . GLU A 1 328 ? 1.612 3.526 9.203 1.00 92.81 328 GLU A CA 1
ATOM 2596 C C . GLU A 1 328 ? 2.794 4.414 9.618 1.00 92.81 328 GLU A C 1
ATOM 2598 O O . GLU A 1 328 ? 3.808 4.456 8.924 1.00 92.81 328 GLU A O 1
ATOM 2603 N N . GLU A 1 329 ? 2.678 5.108 10.752 1.00 90.81 329 GLU A N 1
ATOM 2604 C CA . GLU A 1 329 ? 3.703 6.037 11.246 1.00 90.81 329 GLU A CA 1
ATOM 2605 C C . GLU A 1 329 ? 4.865 5.331 11.961 1.00 90.81 329 GLU A C 1
ATOM 2607 O O . GLU A 1 329 ? 5.975 5.862 11.994 1.00 90.81 329 GLU A O 1
ATOM 2612 N N . ASP A 1 330 ? 4.630 4.136 12.510 1.00 91.19 330 ASP A N 1
ATOM 2613 C CA . ASP A 1 330 ? 5.634 3.355 13.234 1.00 91.19 330 ASP A CA 1
ATOM 2614 C C . ASP A 1 330 ? 5.430 1.857 12.981 1.00 91.19 330 ASP A C 1
ATOM 2616 O O . ASP A 1 330 ? 4.466 1.243 13.442 1.00 91.19 330 ASP A O 1
ATOM 2620 N N . SER A 1 331 ? 6.384 1.241 12.278 1.00 92.56 331 SER A N 1
ATOM 2621 C CA . SER A 1 331 ? 6.329 -0.182 11.939 1.00 92.56 331 SER A CA 1
ATOM 2622 C C . SER A 1 331 ? 6.441 -1.116 13.148 1.00 92.56 331 SER A C 1
ATOM 2624 O O . SER A 1 331 ? 6.175 -2.310 13.010 1.00 92.56 331 SER A O 1
ATOM 2626 N N . THR A 1 332 ? 6.855 -0.609 14.309 1.00 96.50 332 THR A N 1
ATOM 2627 C CA . THR A 1 332 ? 6.927 -1.374 15.562 1.00 96.50 332 THR A CA 1
ATOM 2628 C C . THR A 1 332 ? 5.587 -1.437 16.288 1.00 96.50 332 THR A C 1
ATOM 2630 O O . THR A 1 332 ? 5.414 -2.259 17.186 1.00 96.50 332 THR A O 1
ATOM 2633 N N . GLN A 1 333 ? 4.612 -0.626 15.873 1.00 98.25 333 GLN A N 1
ATOM 2634 C CA . GLN A 1 333 ? 3.324 -0.526 16.539 1.00 98.25 333 GLN A CA 1
ATOM 2635 C C . GLN A 1 333 ? 2.221 -1.245 15.766 1.00 98.25 333 GLN A C 1
ATOM 2637 O O . GLN A 1 333 ? 2.056 -1.102 14.551 1.00 98.25 333 GLN A O 1
ATOM 2642 N N . PHE A 1 334 ? 1.424 -2.001 16.508 1.00 98.50 334 PHE A N 1
ATOM 2643 C CA . PHE A 1 334 ? 0.309 -2.780 16.001 1.00 98.50 334 PHE A CA 1
ATOM 2644 C C . PHE A 1 334 ? -0.945 -2.522 16.825 1.00 98.50 334 PHE A C 1
ATOM 2646 O O . PHE A 1 334 ? -0.888 -2.040 17.956 1.00 98.50 334 PHE A O 1
ATOM 2653 N N . VAL A 1 335 ? -2.089 -2.870 16.250 1.00 98.50 335 VAL A N 1
ATOM 2654 C CA . VAL A 1 335 ? -3.373 -2.842 16.939 1.00 98.50 335 VAL A CA 1
ATOM 2655 C C . VAL A 1 335 ? -4.227 -4.019 16.493 1.00 98.50 335 VAL A C 1
ATOM 2657 O O . VAL A 1 335 ? -4.424 -4.221 15.290 1.00 98.50 335 VAL A O 1
ATOM 2660 N N . THR A 1 336 ? -4.730 -4.803 17.445 1.00 97.69 336 THR A N 1
ATOM 2661 C CA . THR A 1 336 ? -5.809 -5.751 17.162 1.00 97.69 336 THR A CA 1
ATOM 2662 C C . THR A 1 336 ? -7.155 -5.078 17.366 1.00 97.69 336 THR A C 1
ATOM 2664 O O . THR A 1 336 ? -7.315 -4.177 18.190 1.00 97.69 336 THR A O 1
ATOM 2667 N N . TYR A 1 337 ? -8.121 -5.496 16.564 1.00 97.00 337 TYR A N 1
ATOM 2668 C CA . TYR A 1 337 ? -9.509 -5.105 16.671 1.00 97.00 337 TYR A CA 1
ATOM 2669 C C . TYR A 1 337 ? -10.370 -6.359 16.574 1.00 97.00 337 TYR A C 1
ATOM 2671 O O . TYR A 1 337 ? -10.422 -7.027 15.535 1.00 97.00 337 TYR A O 1
ATOM 2679 N N . GLU A 1 338 ? -11.003 -6.694 17.688 1.00 96.06 338 GLU A N 1
ATOM 2680 C CA . GLU A 1 338 ? -11.562 -8.011 17.949 1.00 96.06 338 GLU A CA 1
ATOM 2681 C C . GLU A 1 338 ? -12.996 -7.841 18.437 1.00 96.06 338 GLU A C 1
ATOM 2683 O O . GLU A 1 338 ? -13.265 -7.073 19.362 1.00 96.06 338 GLU A O 1
ATOM 2688 N N . LYS A 1 339 ? -13.936 -8.545 17.811 1.00 95.62 339 LYS A N 1
ATOM 2689 C CA . LYS A 1 339 ? -15.340 -8.553 18.214 1.00 95.62 339 LYS A CA 1
ATOM 2690 C C . LYS A 1 339 ? -15.747 -9.955 18.594 1.00 95.62 339 LYS A C 1
ATOM 2692 O O . LYS A 1 339 ? -15.673 -10.866 17.769 1.00 95.62 339 LYS A O 1
ATOM 2697 N N . PHE A 1 340 ? -16.266 -10.088 19.802 1.00 95.56 340 PHE A N 1
ATOM 2698 C CA . PHE A 1 340 ? -16.817 -11.317 20.344 1.00 95.56 340 PHE A CA 1
ATOM 2699 C C . PHE A 1 340 ? -18.320 -11.153 20.548 1.00 95.56 340 PHE A C 1
ATOM 2701 O O . PHE A 1 340 ? -18.813 -10.050 20.788 1.00 95.56 340 PHE A O 1
ATOM 2708 N N . ARG A 1 341 ? -19.070 -12.252 20.463 1.00 94.25 341 ARG A N 1
ATOM 2709 C CA . ARG A 1 341 ? -20.529 -12.250 20.664 1.00 94.25 341 ARG A CA 1
ATOM 2710 C C . ARG A 1 341 ? -20.938 -11.937 22.103 1.00 94.25 341 ARG A C 1
ATOM 2712 O O . ARG A 1 341 ? -22.060 -11.486 22.315 1.00 94.25 341 ARG A O 1
ATOM 2719 N N . ASN A 1 342 ? -20.064 -12.207 23.071 1.00 93.62 342 ASN A N 1
ATOM 2720 C CA . ASN A 1 342 ? -20.263 -11.969 24.501 1.00 93.62 342 ASN A CA 1
ATOM 2721 C C . ASN A 1 342 ? -18.941 -12.118 25.280 1.00 93.62 342 ASN A C 1
ATOM 2723 O O . ASN A 1 342 ? -17.909 -12.462 24.702 1.00 93.62 342 ASN A O 1
ATOM 2727 N N . GLU A 1 343 ? -18.986 -11.851 26.589 1.00 94.94 343 GLU A N 1
ATOM 2728 C CA . GLU A 1 343 ? -17.841 -12.019 27.496 1.00 94.94 343 GLU A CA 1
ATOM 2729 C C . GLU A 1 343 ? -17.351 -13.473 27.541 1.00 94.94 343 GLU A C 1
ATOM 2731 O O . GLU A 1 343 ? -16.146 -13.689 27.514 1.00 94.94 343 GLU A O 1
ATOM 2736 N N . ASP A 1 344 ? -18.246 -14.468 27.539 1.00 95.44 344 ASP A N 1
ATOM 2737 C CA . ASP A 1 344 ? -17.858 -15.886 27.600 1.00 95.44 344 ASP A CA 1
ATOM 2738 C C . ASP A 1 344 ? -16.997 -16.298 26.397 1.00 95.44 344 ASP A C 1
ATOM 2740 O O . ASP A 1 344 ? -16.011 -17.015 26.558 1.00 95.44 344 ASP A O 1
ATOM 2744 N N . ALA A 1 345 ? -17.322 -15.805 25.197 1.00 95.81 345 ALA A N 1
ATOM 2745 C CA . ALA A 1 345 ? -16.518 -16.025 23.997 1.00 95.81 345 ALA A CA 1
ATOM 2746 C C . ALA A 1 345 ? -15.124 -15.389 24.113 1.00 95.81 345 ALA A C 1
ATOM 2748 O O . ALA A 1 345 ? -14.138 -16.000 23.717 1.00 95.81 345 ALA A O 1
ATOM 2749 N N . PHE A 1 346 ? -15.020 -14.197 24.705 1.00 95.75 346 PHE A N 1
ATOM 2750 C CA . PHE A 1 346 ? -13.722 -13.572 24.961 1.00 95.75 346 PHE A CA 1
ATOM 2751 C C . PHE A 1 346 ? -12.913 -14.336 26.019 1.00 95.75 346 PHE A C 1
ATOM 2753 O O . PHE A 1 346 ? -11.721 -14.569 25.842 1.00 95.75 346 PHE A O 1
ATOM 2760 N N . GLN A 1 347 ? -13.552 -14.794 27.097 1.00 95.31 347 GLN A N 1
ATOM 2761 C CA . GLN A 1 347 ? -12.883 -15.619 28.106 1.00 95.31 347 GLN A CA 1
ATOM 2762 C C . GLN A 1 347 ? -12.418 -16.959 27.527 1.00 95.31 347 GLN A C 1
ATOM 2764 O O . GLN A 1 347 ? -11.330 -17.429 27.860 1.00 95.31 347 GLN A O 1
ATOM 2769 N N . TYR A 1 348 ? -13.201 -17.564 26.632 1.00 95.00 348 TYR A N 1
ATOM 2770 C CA . TYR A 1 348 ? -12.777 -18.751 25.896 1.00 95.00 348 TYR A CA 1
ATOM 2771 C C . TYR A 1 348 ? -11.552 -18.455 25.019 1.00 95.00 348 TYR A C 1
ATOM 2773 O O . TYR A 1 348 ? -10.579 -19.202 25.101 1.00 95.00 348 TYR A O 1
ATOM 2781 N N . HIS A 1 349 ? -11.549 -17.341 24.279 1.00 95.19 349 HIS A N 1
ATOM 2782 C CA . HIS A 1 349 ? -10.418 -16.914 23.448 1.00 95.19 349 HIS A CA 1
ATOM 2783 C C . HIS A 1 349 ? -9.110 -16.804 24.244 1.00 95.19 349 HIS A C 1
ATOM 2785 O O . HIS A 1 349 ? -8.079 -17.324 23.824 1.00 95.19 349 HIS A O 1
ATOM 2791 N N . LEU A 1 350 ? -9.152 -16.217 25.445 1.00 92.12 350 LEU A N 1
ATOM 2792 C CA . LEU A 1 350 ? -7.977 -16.105 26.322 1.00 92.12 350 LEU A CA 1
ATOM 2793 C C . LEU A 1 350 ? -7.419 -17.459 26.791 1.00 92.12 350 LEU A C 1
ATOM 2795 O O . LEU A 1 350 ? -6.250 -17.543 27.158 1.00 92.12 350 LEU A O 1
ATOM 2799 N N . ASN A 1 351 ? -8.238 -18.512 26.775 1.00 91.44 351 ASN A N 1
ATOM 2800 C CA . ASN A 1 351 ? -7.851 -19.875 27.142 1.00 91.44 351 ASN A CA 1
ATOM 2801 C C . ASN A 1 351 ? -7.711 -20.798 25.918 1.00 91.44 351 ASN A C 1
ATOM 2803 O O . ASN A 1 351 ? -7.473 -22.000 26.066 1.00 91.44 351 ASN A O 1
ATOM 2807 N N . PHE A 1 352 ? -7.879 -20.266 24.705 1.00 90.94 352 PHE A N 1
ATOM 2808 C CA . PHE A 1 352 ? -7.848 -21.035 23.472 1.00 90.94 352 PHE A CA 1
ATOM 2809 C C . PHE A 1 352 ? -6.395 -21.404 23.137 1.00 90.94 352 PHE A C 1
ATOM 2811 O O . PHE A 1 352 ? -5.595 -20.501 22.911 1.00 90.94 352 PHE A O 1
ATOM 2818 N N . PRO A 1 353 ? -6.005 -22.694 23.058 1.00 90.94 353 PRO A N 1
ATOM 2819 C CA . PRO A 1 353 ? -4.590 -23.075 22.961 1.00 90.94 353 PRO A CA 1
ATOM 2820 C C . PRO A 1 353 ? -3.773 -22.368 21.856 1.00 90.94 353 PRO A C 1
ATOM 2822 O O . PRO A 1 353 ? -2.621 -22.014 22.115 1.00 90.94 353 PRO A O 1
ATOM 2825 N N . PRO A 1 354 ? -4.325 -22.085 20.656 1.00 93.88 354 PRO A N 1
ATOM 2826 C CA . PRO A 1 354 ? -3.633 -21.304 19.627 1.00 93.88 354 PRO A CA 1
ATOM 2827 C C . PRO A 1 354 ? -3.265 -19.865 20.008 1.00 93.88 354 PRO A C 1
ATOM 2829 O O . PRO A 1 354 ? -2.455 -19.267 19.307 1.00 93.88 354 PRO A O 1
ATOM 2832 N N . ILE A 1 355 ? -3.807 -19.294 21.089 1.00 93.44 355 ILE A N 1
ATOM 2833 C CA . ILE A 1 355 ? -3.415 -17.961 21.566 1.00 93.44 355 ILE A CA 1
ATOM 2834 C C . ILE A 1 355 ? -2.040 -17.960 22.243 1.00 93.44 355 ILE A C 1
ATOM 2836 O O . ILE A 1 355 ? -1.391 -16.918 22.306 1.00 93.44 355 ILE A O 1
ATOM 2840 N N . GLN A 1 356 ? -1.549 -19.115 22.707 1.00 95.12 356 GLN A N 1
ATOM 2841 C CA . GLN A 1 356 ? -0.341 -19.179 23.533 1.00 95.12 356 GLN A CA 1
ATOM 2842 C C . GLN A 1 356 ? 0.893 -18.521 22.884 1.00 95.12 356 GLN A C 1
ATOM 2844 O O . GLN A 1 356 ? 1.523 -17.705 23.552 1.00 95.12 356 GLN A O 1
ATOM 2849 N N . PRO A 1 357 ? 1.216 -18.744 21.592 1.00 95.69 357 PRO A N 1
ATOM 2850 C CA . PRO A 1 357 ? 2.352 -18.071 20.956 1.00 95.69 357 PRO A CA 1
ATOM 2851 C C . PRO A 1 357 ? 2.213 -16.541 20.910 1.00 95.69 357 PRO A C 1
ATOM 2853 O O . PRO A 1 357 ? 3.212 -15.823 20.959 1.00 95.69 357 PRO A O 1
ATOM 2856 N N . VAL A 1 358 ? 0.979 -16.030 20.831 1.00 96.06 358 VAL A N 1
ATOM 2857 C CA . VAL A 1 358 ? 0.697 -14.590 20.894 1.00 96.06 358 VAL A CA 1
ATOM 2858 C C . VAL A 1 358 ? 0.953 -14.074 22.306 1.00 96.06 358 VAL A C 1
ATOM 2860 O O . VAL A 1 358 ? 1.662 -13.084 22.464 1.00 96.06 358 VAL A O 1
ATOM 2863 N N . ILE A 1 359 ? 0.438 -14.759 23.329 1.00 95.62 359 ILE A N 1
ATOM 2864 C CA . ILE A 1 359 ? 0.657 -14.399 24.738 1.00 95.62 359 ILE A CA 1
ATOM 2865 C C . ILE A 1 359 ? 2.149 -14.437 25.095 1.00 95.62 359 ILE A C 1
ATOM 2867 O O . ILE A 1 359 ? 2.657 -13.509 25.724 1.00 95.62 359 ILE A O 1
ATOM 2871 N N . ASP A 1 360 ? 2.880 -15.454 24.640 1.00 96.25 360 ASP A N 1
ATOM 2872 C CA . ASP A 1 360 ? 4.326 -15.567 24.849 1.00 96.25 360 ASP A CA 1
ATOM 2873 C C . ASP A 1 360 ? 5.075 -14.390 24.215 1.00 96.25 360 ASP A C 1
ATOM 2875 O O . ASP A 1 360 ? 5.965 -13.796 24.837 1.00 96.25 360 ASP A O 1
ATOM 2879 N N . TYR A 1 361 ? 4.691 -13.996 22.997 1.00 97.06 361 TYR A N 1
ATOM 2880 C CA . TYR A 1 361 ? 5.242 -12.805 22.359 1.00 97.06 361 TYR A CA 1
ATOM 2881 C C . TYR A 1 361 ? 4.931 -11.545 23.176 1.00 97.06 361 TYR A C 1
ATOM 2883 O O . TYR A 1 361 ? 5.841 -10.766 23.471 1.00 97.06 361 TYR A O 1
ATOM 2891 N N . LEU A 1 362 ? 3.668 -11.343 23.563 1.00 96.75 362 LEU A N 1
ATOM 2892 C CA . LEU A 1 362 ? 3.230 -10.166 24.316 1.00 96.75 362 LEU A CA 1
ATOM 2893 C C . LEU A 1 362 ? 3.964 -10.049 25.657 1.00 96.75 362 LEU A C 1
ATOM 2895 O O . LEU A 1 362 ? 4.372 -8.957 26.027 1.00 96.75 362 LEU A O 1
ATOM 2899 N N . ASN A 1 363 ? 4.255 -11.159 26.333 1.00 96.75 363 ASN A N 1
ATOM 2900 C CA . ASN A 1 363 ? 4.977 -11.160 27.610 1.00 96.75 363 ASN A CA 1
ATOM 2901 C C . ASN A 1 363 ? 6.497 -10.943 27.489 1.00 96.75 363 ASN A C 1
ATOM 2903 O O . ASN A 1 363 ? 7.158 -10.600 28.470 1.00 96.75 363 ASN A O 1
ATOM 2907 N N . THR A 1 364 ? 7.086 -11.115 26.304 1.00 96.56 364 THR A N 1
ATOM 2908 C CA . THR A 1 364 ? 8.555 -11.112 26.140 1.00 96.56 364 THR A CA 1
ATOM 2909 C C . THR A 1 364 ? 9.074 -9.996 25.237 1.00 96.56 364 THR A C 1
ATOM 2911 O O . THR A 1 364 ? 10.181 -9.486 25.447 1.00 96.56 364 THR A O 1
ATOM 2914 N N . SER A 1 365 ? 8.282 -9.581 24.250 1.00 97.44 365 SER A N 1
ATOM 2915 C CA . SER A 1 365 ? 8.767 -8.886 23.052 1.00 97.44 365 SER A CA 1
ATOM 2916 C C . SER A 1 365 ? 8.117 -7.520 22.812 1.00 97.44 365 SER A C 1
ATOM 2918 O O . SER A 1 365 ? 8.244 -6.962 21.725 1.00 97.44 365 SER A O 1
ATOM 2920 N N . ILE A 1 366 ? 7.476 -6.935 23.828 1.00 97.44 366 ILE A N 1
ATOM 2921 C CA . ILE A 1 366 ? 6.919 -5.571 23.779 1.00 97.44 366 ILE A CA 1
ATOM 2922 C C . ILE A 1 366 ? 7.713 -4.605 24.665 1.00 97.44 366 ILE A C 1
ATOM 2924 O O . ILE A 1 366 ? 8.409 -5.025 25.594 1.00 97.44 366 ILE A O 1
ATOM 2928 N N . LYS A 1 367 ? 7.645 -3.304 24.366 1.00 96.56 367 LYS A N 1
ATOM 2929 C CA . LYS A 1 367 ? 8.414 -2.263 25.067 1.00 96.56 367 LYS A CA 1
ATOM 2930 C C . LYS A 1 367 ? 7.942 -2.043 26.507 1.00 96.56 367 LYS A C 1
ATOM 2932 O O . LYS A 1 367 ? 8.778 -1.793 27.372 1.00 96.56 367 LYS A O 1
ATOM 2937 N N . GLN A 1 368 ? 6.637 -2.128 26.762 1.00 95.31 368 GLN A N 1
ATOM 2938 C CA . GLN A 1 368 ? 6.041 -1.861 28.074 1.00 95.31 368 GLN A CA 1
ATOM 2939 C C . GLN A 1 368 ? 5.195 -3.043 28.534 1.00 95.31 368 GLN A C 1
ATOM 2941 O O . GLN A 1 368 ? 4.332 -3.504 27.798 1.00 95.31 368 GLN A O 1
ATOM 2946 N N . GLN A 1 369 ? 5.457 -3.512 29.754 1.00 95.56 369 GLN A N 1
ATOM 2947 C CA . GLN A 1 369 ? 4.674 -4.546 30.426 1.00 95.56 369 GLN A CA 1
ATOM 2948 C C . GLN A 1 369 ? 3.819 -3.927 31.543 1.00 95.56 369 GLN A C 1
ATOM 2950 O O . GLN A 1 369 ? 4.248 -2.940 32.146 1.00 95.56 369 GLN A O 1
ATOM 2955 N N . PRO A 1 370 ? 2.674 -4.535 31.889 1.00 95.62 370 PRO A N 1
ATOM 2956 C CA . PRO A 1 370 ? 2.085 -5.707 31.238 1.00 95.62 370 PRO A CA 1
ATOM 2957 C C . PRO A 1 370 ? 1.296 -5.304 29.968 1.00 95.62 370 PRO A C 1
ATOM 2959 O O . PRO A 1 370 ? 0.911 -4.137 29.826 1.00 95.62 370 PRO A O 1
ATOM 2962 N N . PHE A 1 371 ? 1.088 -6.222 29.015 1.00 93.62 371 PHE A N 1
ATOM 2963 C CA . PHE A 1 371 ? 0.467 -5.890 27.718 1.00 93.62 371 PHE A CA 1
ATOM 2964 C C . PHE A 1 371 ? -0.983 -5.394 27.853 1.00 93.62 371 PHE A C 1
ATOM 2966 O O . PHE A 1 371 ? -1.468 -4.641 27.011 1.00 93.62 371 PHE A O 1
ATOM 2973 N N . GLU A 1 372 ? -1.656 -5.750 28.945 1.00 94.25 372 GLU A N 1
ATOM 2974 C CA . GLU A 1 372 ? -3.013 -5.343 29.307 1.00 94.25 372 GLU A CA 1
ATOM 2975 C C . GLU A 1 372 ? -3.150 -3.823 29.461 1.00 94.25 372 GLU A C 1
ATOM 2977 O O . GLU A 1 372 ? -4.252 -3.291 29.356 1.00 94.25 372 GLU A O 1
ATOM 2982 N N . THR A 1 373 ? -2.043 -3.097 29.650 1.00 93.38 373 THR A N 1
ATOM 2983 C CA . THR A 1 373 ? -2.041 -1.623 29.640 1.00 93.38 373 THR A CA 1
ATOM 2984 C C . THR A 1 373 ? -2.425 -1.031 28.283 1.00 93.38 373 THR A C 1
ATOM 2986 O O . THR A 1 373 ? -2.912 0.097 28.229 1.00 93.38 373 THR A O 1
ATOM 2989 N N . GLY A 1 374 ? -2.239 -1.784 27.196 1.00 94.62 374 GLY A N 1
ATOM 2990 C CA . GLY A 1 374 ? -2.672 -1.415 25.851 1.00 94.62 374 GLY A CA 1
ATOM 2991 C C . GLY A 1 374 ? -4.087 -1.880 25.502 1.00 94.62 374 GLY A C 1
ATOM 2992 O O . GLY A 1 374 ? -4.506 -1.686 24.361 1.00 94.62 374 GLY A O 1
ATOM 2993 N N . LEU A 1 375 ? -4.804 -2.535 26.426 1.00 96.00 375 LEU A N 1
ATOM 2994 C CA . LEU A 1 375 ? -6.117 -3.130 26.178 1.00 96.00 375 LEU A CA 1
ATOM 2995 C C . LEU A 1 375 ? -7.246 -2.127 26.440 1.00 96.00 375 LEU A C 1
ATOM 2997 O O . LEU A 1 375 ? -7.400 -1.593 27.536 1.00 96.00 375 LEU A O 1
ATOM 3001 N N . HIS A 1 376 ? -8.110 -1.952 25.445 1.00 97.44 376 HIS A N 1
ATOM 3002 C CA . HIS A 1 376 ? -9.292 -1.102 25.495 1.00 97.44 376 HIS A CA 1
ATOM 3003 C C . HIS A 1 376 ? -10.554 -1.947 25.299 1.00 97.44 376 HIS A C 1
ATOM 3005 O O . HIS A 1 376 ? -10.744 -2.580 24.258 1.00 97.44 376 HIS A O 1
ATOM 3011 N N . ARG A 1 377 ? -11.448 -1.923 26.294 1.00 97.38 377 ARG A N 1
ATOM 3012 C CA . ARG A 1 377 ? -12.805 -2.482 26.191 1.00 97.38 377 ARG A CA 1
ATOM 3013 C C . ARG A 1 377 ? -13.749 -1.413 25.656 1.00 97.38 377 ARG A C 1
ATOM 3015 O O . ARG A 1 377 ? -13.915 -0.362 26.281 1.00 97.38 377 ARG A O 1
ATOM 3022 N N . LEU A 1 378 ? -14.347 -1.681 24.502 1.00 96.50 378 LEU A N 1
ATOM 3023 C CA . LEU A 1 378 ? -15.123 -0.721 23.727 1.00 96.50 378 LEU A CA 1
ATOM 3024 C C . LEU A 1 378 ? -16.609 -1.094 23.710 1.00 96.50 378 LEU A C 1
ATOM 3026 O O . LEU A 1 378 ? -16.974 -2.229 23.403 1.00 96.50 378 LEU A O 1
ATOM 3030 N N . ILE A 1 379 ? -17.467 -0.111 23.989 1.00 94.00 379 ILE A N 1
ATOM 3031 C CA . ILE A 1 379 ? -18.927 -0.222 23.888 1.00 94.00 379 ILE A CA 1
ATOM 3032 C C . ILE A 1 379 ? -19.390 0.576 22.672 1.00 94.00 379 ILE A C 1
ATOM 3034 O O . ILE A 1 379 ? -19.171 1.787 22.590 1.00 94.00 379 ILE A O 1
ATOM 3038 N N . GLU A 1 380 ? -20.016 -0.111 21.721 1.00 93.62 380 GLU A N 1
ATOM 3039 C CA . GLU A 1 380 ? -20.516 0.494 20.487 1.00 93.62 380 GLU A CA 1
ATOM 3040 C C . GLU A 1 380 ? -21.703 1.420 20.762 1.00 93.62 380 GLU A C 1
ATOM 3042 O O . GLU A 1 380 ? -22.645 1.053 21.467 1.00 93.62 380 GLU A O 1
ATOM 3047 N N . PHE A 1 381 ? -21.690 2.610 20.162 1.00 94.56 381 PHE A N 1
ATOM 3048 C CA . PHE A 1 381 ? -22.841 3.517 20.152 1.00 94.56 381 PHE A CA 1
ATOM 3049 C C . PHE A 1 381 ? -23.263 3.959 18.741 1.00 94.56 381 PHE A C 1
ATOM 3051 O O . PHE A 1 381 ? -24.307 4.597 18.600 1.00 94.56 381 PHE A O 1
ATOM 3058 N N . ALA A 1 382 ? -22.510 3.606 17.693 1.00 94.81 382 ALA A N 1
ATOM 3059 C CA . ALA A 1 382 ? -22.940 3.733 16.301 1.00 94.81 382 ALA A CA 1
ATOM 3060 C C . ALA A 1 382 ? -22.204 2.718 15.399 1.00 94.81 382 ALA A C 1
ATOM 3062 O O . ALA A 1 382 ? -20.998 2.567 15.560 1.00 94.81 382 ALA A O 1
ATOM 3063 N N . PRO A 1 383 ? -22.868 2.080 14.418 1.00 87.25 383 PRO A N 1
ATOM 3064 C CA . PRO A 1 383 ? -24.288 2.183 14.103 1.00 87.25 383 PRO A CA 1
ATOM 3065 C C . PRO A 1 383 ? -25.111 1.270 15.022 1.00 87.25 383 PRO A C 1
ATOM 3067 O O . PRO A 1 383 ? -25.089 0.056 14.867 1.00 87.25 383 PRO A O 1
ATOM 3070 N N . VAL A 1 384 ? -25.907 1.814 15.948 1.00 70.88 384 VAL A N 1
ATOM 3071 C CA . VAL A 1 384 ? -26.840 0.959 16.703 1.00 70.88 384 VAL A CA 1
ATOM 3072 C C . VAL A 1 384 ? -28.018 0.620 15.791 1.00 70.88 384 VAL A C 1
ATOM 3074 O O . VAL A 1 384 ? -29.044 1.294 15.793 1.00 70.88 384 VAL A O 1
ATOM 3077 N N . ILE A 1 385 ? -27.855 -0.421 14.976 1.00 53.38 385 ILE A N 1
ATOM 3078 C CA . ILE A 1 385 ? -28.950 -1.122 14.308 1.00 53.38 385 ILE A CA 1
ATOM 3079 C C . ILE A 1 385 ? -29.012 -2.513 14.935 1.00 53.38 385 ILE A C 1
ATOM 3081 O O . ILE A 1 385 ? -28.309 -3.429 14.520 1.00 53.38 385 ILE A O 1
ATOM 3085 N N . ARG A 1 386 ? -29.869 -2.670 15.949 1.00 50.06 386 ARG A N 1
ATOM 3086 C CA . ARG A 1 386 ? -30.375 -3.993 16.330 1.00 50.06 386 ARG A CA 1
ATOM 3087 C C . ARG A 1 386 ? -31.431 -4.356 15.285 1.00 50.06 386 ARG A C 1
ATOM 3089 O O . ARG A 1 386 ? -32.459 -3.682 15.242 1.00 50.06 386 ARG A O 1
ATOM 3096 N N . GLN A 1 387 ? -31.146 -5.324 14.412 1.00 36.28 387 GLN A N 1
ATOM 3097 C CA . GLN A 1 387 ? -32.186 -5.926 13.567 1.00 36.28 387 GLN A CA 1
ATOM 3098 C C . GLN A 1 387 ? -33.142 -6.771 14.415 1.00 36.28 387 GLN A C 1
ATOM 3100 O O . GLN A 1 387 ? -32.669 -7.478 15.338 1.00 36.28 387 GLN A O 1
#

Secondary structure (DSSP, 8-state):
-HHHHHHHHHHH-GGG-SEEEEES---PPTT--HHHHHHT-TT-SSGGGEEE-TTSSEEEE-GGGHHHHH-TTS-HHHHHHHHHH--PEESHHHHPPP---TTTGGGSEEEEEEETT-SSS-HHHHHHHHHHTT--EEEEESSSS-HHHHSHHHHHHHHHHHHHS----TTT--EEEEEEEEB-GGGHHHHHHHHHHHHHHHTTSTTEEEEEEEEESS-TTEEEEEEEESSHHHHHHHHTSHHHHHHHHHHHHHBSSPPEEEEEEEESPPPHHHHTPPPPTT---EEEEEEEEBPTT-HHHHHHHHHHHHHHHHHSTTEEEEEEEEESS-TTEEEEEEEESSHHHHHHHHT-GGGHHHHHHHHHSBSSS-GGGGEEEEEEEET----